Protein AF-A0A6I4YMY4-F1 (afdb_monomer)

InterPro domains:
  IPR004485 Cobalamin biosynthesis CobD/CbiB [MF_00024] (1-298)
  IPR004485 Cobalamin biosynthesis CobD/CbiB [PF03186] (9-270)
  IPR004485 Cobalamin biosynthesis CobD/CbiB [PTHR34308] (8-289)

Secondary structure (DSSP, 8-state):
-PPPPHHHHHHHHHHHTT-PPPGGG-HHHHHHHHHHHHHHT----SHHHHHHHHHHHHHHHHHHHHHHHHHHTTS-HHHHHHHHGGG--HHHHHHHHHHHHHHHHTT-HHHHHHHHHHHT-SS--TT--HHHHHHHHHHHHHHHHIIIIIHHHHHHHHH-HHHHHHHHHHHHHHHHH---STTTTTTTHHHHHHHHHHTHHHHHHHHHHHHHHTTTTTHHHHHHHTTSSSSTTTHHHHHHHHHHHTB-EEETTTEEESTTSBPP-HHHHHHHHHHHHHHHHHHHHHHHSPPPP----------------------------------------PPP------------PPPPPPP-S-SSSHHHHHHHHTTSTTS-TTTTSSGGG-----

Mean predicted aligned error: 12.94 Å

Foldseek 3Di:
DAFAALVLLVLLVVVLVVPADFLVPAVLNVLLVLLVVLLVPQDDPDLVSLQVSLLVSLVVSLVVQLVVQVVQQVDDNNSLSVLLNSLANLVLLLVLLVQLLVCQVVVNQVSSLVSCCLFFDVDRSRPADQLLSLLSSLLRLLLVLLQRFLLLLVLSLPPNRSRSRSLSSLVLLCLVQVDPDPSRVRSSVNSVVVNLVSSPVSLQLSLVLLCVLLVNFQVVQLVVFLPQAPRVRSSNRSSSLCRSLQAWRDDPPGGIGNVVGHRDHSVSSVVSSVSSSSSSVVSSVVSSDDDPPPCPPPPPPPPDDDDDDDDDDDDDDDDDDDDDDDDDDPPDPDDDDDDDDDDDDDDDDDDDDDDPDPPPPVVVVVVVVVPVVPDDSSSVPSCSSDDDDD

Sequence (390 aa):
MRGVPRRALLLALALDTLGEPPAPAHPVVWMGRFLRRARAAWRGQTPRAQLIEGGLGWAAGVTLSAALGAACGRLPWWVQGVALKPLLARMALLRAGTEVAAALEAGNLPEARRLLSWHLVSRGTADLTASEVAGAAIASLAENLSDSVVAPLLHARVGGLGWAAAYRFTNTADASWGYRTPALEWPGRVAARADDLLNLAPARLSAACLLLAAGGRGWRVWRADARRTPSPNGGHPMSAAAGALGVRLEKRGVYTLNAAGRDPDAGDLRAALTLVNRAALLAALVCLLPRPRRLTGARPARRADPGEPRGAAGGAGLPAAPAPAADGGAGVIRIPSVSLTDRNSTDLPTPRPEPASLLLASARVERFAKTVLTSTPELALLSIYQPESV

Structure (mmCIF, N/CA/C/O backbone):
data_AF-A0A6I4YMY4-F1
#
_entry.id   AF-A0A6I4YMY4-F1
#
loop_
_atom_site.group_PDB
_atom_site.id
_atom_site.type_symbol
_atom_site.label_atom_id
_atom_site.label_alt_id
_atom_site.label_comp_id
_atom_site.label_asym_id
_atom_site.label_entity_id
_atom_site.label_seq_id
_atom_site.pdbx_PDB_ins_code
_atom_site.Cartn_x
_atom_site.Cartn_y
_atom_site.Cartn_z
_atom_site.occupancy
_atom_site.B_iso_or_equiv
_atom_site.auth_seq_id
_atom_site.auth_comp_id
_atom_site.auth_asym_id
_atom_site.auth_atom_id
_atom_site.pdbx_PDB_model_num
ATOM 1 N N . MET A 1 1 ? 0.739 -0.273 -25.442 1.00 55.09 1 MET A N 1
ATOM 2 C CA . MET A 1 1 ? 1.100 -1.348 -24.486 1.00 55.09 1 MET A CA 1
ATOM 3 C C . MET A 1 1 ? -0.170 -2.088 -24.085 1.00 55.09 1 MET A C 1
ATOM 5 O O . MET A 1 1 ? -1.184 -1.435 -23.868 1.00 55.09 1 MET A O 1
ATOM 9 N N . ARG A 1 2 ? -0.177 -3.427 -24.079 1.00 80.94 2 ARG A N 1
ATOM 10 C CA . ARG A 1 2 ? -1.353 -4.210 -23.659 1.00 80.94 2 ARG A CA 1
ATOM 11 C C . ARG A 1 2 ? -1.233 -4.492 -22.159 1.00 80.94 2 ARG A C 1
ATOM 13 O O . ARG A 1 2 ? -0.238 -5.068 -21.743 1.00 80.94 2 ARG A O 1
ATOM 20 N N . GLY A 1 3 ? -2.224 -4.086 -21.363 1.00 86.88 3 GLY A N 1
ATOM 21 C CA . GLY A 1 3 ? -2.272 -4.482 -19.948 1.00 86.88 3 GLY A CA 1
ATOM 22 C C . GLY A 1 3 ? -2.408 -5.995 -19.748 1.00 86.88 3 GLY A C 1
ATOM 23 O O . GLY A 1 3 ? -2.783 -6.706 -20.684 1.00 86.88 3 GLY A O 1
ATOM 24 N N . VAL A 1 4 ? -2.136 -6.449 -18.525 1.00 91.06 4 VAL A N 1
ATOM 25 C CA . VAL A 1 4 ? -2.092 -7.868 -18.143 1.00 91.06 4 VAL A CA 1
ATOM 26 C C . VAL A 1 4 ? -3.434 -8.572 -18.452 1.00 91.06 4 VAL A C 1
ATOM 28 O O . VAL A 1 4 ? -4.501 -7.984 -18.226 1.00 91.06 4 VAL A O 1
ATOM 31 N N . PRO A 1 5 ? -3.432 -9.812 -18.993 1.00 93.88 5 PRO A N 1
ATOM 32 C CA . PRO A 1 5 ? -4.650 -10.592 -19.206 1.00 93.88 5 PRO A CA 1
ATOM 33 C C . PRO A 1 5 ? -5.424 -10.826 -17.904 1.00 93.88 5 PRO A C 1
ATOM 35 O O . PRO A 1 5 ? -4.832 -11.028 -16.848 1.00 93.88 5 PRO A O 1
ATOM 38 N N . ARG A 1 6 ? -6.759 -10.914 -17.974 1.00 95.12 6 ARG A N 1
ATOM 39 C CA . ARG A 1 6 ? -7.597 -11.152 -16.779 1.00 95.12 6 ARG A CA 1
ATOM 40 C C . ARG A 1 6 ? -7.211 -12.421 -16.015 1.00 95.12 6 ARG A C 1
ATOM 42 O O . ARG A 1 6 ? -7.203 -12.412 -14.794 1.00 95.12 6 ARG A O 1
ATOM 49 N N . ARG A 1 7 ? -6.846 -13.491 -16.732 1.00 96.00 7 ARG A N 1
ATOM 50 C CA . ARG A 1 7 ? -6.407 -14.764 -16.131 1.00 96.00 7 ARG A CA 1
ATOM 51 C C . ARG A 1 7 ? -5.144 -14.600 -15.281 1.00 96.00 7 ARG A C 1
ATOM 53 O O . ARG A 1 7 ? -5.041 -15.209 -14.229 1.00 96.00 7 ARG A O 1
ATOM 60 N N . ALA A 1 8 ? -4.222 -13.738 -15.707 1.00 96.69 8 ALA A N 1
ATOM 61 C CA . ALA A 1 8 ? -3.009 -13.433 -14.958 1.00 96.69 8 ALA A CA 1
ATOM 62 C C . ALA A 1 8 ? -3.305 -12.598 -13.698 1.00 96.69 8 ALA A C 1
ATOM 64 O O . ALA A 1 8 ? -2.738 -12.880 -12.650 1.00 96.69 8 ALA A O 1
ATOM 65 N N . LEU A 1 9 ? -4.242 -11.639 -13.766 1.00 95.75 9 LEU A N 1
ATOM 66 C CA . LEU A 1 9 ? -4.730 -10.915 -12.579 1.00 95.75 9 LEU A CA 1
ATOM 67 C C . LEU A 1 9 ? -5.372 -11.869 -11.560 1.00 95.75 9 LEU A C 1
ATOM 69 O O . LEU A 1 9 ? -5.045 -11.813 -10.381 1.00 95.75 9 LEU A O 1
ATOM 73 N N . LEU A 1 10 ? -6.250 -12.766 -12.023 1.00 96.38 10 LEU A N 1
ATOM 74 C CA . LEU A 1 10 ? -6.887 -13.775 -11.171 1.00 96.38 10 LEU A CA 1
ATOM 75 C C . LEU A 1 10 ? -5.859 -14.707 -10.526 1.00 96.38 10 LEU A C 1
ATOM 77 O O . LEU A 1 10 ? -5.953 -14.973 -9.334 1.00 96.38 10 LEU A O 1
ATOM 81 N N . LEU A 1 11 ? -4.859 -15.160 -11.288 1.00 97.38 11 LEU A N 1
ATOM 82 C CA . LEU A 1 11 ? -3.785 -15.990 -10.751 1.00 97.38 11 LEU A CA 1
ATOM 83 C C . LEU A 1 11 ? -2.966 -15.244 -9.694 1.00 97.38 11 LEU A C 1
ATOM 85 O O . LEU A 1 11 ? -2.691 -15.815 -8.649 1.00 97.38 11 LEU A O 1
ATOM 89 N N . ALA A 1 12 ? -2.612 -13.978 -9.925 1.00 96.81 12 ALA A N 1
ATOM 90 C CA . ALA A 1 12 ? -1.880 -13.181 -8.940 1.00 96.81 12 ALA A CA 1
ATOM 91 C C . ALA A 1 12 ? -2.663 -13.030 -7.624 1.00 96.81 12 ALA A C 1
ATOM 93 O O . ALA A 1 12 ? -2.092 -13.194 -6.551 1.00 96.81 12 ALA A O 1
ATOM 94 N N . LEU A 1 13 ? -3.975 -12.781 -7.711 1.00 94.69 13 LEU A N 1
ATOM 95 C CA . LEU A 1 13 ? -4.871 -12.684 -6.552 1.00 94.69 13 LEU A CA 1
ATOM 96 C C . LEU A 1 13 ? -5.059 -14.024 -5.828 1.00 94.69 13 LEU A C 1
ATOM 98 O O . LEU A 1 13 ? -5.195 -14.039 -4.609 1.00 94.69 13 LEU A O 1
ATOM 102 N N . ALA A 1 14 ? -5.074 -15.137 -6.565 1.00 95.94 14 ALA A N 1
ATOM 103 C CA . ALA A 1 14 ? -5.115 -16.472 -5.977 1.00 95.94 14 ALA A CA 1
ATOM 104 C C . ALA A 1 14 ? -3.793 -16.806 -5.272 1.00 95.94 14 ALA A C 1
ATOM 106 O O . ALA A 1 14 ? -3.798 -17.278 -4.147 1.00 95.94 14 ALA A O 1
ATOM 107 N N . LEU A 1 15 ? -2.650 -16.506 -5.891 1.00 95.94 15 LEU A N 1
ATOM 108 C CA . LEU A 1 15 ? -1.337 -16.732 -5.284 1.00 95.94 15 LEU A CA 1
ATOM 109 C C . LEU A 1 15 ? -1.080 -15.820 -4.073 1.00 95.94 15 LEU A C 1
ATOM 111 O O . LEU A 1 15 ? -0.340 -16.203 -3.175 1.00 95.94 15 LEU A O 1
ATOM 115 N N . ASP A 1 16 ? -1.702 -14.641 -4.011 1.00 93.62 16 ASP A N 1
ATOM 116 C CA . ASP A 1 16 ? -1.655 -13.756 -2.840 1.00 93.62 16 ASP A CA 1
ATOM 117 C C . ASP A 1 16 ? -2.216 -14.426 -1.572 1.00 93.62 16 ASP A C 1
ATOM 119 O O . ASP A 1 16 ? -1.749 -14.127 -0.477 1.00 93.62 16 ASP A O 1
ATOM 123 N N . THR A 1 17 ? -3.116 -15.416 -1.691 1.00 91.62 17 THR A N 1
ATOM 124 C CA . THR A 1 17 ? -3.596 -16.184 -0.525 1.00 91.62 17 THR A CA 1
ATOM 125 C C . THR A 1 17 ? -2.543 -17.109 0.082 1.00 91.62 17 THR A C 1
ATOM 127 O O . THR A 1 17 ? -2.728 -17.569 1.204 1.00 91.62 17 THR A O 1
ATOM 130 N N . LEU A 1 18 ? -1.454 -17.388 -0.640 1.00 91.94 18 LEU A N 1
ATOM 131 C CA . LEU A 1 18 ? -0.368 -18.264 -0.192 1.00 91.94 18 LEU A CA 1
ATOM 132 C C . LEU A 1 18 ? 0.727 -17.516 0.586 1.00 91.94 18 LEU A C 1
ATOM 134 O O . LEU A 1 18 ? 1.657 -18.151 1.071 1.00 91.94 18 LEU A O 1
ATOM 138 N N . GLY A 1 19 ? 0.627 -16.189 0.719 1.00 88.44 19 GLY A N 1
ATOM 139 C CA . GLY A 1 19 ? 1.625 -15.369 1.413 1.00 88.44 19 GLY A CA 1
ATOM 140 C C . GLY A 1 19 ? 2.759 -14.877 0.509 1.00 88.44 19 GLY A C 1
ATOM 141 O O . GLY A 1 19 ? 2.685 -14.965 -0.717 1.00 88.44 19 GLY A O 1
ATOM 142 N N . GLU A 1 20 ? 3.798 -14.287 1.106 1.00 88.62 20 GLU A N 1
ATOM 143 C CA . GLU A 1 20 ? 4.909 -13.652 0.384 1.00 88.62 20 GLU A CA 1
ATOM 144 C C . GLU A 1 20 ? 6.043 -14.623 0.019 1.00 88.62 20 GLU A C 1
ATOM 146 O O . GLU A 1 20 ? 6.377 -15.499 0.815 1.00 88.62 20 GLU A O 1
ATOM 151 N N . PRO A 1 21 ? 6.672 -14.489 -1.171 1.00 90.00 21 PRO A N 1
ATOM 152 C CA . PRO A 1 21 ? 7.860 -15.278 -1.481 1.00 90.00 21 PRO A CA 1
ATOM 153 C C . PRO A 1 21 ? 9.005 -14.900 -0.533 1.00 90.00 21 PRO A C 1
ATOM 155 O O . PRO A 1 21 ? 9.089 -13.743 -0.127 1.00 90.00 21 PRO A O 1
ATOM 158 N N . PRO A 1 22 ? 9.937 -15.819 -0.231 1.00 90.38 22 PRO A N 1
ATOM 159 C CA . PRO A 1 22 ? 11.009 -15.564 0.726 1.00 90.38 22 PRO A CA 1
ATOM 160 C C . PRO A 1 22 ? 11.896 -14.392 0.287 1.00 90.38 22 PRO A C 1
ATOM 162 O O . PRO A 1 22 ? 12.085 -14.142 -0.906 1.00 90.38 22 PRO A O 1
ATOM 165 N N . ALA A 1 23 ? 12.509 -13.703 1.254 1.00 87.94 23 ALA A N 1
ATOM 166 C CA . ALA A 1 23 ? 13.267 -12.472 1.009 1.00 87.94 23 ALA A CA 1
ATOM 167 C C . ALA A 1 23 ? 14.326 -12.540 -0.121 1.00 87.94 23 ALA A C 1
ATOM 169 O O . ALA A 1 23 ? 14.472 -11.570 -0.866 1.00 87.94 23 ALA A O 1
ATOM 170 N N . PRO A 1 24 ? 15.067 -13.644 -0.340 1.00 90.75 24 PRO A N 1
ATOM 171 C CA . PRO A 1 24 ? 15.991 -13.727 -1.470 1.00 90.75 24 PRO A CA 1
ATOM 172 C C . PRO A 1 24 ? 15.311 -13.676 -2.843 1.00 90.75 24 PRO A C 1
ATOM 174 O O . PRO A 1 24 ? 15.940 -13.209 -3.787 1.00 90.75 24 PRO A O 1
ATOM 177 N N . ALA A 1 25 ? 14.056 -14.120 -2.949 1.00 90.94 25 ALA A N 1
ATOM 178 C CA . ALA A 1 25 ? 13.290 -14.227 -4.191 1.00 90.94 25 ALA A CA 1
ATOM 179 C C . ALA A 1 25 ? 12.311 -13.059 -4.419 1.00 90.94 25 ALA A C 1
ATOM 181 O O . ALA A 1 25 ? 11.627 -13.019 -5.441 1.00 90.94 25 ALA A O 1
ATOM 182 N N . HIS A 1 26 ? 12.203 -12.120 -3.475 1.00 92.69 26 HIS A N 1
ATOM 183 C CA . HIS A 1 26 ? 11.158 -11.105 -3.518 1.00 92.69 26 HIS A CA 1
ATOM 184 C C . HIS A 1 26 ? 11.637 -9.810 -4.208 1.00 92.69 26 HIS A C 1
ATOM 186 O O . HIS A 1 26 ? 12.556 -9.149 -3.715 1.00 92.69 26 HIS A O 1
ATOM 192 N N . PRO A 1 27 ? 10.984 -9.359 -5.296 1.00 93.88 27 PRO A N 1
ATOM 193 C CA . PRO A 1 27 ? 11.427 -8.207 -6.081 1.00 93.88 27 PRO A CA 1
ATOM 194 C C . PRO A 1 27 ? 11.518 -6.912 -5.269 1.00 93.88 27 PRO A C 1
ATOM 196 O O . PRO A 1 27 ? 12.489 -6.180 -5.416 1.00 93.88 27 PRO A O 1
ATOM 199 N N . VAL A 1 28 ? 10.576 -6.650 -4.356 1.00 94.25 28 VAL A N 1
ATOM 200 C CA . VAL A 1 28 ? 10.634 -5.471 -3.463 1.00 94.25 28 VAL A CA 1
ATOM 201 C C . VAL A 1 28 ? 11.905 -5.451 -2.593 1.00 94.25 28 VAL A C 1
ATOM 203 O O . VAL A 1 28 ? 12.492 -4.387 -2.408 1.00 94.25 28 VAL A O 1
ATOM 206 N N . VAL A 1 29 ? 12.423 -6.609 -2.150 1.00 94.50 29 VAL A N 1
ATOM 207 C CA . VAL A 1 29 ? 13.721 -6.691 -1.442 1.00 94.50 29 VAL A CA 1
ATOM 208 C C . VAL A 1 29 ? 14.850 -6.220 -2.343 1.00 94.50 29 VAL A C 1
ATOM 210 O O . VAL A 1 29 ? 15.743 -5.490 -1.910 1.00 94.50 29 VAL A O 1
ATOM 213 N N . TRP A 1 30 ? 14.837 -6.635 -3.606 1.00 96.50 30 TRP A N 1
ATOM 214 C CA . TRP A 1 30 ? 15.853 -6.233 -4.571 1.00 96.50 30 TRP A CA 1
ATOM 215 C C . TRP A 1 30 ? 15.775 -4.736 -4.873 1.00 96.50 30 TRP A C 1
ATOM 217 O O . TRP A 1 30 ? 16.817 -4.083 -4.917 1.00 96.50 30 TRP A O 1
ATOM 227 N N . MET A 1 31 ? 14.562 -4.183 -4.987 1.00 97.38 31 MET A N 1
ATOM 228 C CA . MET A 1 31 ? 14.328 -2.743 -5.131 1.00 97.38 31 MET A CA 1
ATOM 229 C C . MET A 1 31 ? 14.889 -1.974 -3.925 1.00 97.38 31 MET A C 1
ATOM 231 O O . MET A 1 31 ? 15.679 -1.053 -4.110 1.00 97.38 31 MET A O 1
ATOM 235 N N . GLY A 1 32 ? 14.602 -2.406 -2.693 1.00 95.88 32 GLY A N 1
ATOM 236 C CA . GLY A 1 32 ? 15.164 -1.802 -1.477 1.00 95.88 32 GLY A CA 1
ATOM 237 C C . GLY A 1 32 ? 16.696 -1.880 -1.411 1.00 95.88 32 GLY A C 1
ATOM 238 O O . GLY A 1 32 ? 17.371 -0.908 -1.064 1.00 95.88 32 GLY A O 1
ATOM 239 N N . ARG A 1 33 ? 17.289 -3.013 -1.817 1.00 96.50 33 ARG A N 1
ATOM 240 C CA . ARG A 1 33 ? 18.755 -3.161 -1.928 1.00 96.50 33 ARG A CA 1
ATOM 241 C C . ARG A 1 33 ? 19.348 -2.204 -2.961 1.00 96.50 33 ARG A C 1
ATOM 243 O O . ARG A 1 33 ? 20.414 -1.644 -2.711 1.00 96.50 33 ARG A O 1
ATOM 250 N N . PHE A 1 34 ? 18.688 -2.025 -4.104 1.00 97.25 34 PHE A N 1
ATOM 251 C CA . PHE A 1 34 ? 19.086 -1.041 -5.110 1.00 97.25 34 PHE A CA 1
ATOM 252 C C . PHE A 1 34 ? 19.041 0.377 -4.529 1.00 97.25 34 PHE A C 1
ATOM 254 O O . PHE A 1 34 ? 20.046 1.080 -4.591 1.00 97.25 34 PHE A O 1
ATOM 261 N N . LEU A 1 35 ? 17.933 0.762 -3.890 1.00 96.44 35 LEU A N 1
ATOM 262 C CA . LEU A 1 35 ? 17.745 2.093 -3.306 1.00 96.44 35 LEU A CA 1
ATOM 263 C C . LEU A 1 35 ? 18.796 2.405 -2.233 1.00 96.44 35 LEU A C 1
ATOM 265 O O . LEU A 1 35 ? 19.354 3.501 -2.210 1.00 96.44 35 LEU A O 1
ATOM 269 N N . ARG A 1 36 ? 19.143 1.434 -1.381 1.00 96.12 36 ARG A N 1
ATOM 270 C CA . ARG A 1 36 ? 20.212 1.604 -0.386 1.00 96.12 36 ARG A CA 1
ATOM 271 C C . ARG A 1 36 ? 21.580 1.828 -1.035 1.00 96.12 36 ARG A C 1
ATOM 273 O O . ARG A 1 36 ? 22.320 2.704 -0.598 1.00 96.12 36 ARG A O 1
ATOM 280 N N . ARG A 1 37 ? 21.917 1.063 -2.079 1.00 96.00 37 ARG A N 1
ATOM 281 C CA . ARG A 1 37 ? 23.187 1.231 -2.811 1.00 96.00 37 ARG A CA 1
ATOM 282 C C . ARG A 1 37 ? 23.246 2.561 -3.554 1.00 96.00 37 ARG A C 1
ATOM 284 O O . ARG A 1 37 ? 24.266 3.234 -3.486 1.00 96.00 37 ARG A O 1
ATOM 291 N N . ALA A 1 38 ? 22.156 2.948 -4.212 1.00 94.50 38 ALA A N 1
ATOM 292 C CA . ALA A 1 38 ? 22.051 4.237 -4.884 1.00 94.50 38 ALA A CA 1
ATOM 293 C C . ALA A 1 38 ? 22.239 5.391 -3.886 1.00 94.50 38 ALA A C 1
ATOM 295 O O . ALA A 1 38 ? 23.057 6.272 -4.128 1.00 94.50 38 ALA A O 1
ATOM 296 N N . ARG A 1 39 ? 21.586 5.323 -2.716 1.00 93.62 39 ARG A N 1
ATOM 297 C CA . ARG A 1 39 ? 21.761 6.306 -1.637 1.00 93.62 39 ARG A CA 1
ATOM 298 C C . ARG A 1 39 ? 23.200 6.375 -1.122 1.00 93.62 39 ARG A C 1
ATOM 300 O O . ARG A 1 39 ? 23.707 7.465 -0.885 1.00 93.62 39 ARG A O 1
ATOM 307 N N . ALA A 1 40 ? 23.880 5.238 -0.976 1.00 93.69 40 ALA A N 1
ATOM 308 C CA . ALA A 1 40 ? 25.275 5.200 -0.529 1.00 93.69 40 ALA A CA 1
ATOM 309 C C . ALA A 1 40 ? 26.257 5.864 -1.517 1.00 93.69 40 ALA A C 1
ATOM 311 O O . ALA A 1 40 ? 27.373 6.216 -1.128 1.00 93.69 40 ALA A O 1
ATOM 312 N N . ALA A 1 41 ? 25.861 6.047 -2.780 1.00 92.00 41 ALA A N 1
ATOM 313 C CA . ALA A 1 41 ? 26.662 6.704 -3.809 1.00 92.00 41 ALA A CA 1
ATOM 314 C C . ALA A 1 41 ? 26.453 8.229 -3.883 1.00 92.00 41 ALA A C 1
ATOM 316 O O . ALA A 1 41 ? 27.222 8.896 -4.567 1.00 92.00 41 ALA A O 1
ATOM 317 N N . TRP A 1 42 ? 25.459 8.792 -3.187 1.00 93.00 42 TRP A N 1
ATOM 318 C CA . TRP A 1 42 ? 25.185 10.232 -3.211 1.00 93.00 42 TRP A CA 1
ATOM 319 C C . TRP A 1 42 ? 26.324 11.040 -2.583 1.00 93.00 42 TRP A C 1
ATOM 321 O O . TRP A 1 42 ? 26.839 10.687 -1.518 1.00 93.00 42 TRP A O 1
ATOM 331 N N . ARG A 1 43 ? 26.742 12.118 -3.248 1.00 93.44 43 ARG A N 1
ATOM 332 C CA . ARG A 1 43 ? 27.814 13.027 -2.803 1.00 93.44 43 ARG A CA 1
ATOM 333 C C . ARG A 1 43 ? 27.393 14.495 -2.886 1.00 93.44 43 ARG A C 1
ATOM 335 O O . ARG A 1 43 ? 28.161 15.370 -2.490 1.00 93.44 43 ARG A O 1
ATOM 342 N N . GLY A 1 44 ? 26.184 14.774 -3.373 1.00 89.75 44 GLY A N 1
ATOM 343 C CA . GLY A 1 44 ? 25.660 16.116 -3.549 1.00 89.75 44 GLY A CA 1
ATOM 344 C C . GLY A 1 44 ? 25.594 16.893 -2.235 1.00 89.75 44 GLY A C 1
ATOM 345 O O . GLY A 1 44 ? 24.901 16.509 -1.295 1.00 89.75 44 GLY A O 1
ATOM 346 N N . GLN A 1 45 ? 26.278 18.035 -2.196 1.00 92.12 45 GLN A N 1
ATOM 347 C CA . GLN A 1 45 ? 26.250 18.961 -1.055 1.00 92.12 45 GLN A CA 1
ATOM 348 C C . GLN A 1 45 ? 25.274 20.125 -1.265 1.00 92.12 45 GLN A C 1
ATOM 350 O O . GLN A 1 45 ? 24.887 20.793 -0.312 1.00 92.12 45 GLN A O 1
ATOM 355 N N . THR A 1 46 ? 24.851 20.367 -2.510 1.00 95.69 46 THR A N 1
ATOM 356 C CA . THR A 1 46 ? 23.862 21.400 -2.841 1.00 95.69 46 THR A CA 1
ATOM 357 C C . THR A 1 46 ? 22.485 20.777 -3.083 1.00 95.69 46 THR A C 1
ATOM 359 O O . THR A 1 46 ? 22.410 19.662 -3.612 1.00 95.69 46 THR A O 1
ATOM 362 N N . PRO A 1 47 ? 21.385 21.505 -2.807 1.00 95.50 47 PRO A N 1
ATOM 363 C CA . PRO A 1 47 ? 20.025 21.056 -3.117 1.00 95.50 47 PRO A CA 1
ATOM 364 C C . PRO A 1 47 ? 19.848 20.546 -4.550 1.00 95.50 47 PRO A C 1
ATOM 366 O O . PRO A 1 47 ? 19.213 19.521 -4.789 1.00 95.50 47 PRO A O 1
ATOM 369 N N . ARG A 1 48 ? 20.450 21.244 -5.523 1.00 96.69 48 ARG A N 1
ATOM 370 C CA . ARG A 1 48 ? 20.373 20.880 -6.941 1.00 96.69 48 ARG A CA 1
ATOM 371 C C . ARG A 1 48 ? 21.109 19.573 -7.236 1.00 96.69 48 ARG A C 1
ATOM 373 O O . ARG A 1 48 ? 20.561 18.738 -7.947 1.00 96.69 48 ARG A O 1
ATOM 380 N N . ALA A 1 49 ? 22.318 19.391 -6.701 1.00 96.12 49 ALA A N 1
ATOM 381 C CA . ALA A 1 49 ? 23.076 18.155 -6.886 1.00 96.12 49 ALA A CA 1
ATOM 382 C C . ALA A 1 49 ? 22.347 16.960 -6.257 1.00 96.12 49 ALA A C 1
ATOM 384 O O . ALA A 1 49 ? 22.168 15.944 -6.919 1.00 96.12 49 ALA A O 1
ATOM 385 N N . GLN A 1 50 ? 21.835 17.119 -5.034 1.00 95.94 50 GLN A N 1
ATOM 386 C CA . GLN A 1 50 ? 21.055 16.086 -4.349 1.00 95.94 50 GLN A CA 1
ATOM 387 C C . GLN A 1 50 ? 19.796 15.702 -5.135 1.00 95.94 50 GLN A C 1
ATOM 389 O O . GLN A 1 50 ? 19.521 14.519 -5.321 1.00 95.94 50 GLN A O 1
ATOM 394 N N . LEU A 1 51 ? 19.058 16.691 -5.652 1.00 96.69 51 LEU A N 1
ATOM 395 C CA . LEU A 1 51 ? 17.875 16.452 -6.479 1.00 96.69 51 LEU A CA 1
ATOM 396 C C . LEU A 1 51 ? 18.213 15.668 -7.757 1.00 96.69 51 LEU A C 1
ATOM 398 O O . LEU A 1 51 ? 17.464 14.771 -8.138 1.00 96.69 51 LEU A O 1
ATOM 402 N N . ILE A 1 52 ? 19.331 15.996 -8.413 1.00 97.19 52 ILE A N 1
ATOM 403 C CA . ILE A 1 52 ? 19.798 15.291 -9.614 1.00 97.19 52 ILE A CA 1
ATOM 404 C C . ILE A 1 52 ? 20.200 13.855 -9.267 1.00 97.19 52 ILE A C 1
ATOM 406 O O . ILE A 1 52 ? 19.738 12.933 -9.928 1.00 97.19 52 ILE A O 1
ATOM 410 N N . GLU A 1 53 ? 21.010 13.639 -8.229 1.00 96.00 53 GLU A N 1
ATOM 411 C CA . GLU A 1 53 ? 21.462 12.302 -7.819 1.00 96.00 53 GLU A CA 1
ATOM 412 C C . GLU A 1 53 ? 20.292 11.390 -7.427 1.00 96.00 53 GLU A C 1
ATOM 414 O O . GLU A 1 53 ? 20.204 10.244 -7.878 1.00 96.00 53 GLU A O 1
ATOM 419 N N . GLY A 1 54 ? 19.356 11.913 -6.633 1.00 96.19 54 GLY A N 1
ATOM 420 C CA . GLY A 1 54 ? 18.139 11.201 -6.260 1.00 96.19 54 GLY A CA 1
ATOM 421 C C . GLY A 1 54 ? 17.225 10.931 -7.457 1.00 96.19 54 GLY A C 1
ATOM 422 O O . GLY A 1 54 ? 16.737 9.812 -7.628 1.00 96.19 54 GLY A O 1
ATOM 423 N N . GLY A 1 55 ? 17.059 11.917 -8.343 1.00 97.50 55 GLY A N 1
ATOM 424 C CA . GLY A 1 55 ? 16.284 11.787 -9.576 1.00 97.50 55 GLY A CA 1
ATOM 425 C C . GLY A 1 55 ? 16.864 10.762 -10.552 1.00 97.50 55 GLY A C 1
ATOM 426 O O . GLY A 1 55 ? 16.116 9.947 -11.089 1.00 97.50 55 GLY A O 1
ATOM 427 N N . LEU A 1 56 ? 18.186 10.745 -10.743 1.00 97.75 56 LEU A N 1
ATOM 428 C CA . LEU A 1 56 ? 18.882 9.753 -11.567 1.00 97.75 56 LEU A CA 1
ATOM 429 C C . LEU A 1 56 ? 18.772 8.350 -10.964 1.00 97.75 56 LEU A C 1
ATOM 431 O O . LEU A 1 56 ? 18.475 7.399 -11.687 1.00 97.75 56 LEU A O 1
ATOM 435 N N . GLY A 1 57 ? 18.953 8.218 -9.645 1.00 97.25 57 GLY A N 1
ATOM 436 C CA . GLY A 1 57 ? 18.778 6.949 -8.938 1.00 97.25 57 GLY A CA 1
ATOM 437 C C . GLY A 1 57 ? 17.359 6.396 -9.085 1.00 97.25 57 GLY A C 1
ATOM 438 O O . GLY A 1 57 ? 17.180 5.224 -9.423 1.00 97.25 57 GLY A O 1
ATOM 439 N N . TRP A 1 58 ? 16.349 7.250 -8.904 1.00 98.12 58 TRP A N 1
ATOM 440 C CA . TRP A 1 58 ? 14.949 6.893 -9.126 1.00 98.12 58 TRP A CA 1
ATOM 441 C C . TRP A 1 58 ? 14.692 6.495 -10.587 1.00 98.12 58 TRP A C 1
ATOM 443 O O . TRP A 1 58 ? 14.153 5.417 -10.835 1.00 98.12 58 TRP A O 1
ATOM 453 N N . ALA A 1 59 ? 15.130 7.303 -11.556 1.00 98.38 59 ALA A N 1
ATOM 454 C CA . ALA A 1 59 ? 14.907 7.048 -12.979 1.00 98.38 59 ALA A CA 1
ATOM 455 C C . ALA A 1 59 ? 15.554 5.733 -13.439 1.00 98.38 59 ALA A C 1
ATOM 457 O O . ALA A 1 59 ? 14.925 4.954 -14.161 1.00 98.38 59 ALA A O 1
ATOM 458 N N . ALA A 1 60 ? 16.778 5.444 -12.987 1.00 98.19 60 ALA A N 1
ATOM 459 C CA . ALA A 1 60 ? 17.468 4.193 -13.282 1.00 98.19 60 ALA A CA 1
ATOM 460 C C . ALA A 1 60 ? 16.707 2.980 -12.726 1.00 98.19 60 ALA A C 1
ATOM 462 O O . ALA A 1 60 ? 16.477 2.004 -13.444 1.00 98.19 60 ALA A O 1
ATOM 463 N N . GLY A 1 61 ? 16.263 3.051 -11.470 1.00 98.12 61 GLY A N 1
ATOM 464 C CA . GLY A 1 61 ? 15.545 1.952 -10.831 1.00 98.12 61 GLY A CA 1
ATOM 465 C C . GLY A 1 61 ? 14.133 1.728 -11.383 1.00 98.12 61 GLY A C 1
ATOM 466 O O . GLY A 1 61 ? 13.738 0.576 -11.596 1.00 98.12 61 GLY A O 1
ATOM 467 N N . VAL A 1 62 ? 13.401 2.801 -11.713 1.00 98.38 62 VAL A N 1
ATOM 468 C CA . VAL A 1 62 ? 12.119 2.720 -12.434 1.00 98.38 62 VAL A CA 1
ATOM 469 C C . VAL A 1 62 ? 12.324 2.086 -13.802 1.00 98.38 62 VAL A C 1
ATOM 471 O O . VAL A 1 62 ? 11.588 1.167 -14.153 1.00 98.38 62 VAL A O 1
ATOM 474 N N . THR A 1 63 ? 13.333 2.528 -14.558 1.00 98.50 63 THR A N 1
ATOM 475 C CA . THR A 1 63 ? 13.619 2.001 -15.901 1.00 98.50 63 THR A CA 1
ATOM 476 C C . THR A 1 63 ? 13.943 0.513 -15.848 1.00 98.50 63 THR A C 1
ATOM 478 O O . THR A 1 63 ? 13.357 -0.266 -16.600 1.00 98.50 63 THR A O 1
ATOM 481 N N . LEU A 1 64 ? 14.810 0.095 -14.921 1.00 98.25 64 LEU A N 1
ATOM 482 C CA . LEU A 1 64 ? 15.156 -1.311 -14.722 1.00 98.25 64 LEU A CA 1
ATOM 483 C C . LEU A 1 64 ? 13.925 -2.147 -14.344 1.00 98.25 64 LEU A C 1
ATOM 485 O O . LEU A 1 64 ? 13.656 -3.174 -14.968 1.00 98.25 64 LEU A O 1
ATOM 489 N N . SER A 1 65 ? 13.144 -1.689 -13.364 1.00 98.06 65 SER A N 1
ATOM 490 C CA . SER A 1 65 ? 11.946 -2.399 -12.897 1.00 98.06 65 SER A CA 1
ATOM 491 C C . SER A 1 65 ? 10.889 -2.504 -13.998 1.00 98.06 65 SER A C 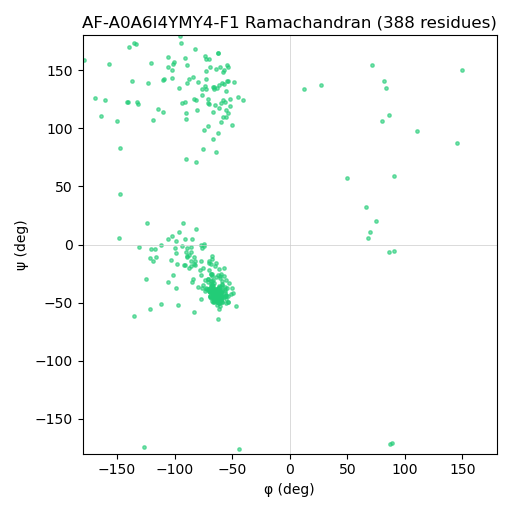1
ATOM 493 O O . SER A 1 65 ? 10.316 -3.573 -14.216 1.00 98.06 65 SER A O 1
ATOM 495 N N . ALA A 1 66 ? 10.673 -1.422 -14.748 1.00 98.12 66 ALA A N 1
ATOM 496 C CA . ALA A 1 66 ? 9.754 -1.386 -15.877 1.00 98.12 66 ALA A CA 1
ATOM 497 C C . ALA A 1 66 ? 10.200 -2.316 -17.011 1.00 98.12 66 ALA A C 1
ATOM 499 O O . ALA A 1 66 ? 9.365 -3.018 -17.581 1.00 98.12 66 ALA A O 1
ATOM 500 N N . ALA A 1 67 ? 11.499 -2.348 -17.325 1.00 97.94 67 ALA A N 1
ATOM 501 C CA . ALA A 1 67 ? 12.063 -3.212 -18.357 1.00 97.94 67 ALA A CA 1
ATOM 502 C C . ALA A 1 67 ? 11.914 -4.696 -17.994 1.00 97.94 67 ALA A C 1
ATOM 504 O O . ALA A 1 67 ? 11.419 -5.473 -18.813 1.00 97.94 67 ALA A O 1
ATOM 505 N N . LEU A 1 68 ? 12.249 -5.079 -16.756 1.00 97.00 68 LEU A N 1
ATOM 506 C CA . LEU A 1 68 ? 12.066 -6.446 -16.256 1.00 97.00 68 LEU A CA 1
ATOM 507 C C . LEU A 1 68 ? 10.586 -6.847 -16.251 1.00 97.00 68 LEU A C 1
ATOM 509 O O . LEU A 1 68 ? 10.222 -7.902 -16.772 1.00 97.00 68 LEU A O 1
ATOM 513 N N . GLY A 1 69 ? 9.706 -5.974 -15.753 1.00 97.19 69 GLY A N 1
ATOM 514 C CA . GLY A 1 69 ? 8.263 -6.197 -15.801 1.00 97.19 69 GLY A CA 1
ATOM 515 C C . GLY A 1 69 ? 7.744 -6.344 -17.235 1.00 97.19 69 GLY A C 1
ATOM 516 O O . GLY A 1 69 ? 6.952 -7.238 -17.525 1.00 97.19 69 GLY A O 1
ATOM 517 N N . ALA A 1 70 ? 8.209 -5.514 -18.171 1.00 96.88 70 ALA A N 1
ATOM 518 C CA . ALA A 1 70 ? 7.829 -5.597 -19.579 1.00 96.88 70 ALA A CA 1
ATOM 519 C C . ALA A 1 70 ? 8.350 -6.872 -20.261 1.00 96.88 70 ALA A C 1
ATOM 521 O O . ALA A 1 70 ? 7.650 -7.425 -21.111 1.00 96.88 70 ALA A O 1
ATOM 522 N N . ALA A 1 71 ? 9.536 -7.359 -19.885 1.00 96.75 71 ALA A N 1
ATOM 523 C CA . ALA A 1 71 ? 10.063 -8.643 -20.337 1.00 96.75 71 ALA A CA 1
ATOM 524 C C . ALA A 1 71 ? 9.175 -9.799 -19.850 1.00 96.75 71 ALA A C 1
ATOM 526 O O . ALA A 1 71 ? 8.693 -10.578 -20.672 1.00 96.75 71 ALA A O 1
ATOM 527 N N . CYS A 1 72 ? 8.831 -9.839 -18.557 1.00 95.81 72 CYS A N 1
ATOM 528 C CA . CYS A 1 72 ? 7.869 -10.807 -18.015 1.00 95.81 72 CYS A CA 1
ATOM 529 C C . CYS A 1 72 ? 6.489 -10.693 -18.684 1.00 95.81 72 CYS A C 1
ATOM 531 O O . CYS A 1 72 ? 5.815 -11.693 -18.913 1.00 95.81 72 CYS A O 1
ATOM 533 N N . GLY A 1 73 ? 6.079 -9.481 -19.064 1.00 95.56 73 GLY A N 1
ATOM 534 C CA . GLY A 1 73 ? 4.832 -9.217 -19.785 1.00 95.56 73 GLY A CA 1
ATOM 535 C C . GLY A 1 73 ? 4.752 -9.832 -21.189 1.00 95.56 73 GLY A C 1
ATOM 536 O O . GLY A 1 73 ? 3.654 -9.927 -21.737 1.00 95.56 73 GLY A O 1
ATOM 537 N N . ARG A 1 74 ? 5.882 -10.257 -21.774 1.00 95.44 74 ARG A N 1
ATOM 538 C CA . ARG A 1 74 ? 5.936 -10.981 -23.059 1.00 95.44 74 ARG A CA 1
ATOM 539 C C . ARG A 1 74 ? 5.752 -12.493 -22.908 1.00 95.44 74 ARG A C 1
ATOM 541 O O . ARG A 1 74 ? 5.519 -13.170 -23.904 1.00 95.44 74 ARG A O 1
ATOM 548 N N . LEU A 1 75 ? 5.853 -13.011 -21.687 1.00 96.56 75 LEU A N 1
ATOM 549 C CA . LEU A 1 75 ? 5.735 -14.434 -21.382 1.00 96.56 75 LEU A CA 1
ATOM 550 C C . LEU A 1 75 ? 4.259 -14.861 -21.269 1.00 96.56 75 LEU A C 1
ATOM 552 O O . LEU A 1 75 ? 3.370 -14.002 -21.215 1.00 96.56 75 LEU A O 1
ATOM 556 N N . PRO A 1 76 ? 3.958 -16.174 -21.235 1.00 97.19 76 PRO A N 1
ATOM 557 C CA . PRO A 1 76 ? 2.595 -16.666 -21.067 1.00 97.19 76 PRO A CA 1
ATOM 558 C C . PRO A 1 76 ? 1.895 -16.083 -19.833 1.00 97.19 76 PRO A C 1
ATOM 560 O O . PRO A 1 76 ? 2.525 -15.735 -18.835 1.00 97.19 76 PRO A O 1
ATOM 563 N N . TRP A 1 77 ? 0.563 -16.007 -19.882 1.00 96.69 77 TRP A N 1
ATOM 564 C CA . TRP A 1 77 ? -0.242 -15.337 -18.852 1.00 96.69 77 TRP A CA 1
ATOM 565 C C . TRP A 1 77 ? 0.002 -15.872 -17.428 1.00 96.69 77 TRP A C 1
ATOM 567 O O . TRP A 1 77 ? -0.108 -15.112 -16.471 1.00 96.69 77 TRP A O 1
ATOM 577 N N . TRP A 1 78 ? 0.346 -17.151 -17.266 1.00 97.19 78 TRP A N 1
ATOM 578 C CA . TRP A 1 78 ? 0.614 -17.729 -15.949 1.00 97.19 78 TRP A CA 1
ATOM 579 C C . TRP A 1 78 ? 1.919 -17.188 -15.345 1.00 97.19 78 TRP A C 1
ATOM 581 O O . TRP A 1 78 ? 1.924 -16.808 -14.177 1.00 97.19 78 TRP A O 1
ATOM 591 N N . VAL A 1 79 ? 2.978 -17.011 -16.151 1.00 96.75 79 VAL A N 1
ATOM 592 C CA . VAL A 1 79 ? 4.209 -16.326 -15.713 1.00 96.75 79 VAL A CA 1
ATOM 593 C C . VAL A 1 79 ? 3.893 -14.894 -15.309 1.00 96.75 79 VAL A C 1
ATOM 595 O O . VAL A 1 79 ? 4.390 -14.405 -14.298 1.00 96.75 79 VAL A O 1
ATOM 598 N N . GLN A 1 80 ? 3.025 -14.223 -16.072 1.00 97.31 80 GLN A N 1
ATOM 599 C CA . GLN A 1 80 ? 2.642 -12.854 -15.748 1.00 97.31 80 GLN A CA 1
ATOM 600 C C . GLN A 1 80 ? 1.923 -12.756 -14.398 1.00 97.31 80 GLN A C 1
ATOM 602 O O . GLN A 1 80 ? 2.167 -11.815 -13.649 1.00 97.31 80 GLN A O 1
ATOM 607 N N . GLY A 1 81 ? 1.049 -13.718 -14.082 1.00 96.75 81 GLY A N 1
ATOM 608 C CA . GLY A 1 81 ? 0.364 -13.779 -12.790 1.00 96.75 81 GLY A CA 1
ATOM 609 C C . GLY A 1 81 ? 1.328 -14.025 -11.630 1.00 96.75 81 GLY A C 1
ATOM 610 O O . GLY A 1 81 ? 1.271 -13.309 -10.633 1.00 96.75 81 GLY A O 1
ATOM 611 N N . VAL A 1 82 ? 2.271 -14.959 -11.796 1.00 96.81 82 VAL A N 1
ATOM 612 C CA . VAL A 1 82 ? 3.335 -15.223 -10.809 1.00 96.81 82 VAL A CA 1
ATOM 613 C C . VAL A 1 82 ? 4.204 -13.981 -10.585 1.00 96.81 82 VAL A C 1
ATOM 615 O O . VAL A 1 82 ? 4.477 -13.623 -9.445 1.00 96.81 82 VAL A O 1
ATOM 618 N N . ALA A 1 83 ? 4.593 -13.282 -11.654 1.00 96.81 83 ALA A N 1
ATOM 619 C CA . ALA A 1 83 ? 5.413 -12.074 -11.568 1.00 96.81 83 ALA A CA 1
ATOM 620 C C . ALA A 1 83 ? 4.660 -10.861 -10.993 1.00 96.81 83 ALA A C 1
ATOM 622 O O . ALA A 1 83 ? 5.279 -9.999 -10.372 1.00 96.81 83 ALA A O 1
ATOM 623 N N . LEU A 1 84 ? 3.338 -10.776 -11.191 1.00 97.31 84 LEU A N 1
ATOM 624 C CA . LEU A 1 84 ? 2.515 -9.711 -10.614 1.00 97.31 84 LEU A CA 1
ATOM 625 C C . LEU A 1 84 ? 2.323 -9.891 -9.108 1.00 97.31 84 LEU A C 1
ATOM 627 O O . LEU A 1 84 ? 2.303 -8.899 -8.386 1.00 97.31 84 LEU A O 1
ATOM 631 N N . LYS A 1 85 ? 2.170 -11.137 -8.643 1.00 95.75 85 LYS A N 1
ATOM 632 C CA . LYS A 1 85 ? 1.851 -11.452 -7.248 1.00 95.75 85 LYS A CA 1
ATOM 633 C C . LYS A 1 85 ? 2.709 -10.692 -6.226 1.00 95.75 85 LYS A C 1
ATOM 635 O O . LYS A 1 85 ? 2.116 -10.036 -5.383 1.00 95.75 85 LYS A O 1
ATOM 640 N N . PRO A 1 86 ? 4.056 -10.706 -6.274 1.00 95.12 86 PRO A N 1
ATOM 641 C CA . PRO A 1 86 ? 4.878 -10.040 -5.253 1.00 95.12 86 PRO A CA 1
ATOM 642 C C . PRO A 1 86 ? 4.905 -8.506 -5.365 1.00 95.12 86 PRO A C 1
ATOM 644 O O . PRO A 1 86 ? 5.613 -7.832 -4.616 1.00 95.12 86 PRO A O 1
ATOM 647 N N . LEU A 1 87 ? 4.195 -7.936 -6.344 1.00 96.31 87 LEU A N 1
ATOM 648 C CA . LEU A 1 87 ? 3.933 -6.499 -6.418 1.00 96.31 87 LEU A CA 1
ATOM 649 C C . LEU A 1 87 ? 2.641 -6.120 -5.675 1.00 96.31 87 LEU A C 1
ATOM 651 O O . LEU A 1 87 ? 2.392 -4.931 -5.489 1.00 96.31 87 LEU A O 1
ATOM 655 N N . LEU A 1 88 ? 1.839 -7.112 -5.275 1.00 95.25 88 LEU A N 1
ATOM 656 C CA . LEU A 1 88 ? 0.676 -6.993 -4.398 1.00 95.25 88 LEU A CA 1
ATOM 657 C C . LEU A 1 88 ? 1.061 -7.427 -2.979 1.00 95.25 88 LEU A C 1
ATOM 659 O O . LEU A 1 88 ? 2.010 -8.186 -2.806 1.00 95.25 88 LEU A O 1
ATOM 663 N N . ALA A 1 89 ? 0.315 -6.961 -1.976 1.00 94.44 89 ALA A N 1
ATOM 664 C CA . ALA A 1 89 ? 0.501 -7.395 -0.589 1.00 94.44 89 ALA A CA 1
ATOM 665 C C . ALA A 1 89 ? -0.822 -7.414 0.204 1.00 94.44 89 ALA A C 1
ATOM 667 O O . ALA A 1 89 ? -0.882 -6.944 1.341 1.00 94.44 89 ALA A O 1
ATOM 668 N N . ARG A 1 90 ? -1.922 -7.914 -0.386 1.00 95.31 90 ARG A N 1
ATOM 669 C CA . ARG A 1 90 ? -3.251 -7.846 0.25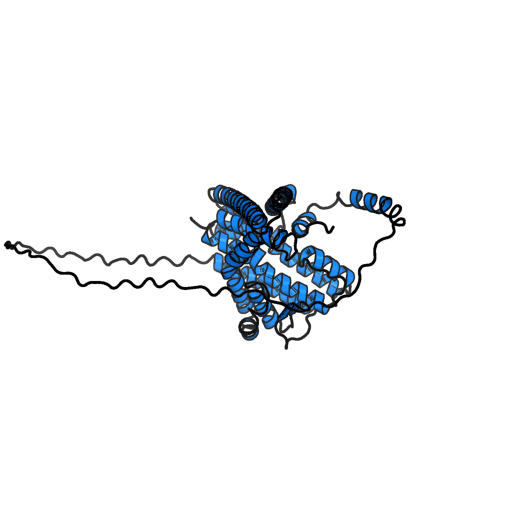8 1.00 95.31 90 ARG A CA 1
ATOM 670 C C . ARG A 1 90 ? -3.301 -8.737 1.500 1.00 95.31 90 ARG A C 1
ATOM 672 O O . ARG A 1 90 ? -3.736 -8.267 2.549 1.00 95.31 90 ARG A O 1
ATOM 679 N N . MET A 1 91 ? -2.865 -9.997 1.417 1.00 94.50 91 MET A N 1
ATOM 680 C CA . MET A 1 91 ? -2.848 -10.875 2.600 1.00 94.50 91 MET A CA 1
ATOM 681 C C . MET A 1 91 ? -1.841 -10.450 3.656 1.00 94.50 91 MET A C 1
ATOM 683 O O . MET A 1 91 ? -2.170 -10.511 4.839 1.00 94.50 91 MET A O 1
ATOM 687 N N . ALA A 1 92 ? -0.663 -9.969 3.255 1.00 94.19 92 ALA A N 1
ATOM 688 C CA . ALA A 1 92 ? 0.309 -9.427 4.200 1.00 94.19 92 ALA A CA 1
ATOM 689 C C . ALA A 1 92 ? -0.279 -8.238 4.984 1.00 94.19 92 ALA A C 1
ATOM 691 O O . ALA A 1 92 ? -0.171 -8.198 6.208 1.00 94.19 92 ALA A O 1
ATOM 692 N N . LEU A 1 93 ? -0.987 -7.328 4.300 1.00 95.62 93 LEU A N 1
ATOM 693 C CA . LEU A 1 93 ? -1.658 -6.187 4.926 1.00 95.62 93 LEU A CA 1
ATOM 694 C C . LEU A 1 93 ? -2.751 -6.618 5.918 1.00 95.62 93 LEU A C 1
ATOM 696 O O . LEU A 1 93 ? -2.807 -6.112 7.038 1.00 95.62 93 LEU A O 1
ATOM 700 N N . LEU A 1 94 ? -3.611 -7.571 5.536 1.00 96.88 94 LEU A N 1
ATOM 701 C CA . LEU A 1 94 ? -4.663 -8.063 6.432 1.00 96.88 94 LEU A CA 1
ATOM 702 C C . LEU A 1 94 ? -4.095 -8.825 7.633 1.00 96.88 94 LEU A C 1
ATOM 704 O O . LEU A 1 94 ? -4.619 -8.683 8.739 1.00 96.88 94 LEU A O 1
ATOM 708 N N . ARG A 1 95 ? -3.033 -9.615 7.439 1.00 97.00 95 ARG A N 1
ATOM 709 C CA . ARG A 1 95 ? -2.361 -10.328 8.530 1.00 97.00 95 ARG A CA 1
ATOM 710 C C . ARG A 1 95 ? -1.775 -9.341 9.538 1.00 97.00 95 ARG A C 1
ATOM 712 O O . ARG A 1 95 ? -2.092 -9.452 10.716 1.00 97.00 95 ARG A O 1
ATOM 719 N N . ALA A 1 96 ? -1.039 -8.332 9.072 1.00 96.06 96 ALA A N 1
ATOM 720 C CA . ALA A 1 96 ? -0.473 -7.289 9.925 1.00 96.06 96 ALA A CA 1
ATOM 721 C C . ALA A 1 96 ? -1.532 -6.605 10.807 1.00 96.06 96 ALA A C 1
ATOM 723 O O . ALA A 1 96 ? -1.369 -6.499 12.020 1.00 96.06 96 ALA A O 1
ATOM 724 N N . GLY A 1 97 ? -2.655 -6.177 10.219 1.00 97.69 97 GLY A N 1
ATOM 725 C CA . GLY A 1 97 ? -3.737 -5.577 11.005 1.00 97.69 97 GLY A CA 1
ATOM 726 C C . GLY A 1 97 ? -4.428 -6.574 11.943 1.00 97.69 97 GLY A C 1
ATOM 727 O O . GLY A 1 97 ? -4.860 -6.188 13.026 1.00 97.69 97 GLY A O 1
ATOM 728 N N . THR A 1 98 ? -4.508 -7.854 11.562 1.00 98.38 98 THR A N 1
ATOM 729 C CA . THR A 1 98 ? -5.077 -8.920 12.405 1.00 98.38 98 THR A CA 1
ATOM 730 C C . THR A 1 98 ? -4.227 -9.172 13.646 1.00 98.38 98 THR A C 1
ATOM 732 O O . THR A 1 98 ? -4.780 -9.328 14.731 1.00 98.38 98 THR A O 1
ATOM 735 N N . GLU A 1 99 ? -2.902 -9.182 13.507 1.00 98.25 99 GLU A N 1
ATOM 736 C CA . GLU A 1 99 ? -1.969 -9.361 14.624 1.00 98.25 99 GLU A CA 1
ATOM 737 C C . GLU A 1 99 ? -2.060 -8.190 15.616 1.00 98.25 99 GLU A C 1
ATOM 739 O O . GLU A 1 99 ? -2.173 -8.412 16.822 1.00 98.25 99 GLU A O 1
ATOM 744 N N . VAL A 1 100 ? -2.128 -6.945 15.122 1.00 98.44 100 VAL A N 1
ATOM 745 C CA . VAL A 1 100 ? -2.350 -5.763 15.978 1.00 98.44 100 VAL A CA 1
ATOM 746 C C . VAL A 1 100 ? -3.709 -5.831 16.684 1.00 98.44 100 VAL A C 1
ATOM 748 O O . VAL A 1 100 ? -3.786 -5.563 17.882 1.00 98.44 100 VAL A O 1
ATOM 751 N N . ALA A 1 1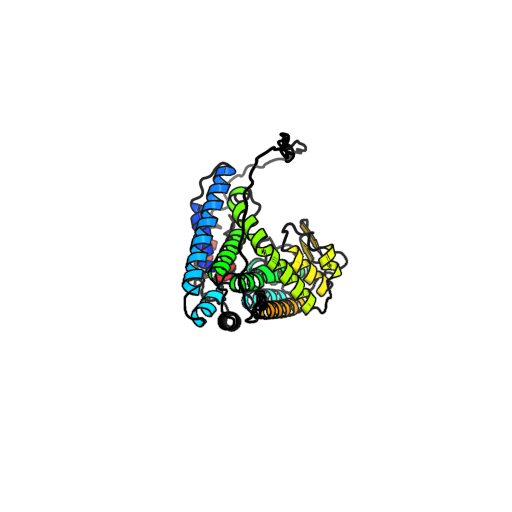01 ? -4.776 -6.216 15.974 1.00 98.50 101 ALA A N 1
ATOM 752 C CA . ALA A 1 101 ? -6.108 -6.364 16.562 1.00 98.50 101 ALA A CA 1
ATOM 753 C C . ALA A 1 101 ? -6.126 -7.415 17.676 1.00 98.50 101 ALA A C 1
ATOM 755 O O . ALA A 1 101 ? -6.636 -7.140 18.756 1.00 98.50 101 ALA A O 1
ATOM 756 N N . ALA A 1 102 ? -5.513 -8.578 17.441 1.00 98.50 102 ALA A N 1
ATOM 757 C CA . ALA A 1 102 ? -5.429 -9.648 18.429 1.00 98.50 102 ALA A CA 1
ATOM 758 C C . ALA A 1 102 ? -4.662 -9.212 19.689 1.00 98.50 102 ALA A C 1
ATOM 760 O O . ALA A 1 102 ? -5.092 -9.505 20.804 1.00 98.50 102 ALA A O 1
ATOM 761 N N . ALA A 1 103 ? -3.562 -8.468 19.533 1.00 98.44 103 ALA A N 1
ATOM 762 C CA . ALA A 1 103 ? -2.818 -7.932 20.671 1.00 98.44 103 ALA A CA 1
ATOM 763 C C . ALA A 1 103 ? -3.640 -6.911 21.482 1.00 98.44 103 ALA A C 1
ATOM 765 O O . ALA A 1 103 ? -3.599 -6.938 22.713 1.00 98.44 103 ALA A O 1
ATOM 766 N N . LEU A 1 104 ? -4.419 -6.047 20.817 1.00 98.44 104 LEU A N 1
ATOM 767 C CA . LEU A 1 104 ? -5.327 -5.108 21.488 1.00 98.44 104 LEU A CA 1
ATOM 768 C C . LEU A 1 104 ? -6.481 -5.822 22.206 1.00 98.44 104 LEU A C 1
ATOM 770 O O . LEU A 1 104 ? -6.782 -5.480 23.346 1.00 98.44 104 LEU A O 1
ATOM 774 N N . GLU A 1 105 ? -7.100 -6.821 21.573 1.00 98.31 105 GLU A N 1
ATOM 775 C CA . GLU A 1 105 ? -8.175 -7.638 22.162 1.00 98.31 105 GLU A CA 1
ATOM 776 C C . GLU A 1 105 ? -7.700 -8.393 23.408 1.00 98.31 105 GLU A C 1
ATOM 778 O O . GLU A 1 105 ? -8.441 -8.514 24.380 1.00 98.31 105 GLU A O 1
ATOM 783 N N . ALA A 1 106 ? -6.445 -8.848 23.410 1.00 98.06 106 ALA A N 1
ATOM 784 C CA . ALA A 1 106 ? -5.812 -9.489 24.558 1.00 98.06 106 ALA A CA 1
ATOM 785 C C . ALA A 1 106 ? -5.372 -8.501 25.660 1.00 98.06 106 ALA A C 1
ATOM 787 O O . ALA A 1 106 ? -4.780 -8.918 26.653 1.00 98.06 106 ALA A O 1
ATOM 788 N N . GLY A 1 107 ? -5.591 -7.191 25.486 1.00 97.75 107 GLY A N 1
ATOM 789 C CA . GLY A 1 107 ? -5.130 -6.159 26.419 1.00 97.75 107 GLY A CA 1
ATOM 790 C C . GLY A 1 107 ? -3.608 -5.955 26.437 1.00 97.75 107 GLY A C 1
ATOM 791 O O . GLY A 1 107 ? -3.091 -5.242 27.298 1.00 97.75 107 GLY A O 1
ATOM 792 N N . ASN A 1 108 ? -2.866 -6.540 25.491 1.00 98.12 108 ASN A N 1
ATOM 793 C CA . ASN A 1 108 ? -1.409 -6.451 25.417 1.00 98.12 108 ASN A CA 1
ATOM 794 C C . ASN A 1 108 ? -0.971 -5.240 24.577 1.00 98.12 108 ASN A C 1
ATOM 796 O O . ASN A 1 108 ? -0.504 -5.358 23.441 1.00 98.12 108 ASN A O 1
ATOM 800 N N . LEU A 1 109 ? -1.125 -4.044 25.151 1.00 98.19 109 LEU A N 1
ATOM 801 C CA . LEU A 1 109 ? -0.764 -2.787 24.491 1.00 98.19 109 LEU A CA 1
ATOM 802 C C . LEU A 1 109 ? 0.725 -2.690 24.089 1.00 98.19 109 LEU A C 1
ATOM 804 O O . LEU A 1 109 ? 0.987 -2.208 22.984 1.00 98.19 109 LEU A O 1
ATOM 808 N N . PRO A 1 110 ? 1.709 -3.130 24.906 1.00 98.31 110 PRO A N 1
ATOM 809 C CA . PRO A 1 110 ? 3.111 -3.141 24.487 1.00 98.31 110 PRO A CA 1
ATOM 810 C C . PRO A 1 110 ? 3.335 -3.927 23.191 1.00 98.31 110 PRO A C 1
ATOM 812 O O . PRO A 1 110 ? 3.998 -3.432 22.278 1.00 98.31 110 PRO A O 1
ATOM 815 N N . GLU A 1 111 ? 2.723 -5.106 23.075 1.00 97.94 111 GLU A N 1
ATOM 816 C CA . GLU A 1 111 ? 2.825 -5.920 21.866 1.00 97.94 111 GLU A CA 1
ATOM 817 C C . GLU A 1 111 ? 2.093 -5.281 20.682 1.00 97.94 111 GLU A C 1
ATOM 819 O O . GLU A 1 111 ? 2.640 -5.213 19.582 1.00 97.94 111 GLU A O 1
ATOM 824 N N . ALA A 1 112 ? 0.905 -4.711 20.901 1.00 98.12 112 ALA A N 1
ATOM 825 C CA . ALA A 1 112 ? 0.171 -4.007 19.852 1.00 98.12 112 ALA A CA 1
ATOM 826 C C . ALA A 1 112 ? 0.967 -2.817 19.280 1.00 98.12 112 ALA A C 1
ATOM 828 O O . ALA A 1 112 ? 0.996 -2.615 18.066 1.00 98.12 112 ALA A O 1
ATOM 829 N N . ARG A 1 113 ? 1.669 -2.054 20.133 1.00 98.00 113 ARG A N 1
ATOM 830 C CA . ARG A 1 113 ? 2.562 -0.956 19.714 1.00 98.00 113 ARG A CA 1
ATOM 831 C C . ARG A 1 113 ? 3.755 -1.459 18.906 1.00 98.00 113 ARG A C 1
ATOM 833 O O . ARG A 1 113 ? 4.121 -0.807 17.925 1.00 98.00 113 ARG A O 1
ATOM 840 N N . ARG A 1 114 ? 4.348 -2.588 19.315 1.00 97.25 114 ARG A N 1
ATOM 841 C CA . ARG A 1 114 ? 5.475 -3.233 18.624 1.00 97.25 114 ARG A CA 1
ATOM 842 C C . ARG A 1 114 ? 5.063 -3.736 17.241 1.00 97.25 114 ARG A C 1
ATOM 844 O O . ARG A 1 114 ? 5.754 -3.468 16.265 1.00 97.25 114 ARG A O 1
ATOM 851 N N . LEU A 1 115 ? 3.931 -4.430 17.144 1.00 97.00 115 LEU A N 1
ATOM 852 C CA . LEU A 1 115 ? 3.392 -4.922 15.875 1.00 97.00 115 LEU A CA 1
ATOM 853 C C . LEU A 1 115 ? 2.999 -3.760 14.952 1.00 97.00 115 LEU A C 1
ATOM 855 O O . LEU A 1 115 ? 3.313 -3.778 13.762 1.00 97.00 115 LEU A O 1
ATOM 859 N N . LEU A 1 116 ? 2.377 -2.710 15.497 1.00 96.50 116 LEU A N 1
ATOM 860 C CA . LEU A 1 116 ? 2.012 -1.517 14.735 1.00 96.50 116 LEU A CA 1
ATOM 861 C C . LEU A 1 116 ? 3.242 -0.851 14.092 1.00 96.50 116 LEU A C 1
ATOM 863 O O . LEU A 1 116 ? 3.208 -0.566 12.893 1.00 96.50 116 LEU A O 1
ATOM 867 N N . SER A 1 117 ? 4.313 -0.605 14.859 1.00 94.31 117 SER A N 1
ATOM 868 C CA . SER A 1 117 ? 5.542 0.013 14.330 1.00 94.31 117 SER A CA 1
ATOM 869 C C . SER A 1 117 ? 6.298 -0.898 13.370 1.00 94.31 117 SER A C 1
ATOM 871 O O . SER A 1 117 ? 6.933 -0.421 12.434 1.00 94.31 117 SER A O 1
ATOM 873 N N . TRP A 1 118 ? 6.229 -2.210 13.582 1.00 89.19 118 TRP A N 1
ATOM 874 C CA . TRP A 1 118 ? 6.921 -3.170 12.735 1.00 89.19 118 TRP A CA 1
ATOM 875 C C . TRP A 1 118 ? 6.253 -3.339 11.365 1.00 89.19 118 TRP A C 1
ATOM 877 O O . TRP A 1 118 ? 6.943 -3.446 10.353 1.00 89.19 118 TRP A O 1
ATOM 887 N N . HIS A 1 119 ? 4.918 -3.364 11.318 1.00 83.88 119 HIS A N 1
ATOM 888 C CA . HIS A 1 119 ? 4.191 -3.742 10.106 1.00 83.88 119 HIS A CA 1
ATOM 889 C C . HIS A 1 119 ? 3.538 -2.585 9.346 1.00 83.88 119 HIS A C 1
ATOM 891 O O . HIS A 1 119 ? 3.377 -2.688 8.131 1.00 83.88 119 HIS A O 1
ATOM 897 N N . LEU A 1 120 ? 3.080 -1.538 10.039 1.00 89.06 120 LEU A N 1
ATOM 898 C CA . LEU A 1 120 ? 2.075 -0.622 9.484 1.00 89.06 120 LEU A CA 1
ATOM 899 C C . LEU A 1 120 ? 2.495 0.846 9.479 1.00 89.06 120 LEU A C 1
ATOM 901 O O . LEU A 1 120 ? 2.009 1.598 8.633 1.00 89.06 120 LEU A O 1
ATOM 905 N N . VAL A 1 121 ? 3.328 1.290 10.423 1.00 90.31 121 VAL A N 1
ATOM 906 C CA . VAL A 1 121 ? 3.690 2.710 10.540 1.00 90.31 121 VAL A CA 1
ATOM 907 C C . VAL A 1 121 ? 5.176 2.909 10.796 1.00 90.31 121 VAL A C 1
ATOM 909 O O . VAL A 1 121 ? 5.766 2.241 11.632 1.00 90.31 121 VAL A O 1
ATOM 912 N N . SER A 1 122 ? 5.757 3.927 10.163 1.00 82.50 122 SER A N 1
ATOM 913 C CA . SER A 1 122 ? 7.171 4.289 10.344 1.00 82.50 122 SER A CA 1
ATOM 914 C C . SER A 1 122 ? 7.419 5.348 11.427 1.00 82.50 122 SER A C 1
ATOM 916 O O . SER A 1 122 ? 8.445 6.021 11.412 1.00 82.50 122 SER A O 1
ATOM 918 N N . ARG A 1 123 ? 6.465 5.560 12.346 1.00 80.88 123 ARG A N 1
ATOM 919 C CA . ARG A 1 123 ? 6.576 6.538 13.446 1.00 80.88 123 ARG A CA 1
ATOM 920 C C . ARG A 1 123 ? 6.816 5.846 14.783 1.00 80.88 123 ARG A C 1
ATOM 922 O O . ARG A 1 123 ? 6.471 4.680 14.939 1.00 80.88 123 ARG A O 1
ATOM 929 N N . GLY A 1 124 ? 7.309 6.600 15.765 1.00 86.56 124 GLY A N 1
ATOM 930 C CA . GLY A 1 124 ? 7.314 6.147 17.155 1.00 86.56 124 GLY A CA 1
ATOM 931 C C . GLY A 1 124 ? 5.902 5.767 17.618 1.00 86.56 124 GLY A C 1
ATOM 932 O O . GLY A 1 124 ? 4.945 6.503 17.370 1.00 86.56 124 GLY A O 1
ATOM 933 N N . THR A 1 125 ? 5.779 4.594 18.243 1.00 93.19 125 THR A N 1
ATOM 934 C CA . THR A 1 125 ? 4.510 4.054 18.765 1.00 93.19 125 THR A CA 1
ATOM 935 C C . THR A 1 125 ? 4.507 3.878 20.283 1.00 93.19 125 THR A C 1
ATOM 937 O O . THR A 1 125 ? 3.483 3.502 20.851 1.00 93.19 125 THR A O 1
ATOM 940 N N . ALA A 1 126 ? 5.637 4.135 20.948 1.00 92.19 126 ALA A N 1
ATOM 941 C CA . ALA A 1 126 ? 5.862 3.798 22.352 1.00 92.19 126 ALA A CA 1
ATOM 942 C C . ALA A 1 126 ? 4.882 4.482 23.321 1.00 92.19 126 ALA A C 1
ATOM 944 O O . ALA A 1 126 ? 4.559 3.913 24.361 1.00 92.19 126 ALA A O 1
ATOM 945 N N . ASP A 1 127 ? 4.380 5.664 22.968 1.00 94.56 127 ASP A N 1
ATOM 946 C CA . ASP A 1 127 ? 3.502 6.512 23.777 1.00 94.56 127 ASP A CA 1
ATOM 947 C C . ASP A 1 127 ? 2.032 6.508 23.309 1.00 94.56 127 ASP A C 1
ATOM 949 O O . ASP A 1 127 ? 1.204 7.239 23.856 1.00 94.56 127 ASP A O 1
ATOM 953 N N . LEU A 1 128 ? 1.678 5.688 22.312 1.00 96.81 128 LEU A N 1
ATOM 954 C CA . LEU A 1 128 ? 0.317 5.647 21.767 1.00 96.81 128 LEU A CA 1
ATOM 955 C C . LEU A 1 128 ? -0.640 4.907 22.699 1.00 96.81 128 LEU A C 1
ATOM 957 O O . LEU A 1 128 ? -0.390 3.766 23.081 1.00 96.81 128 LEU A O 1
ATOM 961 N N . THR A 1 129 ? -1.769 5.508 23.041 1.00 98.00 129 THR A N 1
ATOM 962 C CA . THR A 1 129 ? -2.865 4.821 23.741 1.00 98.00 129 THR A CA 1
ATOM 963 C C . THR A 1 129 ? -3.446 3.678 22.895 1.00 98.00 129 THR A C 1
ATOM 965 O O . THR A 1 129 ? -3.215 3.607 21.689 1.00 98.00 129 THR A O 1
ATOM 968 N N . ALA A 1 130 ? -4.229 2.776 23.501 1.00 98.06 130 ALA A N 1
ATOM 969 C CA . ALA A 1 130 ? -4.876 1.680 22.767 1.00 98.06 130 ALA A CA 1
ATOM 970 C C . ALA A 1 130 ? -5.757 2.185 21.606 1.00 98.06 130 ALA A C 1
ATOM 972 O O . ALA A 1 130 ? -5.699 1.634 20.507 1.00 98.06 130 ALA A O 1
ATOM 973 N N . SER A 1 131 ? -6.491 3.280 21.828 1.00 98.19 131 SER A N 1
ATOM 974 C CA . SER A 1 131 ? -7.276 3.952 20.787 1.00 98.19 131 SER A CA 1
ATOM 975 C C . SER A 1 131 ? -6.388 4.498 19.670 1.00 98.19 131 SER A C 1
ATOM 977 O O . SER A 1 131 ? -6.628 4.247 18.493 1.00 98.19 131 SER A O 1
ATOM 979 N N . GLU A 1 132 ? -5.282 5.165 19.999 1.00 98.12 132 GLU A N 1
ATOM 980 C CA . GLU A 1 132 ? -4.374 5.682 18.972 1.00 98.12 132 GLU A CA 1
ATOM 981 C C . GLU A 1 132 ? -3.673 4.574 18.184 1.00 98.12 132 GLU A C 1
ATOM 983 O O . GLU A 1 132 ? -3.394 4.762 16.999 1.00 98.12 132 GLU A O 1
ATOM 988 N N . VAL A 1 133 ? -3.413 3.419 18.804 1.00 98.50 133 VAL A N 1
ATOM 989 C CA . VAL A 1 133 ? -2.912 2.231 18.104 1.00 98.50 133 VAL A CA 1
ATOM 990 C C . VAL A 1 133 ? -3.963 1.709 17.123 1.00 98.50 133 VAL A C 1
ATOM 992 O O . VAL A 1 133 ? -3.641 1.513 15.950 1.00 98.50 133 VAL A O 1
ATOM 995 N N . ALA A 1 134 ? -5.217 1.553 17.560 1.00 98.62 134 ALA A N 1
ATOM 996 C CA . ALA A 1 134 ? -6.320 1.143 16.692 1.00 98.62 134 ALA A CA 1
ATOM 997 C C . ALA A 1 134 ? -6.523 2.132 15.533 1.00 98.62 134 ALA A C 1
ATOM 999 O O . ALA A 1 134 ? -6.530 1.737 14.368 1.00 98.62 134 ALA A O 1
ATOM 1000 N N . GLY A 1 135 ? -6.594 3.433 15.822 1.00 98.56 135 GLY A N 1
ATOM 1001 C CA . GLY A 1 135 ? -6.755 4.485 14.820 1.00 98.56 135 GLY A CA 1
ATOM 1002 C C . GLY A 1 135 ? -5.598 4.546 13.822 1.00 98.56 135 GLY A C 1
ATOM 1003 O O . GLY A 1 135 ? -5.825 4.672 12.618 1.00 98.56 135 GLY A O 1
ATOM 1004 N N . ALA A 1 136 ? -4.357 4.392 14.289 1.00 98.31 136 ALA A N 1
ATOM 1005 C CA . ALA A 1 136 ? -3.186 4.332 13.418 1.00 98.31 136 ALA A CA 1
ATOM 1006 C C . ALA A 1 136 ? -3.212 3.108 12.496 1.00 98.31 136 ALA A C 1
ATOM 1008 O O . ALA A 1 136 ? -2.901 3.231 11.311 1.00 98.31 136 ALA A O 1
ATOM 1009 N N . ALA A 1 137 ? -3.604 1.947 13.025 1.00 98.56 137 ALA A N 1
ATOM 1010 C CA . ALA A 1 137 ? -3.740 0.726 12.245 1.00 98.56 137 ALA A CA 1
ATOM 1011 C C . ALA A 1 137 ? -4.849 0.861 11.192 1.00 98.56 137 ALA A C 1
ATOM 1013 O O . ALA A 1 137 ? -4.613 0.553 10.029 1.00 98.56 137 ALA A O 1
ATOM 1014 N N . ILE A 1 138 ? -6.024 1.391 11.553 1.00 98.81 138 ILE A N 1
ATOM 1015 C CA . ILE A 1 138 ? -7.136 1.627 10.615 1.00 98.81 138 ILE A CA 1
ATOM 1016 C C . ILE A 1 138 ? -6.716 2.595 9.503 1.00 98.81 138 ILE A C 1
ATOM 1018 O O . ILE A 1 138 ? -6.956 2.318 8.326 1.00 98.81 138 ILE A O 1
ATOM 1022 N N . ALA A 1 139 ? -6.073 3.712 9.860 1.00 98.31 139 ALA A N 1
ATOM 1023 C CA . ALA A 1 139 ? -5.579 4.681 8.886 1.00 98.31 139 ALA A CA 1
ATOM 1024 C C . ALA A 1 139 ? -4.569 4.038 7.923 1.00 98.31 139 ALA A C 1
ATOM 1026 O O . ALA A 1 139 ? -4.729 4.156 6.710 1.00 98.31 139 ALA A O 1
ATOM 1027 N N . SER A 1 140 ? -3.597 3.290 8.457 1.00 97.62 140 SER A N 1
ATOM 1028 C CA . SER A 1 140 ? -2.580 2.603 7.656 1.00 97.62 140 SER A CA 1
ATOM 1029 C C . SER A 1 140 ? -3.171 1.507 6.764 1.00 97.62 140 SER A C 1
ATOM 1031 O O . SER A 1 140 ? -2.802 1.411 5.598 1.00 97.62 140 SER A O 1
ATOM 1033 N N . LEU A 1 141 ? -4.134 0.714 7.248 1.00 98.50 141 LEU A N 1
ATOM 1034 C CA . LEU A 1 141 ? -4.835 -0.287 6.434 1.00 98.50 141 LEU A CA 1
ATOM 1035 C C . LEU A 1 141 ? -5.574 0.357 5.252 1.00 98.50 141 LEU A C 1
ATOM 1037 O O . LEU A 1 141 ? -5.546 -0.172 4.140 1.00 98.50 141 LEU A O 1
ATOM 1041 N N . ALA A 1 142 ? -6.239 1.491 5.484 1.00 98.38 142 ALA A N 1
ATOM 1042 C CA . ALA A 1 142 ? -6.962 2.212 4.443 1.00 98.38 142 ALA A CA 1
ATOM 1043 C C . ALA A 1 142 ? -6.010 2.847 3.417 1.00 98.38 142 ALA A C 1
ATOM 1045 O O . ALA A 1 142 ? -6.248 2.738 2.217 1.00 98.38 142 ALA A O 1
ATOM 1046 N N . GLU A 1 143 ? -4.931 3.485 3.866 1.00 96.69 143 GLU A N 1
ATOM 1047 C CA . GLU A 1 143 ? -3.910 4.070 2.991 1.00 96.69 143 GLU A CA 1
ATOM 1048 C C . GLU A 1 143 ? -3.213 2.988 2.149 1.00 96.69 143 GLU A C 1
ATOM 1050 O O . GLU A 1 143 ? -3.255 3.034 0.918 1.00 96.69 143 GLU A O 1
ATOM 1055 N N . ASN A 1 144 ? -2.706 1.931 2.793 1.00 97.12 144 ASN A N 1
ATOM 1056 C CA . ASN A 1 144 ? -1.998 0.840 2.121 1.00 97.12 144 ASN A CA 1
ATOM 1057 C C . ASN A 1 144 ? -2.889 -0.031 1.227 1.00 97.12 144 ASN A C 1
ATOM 1059 O O . ASN A 1 144 ? -2.368 -0.726 0.354 1.00 97.12 144 ASN A O 1
ATOM 1063 N N . LEU A 1 145 ? -4.218 0.010 1.375 1.00 98.19 145 LEU A N 1
ATOM 1064 C CA . LEU A 1 145 ? -5.120 -0.568 0.376 1.00 98.19 145 LEU A CA 1
ATOM 1065 C C . LEU A 1 145 ? -4.861 0.049 -1.007 1.00 98.19 145 LEU A C 1
ATOM 1067 O O . LEU A 1 145 ? -4.824 -0.679 -2.004 1.00 98.19 145 LEU A O 1
ATOM 1071 N N . SER A 1 146 ? -4.655 1.370 -1.062 1.00 97.38 146 SER A N 1
ATOM 1072 C CA . SER A 1 146 ? -4.293 2.061 -2.299 1.00 97.38 146 SER A CA 1
ATOM 1073 C C . SER A 1 146 ? -2.964 1.544 -2.822 1.00 97.38 146 SER A C 1
ATOM 1075 O O . SER A 1 146 ? -2.908 1.026 -3.939 1.00 97.38 146 SER A O 1
ATOM 1077 N N . ASP A 1 147 ? -1.929 1.604 -1.990 1.00 95.19 147 ASP A N 1
ATOM 1078 C CA . ASP A 1 147 ? -0.558 1.422 -2.456 1.00 95.19 147 ASP A CA 1
ATOM 1079 C C . ASP A 1 147 ? -0.193 -0.030 -2.751 1.00 95.19 147 ASP A C 1
ATOM 1081 O O . ASP A 1 147 ? 0.509 -0.347 -3.712 1.00 95.19 147 ASP A O 1
ATOM 1085 N N . SER A 1 148 ? -0.694 -0.948 -1.931 1.00 94.19 148 SER A N 1
ATOM 1086 C CA . SER A 1 148 ? -0.286 -2.351 -1.967 1.00 94.19 148 SER A CA 1
ATOM 1087 C C . SER A 1 148 ? -1.255 -3.252 -2.729 1.00 94.19 148 SER A C 1
ATOM 1089 O O . SER A 1 148 ? -0.951 -4.425 -2.952 1.00 94.19 148 SER A O 1
ATOM 1091 N N . VAL A 1 149 ? -2.421 -2.739 -3.142 1.00 97.12 149 VAL A N 1
ATOM 1092 C CA . VAL A 1 149 ? -3.438 -3.541 -3.842 1.00 97.12 149 VAL A CA 1
ATOM 1093 C C . VAL A 1 149 ? -4.010 -2.808 -5.047 1.00 97.12 149 VAL A C 1
ATOM 1095 O O . VAL A 1 149 ? -3.878 -3.283 -6.176 1.00 97.12 149 VAL A O 1
ATOM 1098 N N . VAL A 1 150 ? -4.644 -1.653 -4.842 1.00 98.50 150 VAL A N 1
ATOM 1099 C CA . VAL A 1 150 ? -5.394 -0.983 -5.912 1.00 98.50 150 VAL A CA 1
ATOM 1100 C C . VAL A 1 150 ? -4.462 -0.437 -6.989 1.00 98.50 150 VAL A C 1
ATOM 1102 O O . VAL A 1 150 ? -4.713 -0.650 -8.178 1.00 98.50 150 VAL A O 1
ATOM 1105 N N . ALA A 1 151 ? -3.371 0.221 -6.604 1.00 98.12 151 ALA A N 1
ATOM 1106 C CA . ALA A 1 151 ? -2.436 0.814 -7.545 1.00 98.12 151 ALA A CA 1
ATOM 1107 C C . ALA A 1 151 ? -1.700 -0.232 -8.402 1.00 98.12 151 ALA A C 1
ATOM 1109 O O . ALA A 1 151 ? -1.756 -0.101 -9.631 1.00 98.12 151 ALA A O 1
ATOM 1110 N N . PRO A 1 152 ? -1.100 -1.314 -7.855 1.00 97.31 152 PRO A N 1
ATOM 1111 C CA . PRO A 1 152 ? -0.459 -2.326 -8.690 1.00 97.31 152 PRO A CA 1
ATOM 1112 C C . PRO A 1 152 ? -1.450 -3.021 -9.634 1.00 97.31 152 PRO A C 1
ATOM 1114 O O . PRO A 1 152 ? -1.116 -3.242 -10.801 1.00 97.31 152 PRO A O 1
ATOM 1117 N N . LEU A 1 153 ? -2.686 -3.305 -9.189 1.00 97.50 153 LEU A N 1
ATOM 1118 C CA . LEU A 1 153 ? -3.735 -3.865 -10.053 1.00 97.50 153 LEU A CA 1
ATOM 1119 C C . LEU A 1 153 ? -4.101 -2.909 -11.193 1.00 97.50 153 LEU A C 1
ATOM 1121 O O . LEU A 1 153 ? -4.181 -3.333 -12.351 1.00 97.50 153 LEU A O 1
ATOM 1125 N N . LEU A 1 154 ? -4.290 -1.623 -10.892 1.00 97.25 154 LEU A N 1
ATOM 1126 C CA . LEU A 1 154 ? -4.657 -0.613 -11.881 1.00 97.25 154 LEU A CA 1
ATOM 1127 C C . LEU A 1 154 ? -3.538 -0.403 -12.908 1.00 97.25 154 LEU A C 1
ATOM 1129 O O . LEU A 1 154 ? -3.790 -0.431 -14.115 1.00 97.25 154 LEU A O 1
ATOM 1133 N N . HIS A 1 155 ? -2.292 -0.265 -12.455 1.00 97.75 155 HIS A N 1
ATOM 1134 C CA . HIS A 1 155 ? -1.130 -0.095 -13.331 1.00 97.75 155 HIS A CA 1
ATOM 1135 C C . HIS A 1 155 ? -0.871 -1.346 -14.182 1.00 97.75 155 HIS A C 1
ATOM 1137 O O . HIS A 1 155 ? -0.669 -1.227 -15.396 1.00 97.75 155 HIS A O 1
ATOM 1143 N N . ALA A 1 156 ? -1.004 -2.552 -13.612 1.00 97.38 156 ALA A N 1
ATOM 1144 C CA . ALA A 1 156 ? -0.964 -3.809 -14.366 1.00 97.38 156 ALA A CA 1
ATOM 1145 C C . ALA A 1 156 ? -2.064 -3.863 -15.434 1.00 97.38 156 ALA A C 1
ATOM 1147 O O . ALA A 1 156 ? -1.840 -4.279 -16.579 1.00 97.38 156 ALA A O 1
ATOM 1148 N N . ARG A 1 157 ? -3.269 -3.407 -15.083 1.00 95.12 157 ARG A N 1
ATOM 1149 C CA . ARG A 1 157 ? -4.423 -3.388 -15.976 1.00 95.12 157 ARG A CA 1
ATOM 1150 C C . ARG A 1 157 ? -4.271 -2.383 -17.111 1.00 95.12 157 ARG A C 1
ATOM 1152 O O . ARG A 1 157 ? -4.722 -2.678 -18.221 1.00 95.12 157 ARG A O 1
ATOM 1159 N N . VAL A 1 158 ? -3.673 -1.221 -16.875 1.00 94.06 158 VAL A N 1
ATOM 1160 C CA . VAL A 1 158 ? -3.509 -0.161 -17.881 1.00 94.06 158 VAL A CA 1
ATOM 1161 C C . VAL A 1 158 ? -2.287 -0.425 -18.759 1.00 94.06 158 VAL A C 1
ATOM 1163 O O . VAL A 1 158 ? -2.435 -0.576 -19.974 1.00 94.06 158 VAL A O 1
ATOM 1166 N N . GLY A 1 159 ? -1.105 -0.544 -18.154 1.00 94.19 159 GLY A N 1
ATOM 1167 C CA . GLY A 1 159 ? 0.178 -0.573 -18.860 1.00 94.19 159 GLY A CA 1
ATOM 1168 C C . GLY A 1 159 ? 0.919 -1.910 -18.827 1.00 94.19 159 GLY A C 1
ATOM 1169 O O . GLY A 1 159 ? 1.971 -2.039 -19.453 1.00 94.19 159 GLY A O 1
ATOM 1170 N N . GLY A 1 160 ? 0.364 -2.924 -18.163 1.00 96.88 160 GLY A N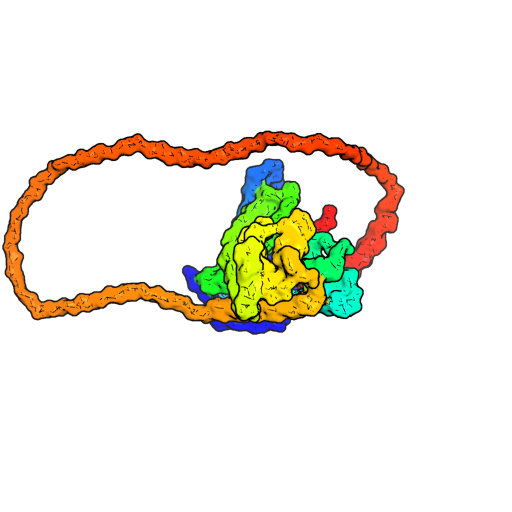 1
ATOM 1171 C CA . GLY A 1 160 ? 0.976 -4.248 -18.067 1.00 96.88 160 GLY A CA 1
ATOM 1172 C C . GLY A 1 160 ? 1.947 -4.351 -16.893 1.00 96.88 160 GLY A C 1
ATOM 1173 O O . GLY A 1 160 ? 2.060 -3.439 -16.075 1.00 96.88 160 GLY A O 1
ATOM 1174 N N . LEU A 1 161 ? 2.684 -5.460 -16.829 1.00 97.38 161 LEU A N 1
ATOM 1175 C CA . LEU A 1 161 ? 3.654 -5.703 -15.758 1.00 97.38 161 LEU A CA 1
ATOM 1176 C C . LEU A 1 161 ? 4.754 -4.640 -15.662 1.00 97.38 161 LEU A C 1
ATOM 1178 O O . LEU A 1 161 ? 5.207 -4.349 -14.563 1.00 97.38 161 LEU A O 1
ATOM 1182 N N . GLY A 1 162 ? 5.154 -4.027 -16.780 1.00 97.81 162 GLY A N 1
ATOM 1183 C CA . GLY A 1 162 ? 6.139 -2.943 -16.758 1.00 97.81 162 GLY A CA 1
ATOM 1184 C C . GLY A 1 162 ? 5.665 -1.736 -15.942 1.00 97.81 162 GLY A C 1
ATOM 1185 O O . GLY A 1 162 ? 6.419 -1.213 -15.132 1.00 97.81 162 GLY A O 1
ATOM 1186 N N . TRP A 1 163 ? 4.397 -1.337 -16.085 1.00 97.81 163 TRP A N 1
ATOM 1187 C CA . TRP A 1 163 ? 3.832 -0.226 -15.311 1.00 97.81 163 TRP A CA 1
ATOM 1188 C C . TRP A 1 163 ? 3.595 -0.605 -13.850 1.00 97.81 163 TRP A C 1
ATOM 1190 O O . TRP A 1 163 ? 3.869 0.199 -12.968 1.00 97.81 163 TRP A O 1
ATOM 1200 N N . ALA A 1 164 ? 3.143 -1.834 -13.582 1.00 98.12 164 ALA A N 1
ATOM 1201 C CA . ALA A 1 164 ? 3.001 -2.326 -12.212 1.00 98.12 164 ALA A CA 1
ATOM 1202 C C . ALA A 1 164 ? 4.347 -2.341 -11.468 1.00 98.12 164 ALA A C 1
ATOM 1204 O O . ALA A 1 164 ? 4.426 -1.899 -10.325 1.00 98.12 164 ALA A O 1
ATOM 1205 N N . ALA A 1 165 ? 5.417 -2.794 -12.128 1.00 98.31 165 ALA A N 1
ATOM 1206 C CA . ALA A 1 165 ? 6.761 -2.817 -11.560 1.00 98.31 165 ALA A CA 1
ATOM 1207 C C . ALA A 1 165 ? 7.356 -1.406 -11.407 1.00 98.31 165 ALA A C 1
ATOM 1209 O O . ALA A 1 165 ? 7.969 -1.119 -10.382 1.00 98.31 165 ALA A O 1
ATOM 1210 N N . ALA A 1 166 ? 7.142 -0.514 -12.383 1.00 98.44 166 ALA A N 1
ATOM 1211 C CA . ALA A 1 166 ? 7.536 0.896 -12.301 1.00 98.44 166 ALA A CA 1
ATOM 1212 C C . ALA A 1 166 ? 6.872 1.611 -11.117 1.00 98.44 166 ALA A C 1
ATOM 1214 O O . ALA A 1 166 ? 7.534 2.315 -10.352 1.00 98.44 166 ALA A O 1
ATOM 1215 N N . TYR A 1 167 ? 5.565 1.394 -10.955 1.00 98.44 167 TYR A N 1
ATOM 1216 C CA . TYR A 1 167 ? 4.808 1.893 -9.819 1.00 98.44 167 TYR A CA 1
ATOM 1217 C C . TYR A 1 167 ? 5.357 1.329 -8.507 1.00 98.44 167 TYR A C 1
ATOM 1219 O O . TYR A 1 167 ? 5.719 2.101 -7.626 1.00 98.44 167 TYR A O 1
ATOM 1227 N N . ARG A 1 168 ? 5.499 0.000 -8.392 1.00 98.31 168 ARG A N 1
ATOM 1228 C CA . ARG A 1 168 ? 5.954 -0.623 -7.142 1.00 98.31 168 ARG A CA 1
ATOM 1229 C C . ARG A 1 168 ? 7.353 -0.161 -6.747 1.00 98.31 168 ARG A C 1
ATOM 1231 O O . ARG A 1 168 ? 7.599 0.068 -5.566 1.00 98.31 168 ARG A O 1
ATOM 1238 N N . PHE A 1 169 ? 8.245 0.029 -7.719 1.00 98.50 169 PHE A N 1
ATOM 1239 C CA . PHE A 1 169 ? 9.547 0.637 -7.467 1.00 98.50 169 PHE A CA 1
ATOM 1240 C C . PHE A 1 169 ? 9.407 2.069 -6.946 1.00 98.50 169 PHE A C 1
ATOM 1242 O O . PHE A 1 169 ? 10.051 2.411 -5.962 1.00 98.50 169 PHE A O 1
ATOM 1249 N N . THR A 1 170 ? 8.563 2.893 -7.573 1.00 98.50 170 THR A N 1
ATOM 1250 C CA . THR A 1 170 ? 8.356 4.293 -7.167 1.00 98.50 170 THR A CA 1
ATOM 1251 C C . THR A 1 170 ? 7.788 4.388 -5.751 1.00 98.50 170 THR A C 1
ATOM 1253 O O . THR A 1 170 ? 8.330 5.133 -4.944 1.00 98.50 170 THR A O 1
ATOM 1256 N N . ASN A 1 171 ? 6.806 3.551 -5.416 1.00 97.06 171 ASN A N 1
ATOM 1257 C CA . ASN A 1 171 ? 6.245 3.439 -4.069 1.00 97.06 171 ASN A CA 1
ATOM 1258 C C . ASN A 1 171 ? 7.278 2.960 -3.036 1.00 97.06 171 ASN A C 1
ATOM 1260 O O . ASN A 1 171 ? 7.378 3.506 -1.942 1.00 97.06 171 ASN A O 1
ATOM 1264 N N . THR A 1 172 ? 8.124 1.992 -3.401 1.00 96.31 172 THR A N 1
ATOM 1265 C CA . THR A 1 172 ? 9.231 1.546 -2.533 1.00 96.31 172 THR A CA 1
ATOM 1266 C C . THR A 1 172 ? 10.282 2.652 -2.355 1.00 96.31 172 THR A C 1
ATOM 1268 O O . THR A 1 172 ? 10.858 2.800 -1.276 1.00 96.31 172 THR A O 1
ATOM 1271 N N . ALA A 1 173 ? 10.539 3.438 -3.406 1.00 96.94 173 ALA A N 1
ATOM 1272 C CA . ALA A 1 173 ? 11.455 4.571 -3.373 1.00 96.94 173 ALA A CA 1
ATOM 1273 C C . ALA A 1 173 ? 10.926 5.693 -2.477 1.00 96.94 173 ALA A C 1
ATOM 1275 O O . ALA A 1 173 ? 11.700 6.216 -1.683 1.00 96.94 173 ALA A O 1
ATOM 1276 N N . ASP A 1 174 ? 9.633 6.017 -2.536 1.00 95.38 174 ASP A N 1
ATOM 1277 C CA . ASP A 1 174 ? 9.012 6.974 -1.616 1.00 95.38 174 ASP A CA 1
ATOM 1278 C C . ASP A 1 174 ? 9.064 6.477 -0.163 1.00 95.38 174 ASP A C 1
ATOM 1280 O O . ASP A 1 174 ? 9.573 7.173 0.710 1.00 95.38 174 ASP A O 1
ATOM 1284 N N . ALA A 1 175 ? 8.721 5.213 0.092 1.00 91.75 175 ALA A N 1
ATOM 1285 C CA . ALA A 1 175 ? 8.836 4.630 1.430 1.00 91.75 175 ALA A CA 1
ATOM 1286 C C . ALA A 1 175 ? 10.279 4.603 1.988 1.00 91.75 175 ALA A C 1
ATOM 1288 O O . ALA A 1 175 ? 10.476 4.504 3.199 1.00 91.75 175 ALA A O 1
ATOM 1289 N N . SER A 1 176 ? 11.297 4.687 1.122 1.00 93.31 176 SER A N 1
ATOM 1290 C CA . SER A 1 176 ? 12.717 4.676 1.508 1.00 93.31 176 SER A CA 1
ATOM 1291 C C . SER A 1 176 ? 13.344 6.072 1.580 1.00 93.31 176 SER A C 1
ATOM 1293 O O . SER A 1 176 ? 14.222 6.320 2.409 1.00 93.31 176 SER A O 1
ATOM 1295 N N . TRP A 1 177 ? 12.964 6.966 0.667 1.00 93.56 177 TRP A N 1
ATOM 1296 C CA . TRP A 1 177 ? 13.599 8.267 0.446 1.00 93.56 177 TRP A CA 1
ATOM 1297 C C . TRP A 1 177 ? 12.656 9.450 0.687 1.00 93.56 177 TRP A C 1
ATOM 1299 O O . TRP A 1 177 ? 13.136 10.566 0.810 1.00 93.56 177 TRP A O 1
ATOM 1309 N N . GLY A 1 178 ? 11.344 9.242 0.774 1.00 88.12 178 GLY A N 1
ATOM 1310 C CA . GLY A 1 178 ? 10.322 10.291 0.877 1.00 88.12 178 GLY A CA 1
ATOM 1311 C C . GLY A 1 178 ? 10.200 10.954 2.251 1.00 88.12 178 GLY A C 1
ATOM 1312 O O . GLY A 1 178 ? 9.429 11.903 2.418 1.00 88.12 178 GLY A O 1
ATOM 1313 N N . TYR A 1 179 ? 10.964 10.498 3.248 1.00 85.75 179 TYR A N 1
ATOM 1314 C CA . TYR A 1 179 ? 10.959 11.101 4.579 1.00 85.75 179 TYR A CA 1
ATOM 1315 C C . TYR A 1 179 ? 11.413 12.564 4.543 1.00 85.75 179 TYR A C 1
ATOM 1317 O O . TYR A 1 179 ? 12.417 12.925 3.930 1.00 85.75 179 TYR A O 1
ATOM 1325 N N . ARG A 1 180 ? 10.701 13.408 5.292 1.00 85.12 180 ARG A N 1
ATOM 1326 C CA . ARG A 1 180 ? 11.008 14.833 5.459 1.00 85.12 180 ARG A CA 1
ATOM 1327 C C . ARG A 1 180 ? 12.102 15.036 6.504 1.00 85.12 180 ARG A C 1
ATOM 1329 O O . ARG A 1 180 ? 11.838 15.489 7.613 1.00 85.12 180 ARG A O 1
ATOM 1336 N N . THR A 1 181 ? 13.327 14.657 6.154 1.00 88.38 181 THR A N 1
ATOM 1337 C CA . THR A 1 181 ? 14.528 14.893 6.967 1.00 88.38 181 THR A CA 1
ATOM 1338 C C . THR A 1 181 ? 15.539 15.727 6.184 1.00 88.38 181 THR A C 1
ATOM 1340 O O . THR A 1 181 ? 15.534 15.676 4.952 1.00 88.38 181 THR A O 1
ATOM 1343 N N . PRO A 1 182 ? 16.459 16.453 6.849 1.00 87.75 182 PRO A N 1
ATOM 1344 C CA . PRO A 1 182 ? 17.489 17.228 6.152 1.00 87.75 182 PRO A CA 1
ATOM 1345 C C . PRO A 1 182 ? 18.294 16.407 5.132 1.00 87.75 182 PRO A C 1
ATOM 1347 O O . PRO A 1 182 ? 18.661 16.916 4.078 1.00 87.75 182 PRO A O 1
ATOM 1350 N N . ALA A 1 183 ? 18.512 15.117 5.413 1.00 88.06 183 ALA A N 1
ATOM 1351 C CA . ALA A 1 183 ? 19.246 14.206 4.538 1.00 88.06 183 ALA A CA 1
ATOM 1352 C C . ALA A 1 183 ? 18.458 13.743 3.296 1.00 88.06 183 ALA A C 1
ATOM 1354 O O . ALA A 1 183 ? 19.066 13.262 2.340 1.00 88.06 183 ALA A O 1
ATOM 1355 N N . LEU A 1 184 ? 17.123 13.831 3.308 1.00 91.44 184 LEU A N 1
ATOM 1356 C CA . LEU A 1 184 ? 16.247 13.265 2.274 1.00 91.44 184 LEU A CA 1
ATOM 1357 C C . LEU A 1 184 ? 15.345 14.296 1.576 1.00 91.44 184 LEU A C 1
ATOM 1359 O O . LEU A 1 184 ? 14.820 14.012 0.501 1.00 91.44 184 LEU A O 1
ATOM 1363 N N . GLU A 1 185 ? 15.248 15.518 2.106 1.00 91.75 185 GLU A N 1
ATOM 1364 C CA . GLU A 1 185 ? 14.361 16.583 1.613 1.00 91.75 185 GLU A CA 1
ATOM 1365 C C . GLU A 1 185 ? 14.544 16.915 0.120 1.00 91.75 185 GLU A C 1
ATOM 1367 O O . GLU A 1 185 ? 13.570 17.196 -0.589 1.00 91.75 185 GLU A O 1
ATOM 1372 N N . TRP A 1 186 ? 15.786 16.880 -0.370 1.00 94.31 186 TRP A N 1
ATOM 1373 C CA . TRP A 1 186 ? 16.118 17.125 -1.776 1.00 94.31 186 TRP A CA 1
ATOM 1374 C C . TRP A 1 186 ? 16.273 15.853 -2.610 1.00 94.31 186 TRP A C 1
ATOM 1376 O O . TRP A 1 186 ? 15.610 15.773 -3.648 1.00 94.31 186 TRP A O 1
ATOM 1386 N N . PRO A 1 187 ? 17.079 14.848 -2.211 1.00 92.00 187 PRO A N 1
ATOM 1387 C CA . PRO A 1 187 ? 17.284 13.681 -3.064 1.00 92.00 187 PRO A CA 1
ATOM 1388 C C . PRO A 1 187 ? 16.040 12.780 -3.140 1.00 92.00 187 PRO A C 1
ATOM 1390 O O . PRO A 1 187 ? 15.768 12.188 -4.181 1.00 92.00 187 PRO A O 1
ATOM 1393 N N . GLY A 1 188 ? 15.212 12.728 -2.095 1.00 93.12 188 GLY A N 1
ATOM 1394 C CA . GLY A 1 188 ? 13.961 11.965 -2.099 1.00 93.12 188 GLY A CA 1
ATOM 1395 C C . GLY A 1 188 ? 12.809 12.623 -2.857 1.00 93.12 188 GLY A C 1
ATOM 1396 O O . GLY A 1 188 ? 11.819 11.969 -3.185 1.00 93.12 188 GLY A O 1
ATOM 1397 N N . ARG A 1 189 ? 12.929 13.915 -3.184 1.00 95.31 189 ARG A N 1
ATOM 1398 C CA . ARG A 1 189 ? 11.813 14.730 -3.679 1.00 95.31 189 ARG A CA 1
ATOM 1399 C C . ARG A 1 189 ? 11.224 14.229 -4.995 1.00 95.31 189 ARG A C 1
ATOM 1401 O O . ARG A 1 189 ? 10.012 14.309 -5.175 1.00 95.31 189 ARG A O 1
ATOM 1408 N N . VAL A 1 190 ? 12.054 13.733 -5.915 1.00 96.69 190 VAL A N 1
ATOM 1409 C CA . VAL A 1 190 ? 11.574 13.197 -7.202 1.00 96.69 190 VAL A CA 1
ATOM 1410 C C . VAL A 1 190 ? 10.721 11.950 -6.980 1.00 96.69 190 VAL A C 1
ATOM 1412 O O . VAL A 1 190 ? 9.624 11.875 -7.527 1.00 96.69 190 VAL A O 1
ATOM 1415 N N . ALA A 1 191 ? 11.188 11.015 -6.146 1.00 96.06 191 ALA A N 1
ATOM 1416 C CA . ALA A 1 191 ? 10.457 9.790 -5.835 1.00 96.06 191 ALA A CA 1
ATOM 1417 C C . ALA A 1 191 ? 9.108 10.098 -5.168 1.00 96.06 191 ALA A C 1
ATOM 1419 O O . ALA A 1 191 ? 8.085 9.614 -5.644 1.00 96.06 191 ALA A O 1
ATOM 1420 N N . ALA A 1 192 ? 9.093 10.988 -4.170 1.00 94.94 192 ALA A N 1
ATOM 1421 C CA . ALA A 1 192 ? 7.868 11.377 -3.469 1.00 94.94 192 ALA A CA 1
ATOM 1422 C C . ALA A 1 192 ? 6.828 12.029 -4.390 1.00 94.94 192 ALA A C 1
ATOM 1424 O O . ALA A 1 192 ? 5.650 11.682 -4.379 1.00 94.94 192 ALA A O 1
ATOM 1425 N N . ARG A 1 193 ? 7.257 12.952 -5.263 1.00 96.12 193 ARG A N 1
ATOM 1426 C CA . ARG A 1 193 ? 6.346 13.604 -6.220 1.00 96.12 193 ARG A CA 1
ATOM 1427 C C . ARG A 1 193 ? 5.843 12.645 -7.294 1.00 96.12 193 ARG A C 1
ATOM 1429 O O . ARG A 1 193 ? 4.707 12.785 -7.747 1.00 96.12 193 ARG A O 1
ATOM 1436 N N . ALA A 1 194 ? 6.683 11.708 -7.728 1.00 97.38 194 ALA A N 1
ATOM 1437 C CA . ALA A 1 194 ? 6.287 10.687 -8.684 1.00 97.38 194 ALA A CA 1
ATOM 1438 C C . ALA A 1 194 ? 5.273 9.710 -8.072 1.00 97.38 194 ALA A C 1
ATOM 1440 O O . ALA A 1 194 ? 4.295 9.383 -8.744 1.00 97.38 194 ALA A O 1
ATOM 1441 N N . ASP A 1 195 ? 5.460 9.293 -6.816 1.00 97.00 195 ASP A N 1
ATOM 1442 C CA . ASP A 1 195 ? 4.483 8.460 -6.109 1.00 97.00 195 ASP A CA 1
ATOM 1443 C C . ASP A 1 195 ? 3.142 9.187 -5.967 1.00 97.00 195 ASP A C 1
ATOM 1445 O O . ASP A 1 195 ? 2.122 8.679 -6.440 1.00 97.00 195 ASP A O 1
ATOM 1449 N N . ASP A 1 196 ? 3.163 10.435 -5.478 1.00 95.94 196 ASP A N 1
ATOM 1450 C CA . ASP A 1 196 ? 1.970 11.279 -5.365 1.00 95.94 196 ASP A CA 1
ATOM 1451 C C . ASP A 1 196 ? 1.189 11.352 -6.690 1.00 95.94 196 ASP A C 1
ATOM 1453 O O . ASP A 1 196 ? -0.041 11.252 -6.714 1.00 95.94 196 ASP A O 1
ATOM 1457 N N . LEU A 1 197 ? 1.883 11.500 -7.821 1.00 97.69 197 LEU A N 1
ATOM 1458 C CA . LEU A 1 197 ? 1.247 11.543 -9.137 1.00 97.69 197 LEU A CA 1
ATOM 1459 C C . LEU A 1 197 ? 0.647 10.185 -9.535 1.00 97.69 197 LEU A C 1
ATOM 1461 O O . LEU A 1 197 ? -0.489 10.121 -10.017 1.00 97.69 197 LEU A O 1
ATOM 1465 N N . LEU A 1 198 ? 1.398 9.098 -9.348 1.00 97.69 198 LEU A N 1
ATOM 1466 C CA . LEU A 1 198 ? 0.980 7.749 -9.734 1.00 97.69 198 LEU A CA 1
ATOM 1467 C C . LEU A 1 198 ? -0.161 7.206 -8.863 1.00 97.69 198 LEU A C 1
ATOM 1469 O O . LEU A 1 198 ? -0.898 6.328 -9.324 1.00 97.69 198 LEU A O 1
ATOM 1473 N N . ASN A 1 199 ? -0.332 7.749 -7.655 1.00 98.00 199 ASN A N 1
ATOM 1474 C CA . ASN A 1 199 ? -1.378 7.383 -6.704 1.00 98.00 199 ASN A CA 1
ATOM 1475 C C . ASN A 1 199 ? -2.652 8.251 -6.774 1.00 98.00 199 ASN A C 1
ATOM 1477 O O . ASN A 1 199 ? -3.645 7.921 -6.122 1.00 98.00 199 ASN A O 1
ATOM 1481 N N . LEU A 1 200 ? -2.714 9.271 -7.646 1.00 97.69 200 LEU A N 1
ATOM 1482 C CA . LEU A 1 200 ? -3.912 10.116 -7.800 1.00 97.69 200 LEU A CA 1
ATOM 1483 C C . LEU A 1 200 ? -5.188 9.314 -8.105 1.00 97.69 200 LEU A C 1
ATOM 1485 O O . LEU A 1 200 ? -6.228 9.519 -7.469 1.00 97.69 200 LEU A O 1
ATOM 1489 N N . ALA A 1 201 ? -5.134 8.425 -9.099 1.00 98.06 201 ALA A N 1
ATOM 1490 C CA . ALA A 1 201 ? -6.273 7.589 -9.474 1.00 98.06 201 ALA A CA 1
ATOM 1491 C C . ALA A 1 201 ? -6.485 6.405 -8.506 1.00 98.06 201 ALA A C 1
ATOM 1493 O O . ALA A 1 201 ? -7.626 6.223 -8.068 1.00 98.06 201 ALA A O 1
ATOM 1494 N N . PRO A 1 202 ? -5.444 5.637 -8.115 1.00 98.38 202 PRO A N 1
ATOM 1495 C CA . PRO A 1 202 ? -5.588 4.556 -7.141 1.00 98.38 202 PRO A CA 1
ATOM 1496 C C . PRO A 1 202 ? -6.204 4.970 -5.804 1.00 98.38 202 PRO A C 1
ATOM 1498 O O . PRO A 1 202 ? -7.120 4.295 -5.335 1.00 98.38 202 PRO A O 1
ATOM 1501 N N . ALA A 1 203 ? -5.798 6.102 -5.223 1.00 98.38 203 ALA A N 1
ATOM 1502 C CA . ALA A 1 203 ? -6.310 6.534 -3.923 1.00 98.38 203 ALA A CA 1
ATOM 1503 C C . ALA A 1 203 ? -7.809 6.868 -3.970 1.00 98.38 203 ALA A C 1
ATOM 1505 O O . ALA A 1 203 ? -8.581 6.501 -3.081 1.00 98.38 203 ALA A O 1
ATOM 1506 N N . ARG A 1 204 ? -8.259 7.506 -5.059 1.00 98.44 204 ARG A N 1
ATOM 1507 C CA . ARG A 1 204 ? -9.680 7.815 -5.291 1.00 98.44 204 ARG A CA 1
ATOM 1508 C C . ARG A 1 204 ? -10.498 6.559 -5.560 1.00 98.44 204 ARG A C 1
ATOM 1510 O O . ARG A 1 204 ? -11.603 6.436 -5.036 1.00 98.44 204 ARG A O 1
ATOM 1517 N N . LEU A 1 205 ? -9.956 5.622 -6.338 1.00 98.56 205 LEU A N 1
ATOM 1518 C CA . LEU A 1 205 ? -10.596 4.329 -6.574 1.00 98.56 205 LEU A CA 1
ATOM 1519 C C . LEU A 1 205 ? -10.711 3.522 -5.272 1.00 98.56 205 LEU A C 1
ATOM 1521 O O . LEU A 1 205 ? -11.755 2.925 -5.023 1.00 98.56 205 LEU A O 1
ATOM 1525 N N . SER A 1 206 ? -9.685 3.556 -4.421 1.00 98.69 206 SER A N 1
ATOM 1526 C CA . SER A 1 206 ? -9.686 2.906 -3.105 1.00 98.69 206 SER A CA 1
ATOM 1527 C C . SER A 1 206 ? -10.775 3.478 -2.206 1.00 98.69 206 SER A C 1
ATOM 1529 O O . SER A 1 206 ? -11.579 2.724 -1.663 1.00 98.69 206 SER A O 1
ATOM 1531 N N . ALA A 1 207 ? -10.875 4.809 -2.122 1.00 98.75 207 ALA A N 1
ATOM 1532 C CA . ALA A 1 207 ? -11.946 5.475 -1.387 1.00 98.75 207 ALA A CA 1
ATOM 1533 C C . ALA A 1 207 ? -13.337 5.110 -1.928 1.00 98.75 207 ALA A C 1
ATOM 1535 O O . ALA A 1 207 ? -14.223 4.764 -1.152 1.00 98.75 207 ALA A O 1
ATOM 1536 N N . ALA A 1 208 ? -13.525 5.109 -3.252 1.00 98.69 208 ALA A N 1
ATOM 1537 C CA . ALA A 1 208 ? -14.786 4.695 -3.863 1.00 98.69 208 ALA A CA 1
ATOM 1538 C C . ALA A 1 208 ? -15.142 3.237 -3.520 1.00 98.69 208 ALA A C 1
ATOM 1540 O O . ALA A 1 208 ? -16.284 2.954 -3.166 1.00 98.69 208 ALA A O 1
ATOM 1541 N N . CYS A 1 209 ? -14.173 2.317 -3.558 1.00 98.75 209 CYS A N 1
ATOM 1542 C CA . CYS A 1 209 ? -14.393 0.917 -3.194 1.00 98.75 209 CYS A CA 1
ATOM 1543 C C . CYS A 1 209 ? -14.710 0.744 -1.701 1.00 98.75 209 CYS A C 1
ATOM 1545 O O . CYS A 1 209 ? -15.585 -0.052 -1.367 1.00 98.75 209 CYS A O 1
ATOM 1547 N N . LEU A 1 210 ? -14.061 1.503 -0.810 1.00 98.88 210 LEU A N 1
ATOM 1548 C CA . LEU A 1 210 ? -14.381 1.528 0.624 1.00 98.88 210 LEU A CA 1
ATOM 1549 C C . LEU A 1 210 ? -15.816 2.009 0.863 1.00 98.88 210 LEU A C 1
ATOM 1551 O O . LEU A 1 210 ? -16.574 1.360 1.580 1.00 98.88 210 LEU A O 1
ATOM 1555 N N . LEU A 1 211 ? -16.219 3.100 0.211 1.00 98.75 211 LEU A N 1
ATOM 1556 C CA . LEU A 1 211 ? -17.575 3.638 0.317 1.00 98.75 211 LEU A CA 1
ATOM 1557 C C . LEU A 1 211 ? -18.616 2.648 -0.210 1.00 98.75 211 LEU A C 1
ATOM 1559 O O . LEU A 1 211 ? -19.624 2.420 0.450 1.00 98.75 211 LEU A O 1
ATOM 1563 N N . LEU A 1 212 ? -18.366 2.015 -1.359 1.00 98.56 212 LEU A N 1
ATOM 1564 C CA . LEU A 1 212 ? -19.251 0.983 -1.905 1.00 98.56 212 LEU A CA 1
ATOM 1565 C C . LEU A 1 212 ? -19.359 -0.227 -0.966 1.00 98.56 212 LEU A C 1
ATOM 1567 O O . LEU A 1 212 ? -20.467 -0.675 -0.679 1.00 98.56 212 LEU A O 1
ATOM 1571 N N . ALA A 1 213 ? -18.238 -0.712 -0.424 1.00 98.38 213 ALA A N 1
ATOM 1572 C CA . ALA A 1 213 ? -18.221 -1.810 0.545 1.00 98.38 213 ALA A CA 1
ATOM 1573 C C . ALA A 1 213 ? -18.962 -1.473 1.854 1.00 98.38 213 ALA A C 1
ATOM 1575 O O . ALA A 1 213 ? -19.473 -2.372 2.524 1.00 98.38 213 ALA A O 1
ATOM 1576 N N . ALA A 1 214 ? -19.038 -0.188 2.206 1.00 98.19 214 ALA A N 1
ATOM 1577 C CA . ALA A 1 214 ? -19.772 0.323 3.358 1.00 98.19 214 ALA A CA 1
ATOM 1578 C C . ALA A 1 214 ? -21.230 0.720 3.045 1.00 98.19 214 ALA A C 1
ATOM 1580 O O . ALA A 1 214 ? -21.909 1.259 3.920 1.00 98.19 214 ALA A O 1
ATOM 1581 N N . GLY A 1 215 ? -21.725 0.494 1.821 1.00 97.69 215 GLY A N 1
ATOM 1582 C CA . GLY A 1 215 ? -23.075 0.901 1.413 1.00 97.69 215 GLY A CA 1
ATOM 1583 C C . GLY A 1 215 ? -23.271 2.422 1.363 1.00 97.69 215 GLY A C 1
ATOM 1584 O O . GLY A 1 215 ? -24.343 2.922 1.681 1.00 97.69 215 GLY A O 1
ATOM 1585 N N . GLY A 1 216 ? -22.221 3.177 1.034 1.00 96.44 216 GLY A N 1
ATOM 1586 C CA . GLY A 1 216 ? -22.220 4.641 0.944 1.00 96.44 216 GLY A CA 1
ATOM 1587 C C . GLY A 1 216 ? -21.955 5.369 2.267 1.00 96.44 216 GLY A C 1
ATOM 1588 O O . GLY A 1 216 ? -21.769 6.592 2.263 1.00 96.44 216 GLY A O 1
ATOM 1589 N N . ARG A 1 217 ? -21.885 4.650 3.398 1.00 96.50 217 ARG A N 1
ATOM 1590 C CA . ARG A 1 217 ? -21.476 5.242 4.682 1.00 96.50 217 ARG A CA 1
ATOM 1591 C C . ARG A 1 217 ? -20.075 5.840 4.561 1.00 96.50 217 ARG A C 1
ATOM 1593 O O . ARG A 1 217 ? -19.203 5.267 3.919 1.00 96.50 217 ARG A O 1
ATOM 1600 N N . GLY A 1 218 ? -19.877 7.008 5.166 1.00 97.19 218 GLY A N 1
ATOM 1601 C CA . GLY A 1 218 ? -18.614 7.748 5.110 1.00 97.19 218 GLY A CA 1
ATOM 1602 C C . GLY A 1 218 ? -18.479 8.749 3.963 1.00 97.19 218 GLY A C 1
ATOM 1603 O O . GLY A 1 218 ? -17.534 9.531 3.971 1.00 97.19 218 GLY A O 1
ATOM 1604 N N . TRP A 1 219 ? -19.440 8.827 3.031 1.00 98.12 219 TRP A N 1
ATOM 1605 C CA . TRP A 1 219 ? -19.403 9.791 1.917 1.00 98.12 219 TRP A CA 1
ATOM 1606 C C . TRP A 1 219 ? -19.216 11.246 2.374 1.00 98.12 219 TRP A C 1
ATOM 1608 O O . TRP A 1 219 ? -18.416 11.988 1.803 1.00 98.12 219 TRP A O 1
ATOM 1618 N N . ARG A 1 220 ? -19.944 11.661 3.421 1.00 98.31 220 ARG A N 1
ATOM 1619 C CA . ARG A 1 220 ? -19.866 13.029 3.963 1.00 98.31 220 ARG A CA 1
ATOM 1620 C C . ARG A 1 220 ? -18.474 13.338 4.516 1.00 98.31 220 ARG A C 1
ATOM 1622 O O . ARG A 1 220 ? -17.937 14.399 4.217 1.00 98.31 220 ARG A O 1
ATOM 1629 N N . VAL A 1 221 ? -17.888 12.392 5.249 1.00 98.56 221 VAL A N 1
ATOM 1630 C CA . VAL A 1 221 ? -16.533 12.511 5.807 1.00 98.56 221 VAL A CA 1
ATOM 1631 C C . VAL A 1 221 ? -15.501 12.540 4.687 1.00 98.56 221 VAL A C 1
ATOM 1633 O O . VAL A 1 221 ? -14.664 13.431 4.668 1.00 98.56 221 VAL A O 1
ATOM 1636 N N . TRP A 1 222 ? -15.602 11.644 3.700 1.00 98.44 222 TRP A N 1
ATOM 1637 C CA . TRP A 1 222 ? -14.696 11.644 2.551 1.00 98.44 222 TRP A CA 1
ATOM 1638 C C . TRP A 1 222 ? -14.686 12.994 1.828 1.00 98.44 222 TRP A C 1
ATOM 1640 O O . TRP A 1 222 ? -13.627 13.556 1.559 1.00 98.44 222 TRP A O 1
ATOM 1650 N N . ARG A 1 223 ? -15.867 13.564 1.562 1.00 98.19 223 ARG A N 1
ATOM 1651 C CA . ARG A 1 223 ? -15.974 14.879 0.917 1.00 98.19 223 ARG A CA 1
ATOM 1652 C C . ARG A 1 223 ? -15.374 16.015 1.744 1.00 98.19 223 ARG A C 1
ATOM 1654 O O . ARG A 1 223 ? -14.805 16.927 1.151 1.00 98.19 223 ARG A O 1
ATOM 1661 N N . ALA A 1 224 ? -15.541 15.984 3.064 1.00 97.94 224 ALA A N 1
ATOM 1662 C CA . ALA A 1 224 ? -15.083 17.049 3.954 1.00 97.94 224 ALA A CA 1
ATOM 1663 C C . ALA A 1 224 ? -13.579 16.962 4.266 1.00 97.94 224 ALA A C 1
ATOM 1665 O O . ALA A 1 224 ? -12.903 17.989 4.357 1.00 97.94 224 ALA A O 1
ATOM 1666 N N . ASP A 1 225 ? -13.049 15.743 4.396 1.00 98.38 225 ASP A N 1
ATOM 1667 C CA . ASP A 1 225 ? -11.774 15.514 5.075 1.00 98.38 225 ASP A CA 1
ATOM 1668 C C . ASP A 1 225 ? -10.675 14.948 4.166 1.00 98.38 225 ASP A C 1
ATOM 1670 O O . ASP A 1 225 ? -9.509 14.966 4.553 1.00 98.38 225 ASP A O 1
ATOM 1674 N N . ALA A 1 226 ? -10.983 14.508 2.937 1.00 97.31 226 ALA A N 1
ATOM 1675 C CA . ALA A 1 226 ? -10.001 13.860 2.056 1.00 97.31 226 ALA A CA 1
ATOM 1676 C C . ALA A 1 226 ? -8.742 14.689 1.747 1.00 97.31 226 ALA A C 1
ATOM 1678 O O . ALA A 1 226 ? -7.733 14.127 1.334 1.00 97.31 226 ALA A O 1
ATOM 1679 N N . ARG A 1 227 ? -8.796 16.013 1.929 1.00 96.81 227 ARG A N 1
ATOM 1680 C CA . ARG A 1 227 ? -7.681 16.945 1.685 1.00 96.81 227 ARG A CA 1
ATOM 1681 C C . ARG A 1 227 ? -6.968 17.404 2.963 1.00 96.81 227 ARG A C 1
ATOM 1683 O O . ARG A 1 227 ? -6.149 18.310 2.892 1.00 96.81 227 ARG A O 1
ATOM 1690 N N . ARG A 1 228 ? -7.300 16.834 4.127 1.00 95.56 228 ARG A N 1
ATOM 1691 C CA . ARG A 1 228 ? -6.742 17.243 5.431 1.00 95.56 228 ARG A CA 1
ATOM 1692 C C . ARG A 1 228 ? -5.414 16.569 5.777 1.00 95.56 228 ARG A C 1
ATOM 1694 O O . ARG A 1 228 ? -4.815 16.902 6.791 1.00 95.56 228 ARG A O 1
ATOM 1701 N N . THR A 1 229 ? -4.959 15.614 4.971 1.00 93.75 229 THR A N 1
ATOM 1702 C CA . THR A 1 229 ? -3.653 14.966 5.138 1.00 93.75 229 THR A CA 1
ATOM 1703 C C . THR A 1 229 ? -2.554 15.715 4.384 1.00 93.75 229 THR A C 1
ATOM 1705 O O . THR A 1 229 ? -2.846 16.317 3.352 1.00 93.75 229 THR A O 1
ATOM 1708 N N . PRO A 1 230 ? -1.278 15.617 4.811 1.00 90.19 230 PRO A N 1
ATOM 1709 C CA . PRO A 1 230 ? -0.156 16.176 4.050 1.00 90.19 230 PRO A CA 1
ATOM 1710 C C . PRO A 1 230 ? -0.021 15.582 2.642 1.00 90.19 230 PRO A C 1
ATOM 1712 O O . PRO A 1 230 ? 0.323 16.294 1.702 1.00 90.19 230 PRO A O 1
ATOM 1715 N N . SER A 1 231 ? -0.300 14.280 2.496 1.00 88.62 231 SER A N 1
ATOM 1716 C CA . SER A 1 231 ? -0.364 13.629 1.187 1.00 88.62 231 SER A CA 1
ATOM 1717 C C . SER A 1 231 ? -1.645 14.052 0.452 1.00 88.62 231 SER A C 1
ATOM 1719 O O . SER A 1 231 ? -2.723 14.017 1.056 1.00 88.62 231 SER A O 1
ATOM 1721 N N . PRO A 1 232 ? -1.576 14.371 -0.855 1.00 92.06 232 PRO A N 1
ATOM 1722 C CA . PRO A 1 232 ? -2.754 14.611 -1.690 1.00 92.06 232 PRO A CA 1
ATOM 1723 C C . PRO A 1 232 ? -3.602 13.349 -1.927 1.00 92.06 232 PRO A C 1
ATOM 1725 O O . PRO A 1 232 ? -4.703 13.449 -2.478 1.00 92.06 232 PRO A O 1
ATOM 1728 N N . ASN A 1 233 ? -3.090 12.172 -1.550 1.00 97.19 233 ASN A N 1
ATOM 1729 C CA . ASN A 1 233 ? -3.696 10.874 -1.821 1.00 97.19 233 ASN A CA 1
ATOM 1730 C C . ASN A 1 233 ? -4.201 10.185 -0.557 1.00 97.19 233 ASN A C 1
ATOM 1732 O O . ASN A 1 233 ? -5.369 9.798 -0.535 1.00 97.19 233 ASN A O 1
ATOM 1736 N N . GLY A 1 234 ? -3.366 10.065 0.483 1.00 93.94 234 GLY A N 1
ATOM 1737 C CA . GLY A 1 234 ? -3.657 9.239 1.667 1.00 93.94 234 GLY A CA 1
ATOM 1738 C C . GLY A 1 234 ? -4.976 9.592 2.366 1.00 93.94 234 GLY A C 1
ATOM 1739 O O . GLY A 1 234 ? -5.745 8.713 2.762 1.00 93.94 234 GLY A O 1
ATOM 1740 N N . GLY A 1 235 ? -5.330 10.879 2.404 1.00 97.38 235 GLY A N 1
ATOM 1741 C CA . GLY A 1 235 ? -6.579 11.353 2.997 1.00 97.38 235 GLY A CA 1
ATOM 1742 C C . GLY A 1 235 ? -7.837 10.797 2.335 1.00 97.38 235 GLY A C 1
ATOM 1743 O O . GLY A 1 235 ? -8.850 10.645 3.018 1.00 97.38 235 GLY A O 1
ATOM 1744 N N . HIS A 1 236 ? -7.803 10.430 1.049 1.00 98.69 236 HIS A N 1
ATOM 1745 C CA . HIS A 1 236 ? -8.968 9.879 0.356 1.00 98.69 236 HIS A CA 1
ATOM 1746 C C . HIS A 1 236 ? -9.442 8.545 0.964 1.00 98.69 236 HIS A C 1
ATOM 1748 O O . HIS A 1 236 ? -10.568 8.510 1.465 1.00 98.69 236 HIS A O 1
ATOM 1754 N N . PRO A 1 237 ? -8.661 7.448 0.944 1.00 98.62 237 PRO A N 1
ATOM 1755 C CA . PRO A 1 237 ? -9.110 6.194 1.538 1.00 98.62 237 PRO A CA 1
ATOM 1756 C C . PRO A 1 237 ? -9.249 6.280 3.065 1.00 98.62 237 PRO A C 1
ATOM 1758 O O . PRO A 1 237 ? -10.195 5.716 3.612 1.00 98.62 237 PRO A O 1
ATOM 1761 N N . MET A 1 238 ? -8.387 7.034 3.756 1.00 98.62 238 MET A N 1
ATOM 1762 C CA . MET A 1 238 ? -8.452 7.174 5.215 1.00 98.62 238 MET A CA 1
ATOM 1763 C C . MET A 1 238 ? -9.749 7.840 5.695 1.00 98.62 238 MET A C 1
ATOM 1765 O O . MET A 1 238 ? -10.396 7.334 6.607 1.00 98.62 238 MET A O 1
ATOM 1769 N N . SER A 1 239 ? -10.173 8.946 5.074 1.00 98.56 239 SER A N 1
ATOM 1770 C CA . SER A 1 239 ? -11.420 9.632 5.459 1.00 98.56 239 SER A CA 1
ATOM 1771 C C . SER A 1 239 ? -12.669 8.833 5.072 1.00 98.56 239 SER A C 1
ATOM 1773 O O . SER A 1 239 ? -13.657 8.843 5.809 1.00 98.56 239 SER A O 1
ATOM 1775 N N . ALA A 1 240 ? -12.618 8.079 3.967 1.00 98.75 240 ALA A N 1
ATOM 1776 C CA . ALA A 1 240 ? -13.667 7.126 3.616 1.00 98.75 240 ALA A CA 1
ATOM 1777 C C . ALA A 1 240 ? -13.810 6.028 4.684 1.00 98.75 240 ALA A C 1
ATOM 1779 O O . ALA A 1 240 ? -14.925 5.765 5.132 1.00 98.75 240 ALA A O 1
ATOM 1780 N N . ALA A 1 241 ? -12.700 5.437 5.141 1.00 98.81 241 ALA A N 1
ATOM 1781 C CA . ALA A 1 241 ? -12.702 4.433 6.206 1.00 98.81 241 ALA A CA 1
ATOM 1782 C C . ALA A 1 241 ? -13.175 5.009 7.553 1.00 98.81 241 ALA A C 1
ATOM 1784 O O . ALA A 1 241 ? -14.064 4.431 8.177 1.00 98.81 241 ALA A O 1
ATOM 1785 N N . ALA A 1 242 ? -12.657 6.177 7.956 1.00 98.75 242 ALA A N 1
ATOM 1786 C CA . ALA A 1 242 ? -13.060 6.873 9.182 1.00 98.75 242 ALA A CA 1
ATOM 1787 C C . ALA A 1 242 ? -14.581 7.082 9.236 1.00 98.75 242 ALA A C 1
ATOM 1789 O O . ALA A 1 242 ? -15.242 6.718 10.208 1.00 98.75 242 ALA A O 1
ATOM 1790 N N . GLY A 1 243 ? -15.160 7.601 8.150 1.00 98.62 243 GLY A N 1
ATOM 1791 C CA . GLY A 1 243 ? -16.598 7.831 8.068 1.00 98.62 243 GLY A CA 1
ATOM 1792 C C . GLY A 1 243 ? -17.437 6.561 7.909 1.00 98.62 243 GLY A C 1
ATOM 1793 O O . GLY A 1 243 ? -18.579 6.535 8.360 1.00 98.62 243 GLY A O 1
ATOM 1794 N N . ALA A 1 244 ? -16.909 5.514 7.270 1.00 98.62 244 ALA A N 1
ATOM 1795 C CA . ALA A 1 244 ? -17.600 4.231 7.129 1.00 98.62 244 ALA A CA 1
ATOM 1796 C C . ALA A 1 244 ? -17.741 3.489 8.468 1.00 98.62 244 ALA A C 1
ATOM 1798 O O . ALA A 1 244 ? -18.748 2.807 8.681 1.00 98.62 244 ALA A O 1
ATOM 1799 N N . LEU A 1 245 ? -16.739 3.636 9.339 1.00 98.62 245 LEU A N 1
ATOM 1800 C CA . LEU A 1 245 ? -16.668 3.037 10.675 1.00 98.62 245 LEU A CA 1
ATOM 1801 C C . LEU A 1 245 ? -17.237 3.955 11.773 1.00 98.62 245 LEU A C 1
ATOM 1803 O O . LEU A 1 245 ? -17.563 3.490 12.861 1.00 98.62 245 LEU A O 1
ATOM 1807 N N . GLY A 1 246 ? -17.384 5.254 11.491 1.00 98.50 246 GLY A N 1
ATOM 1808 C CA . GLY A 1 246 ? -17.863 6.243 12.460 1.00 98.50 246 GLY A CA 1
ATOM 1809 C C . GLY A 1 246 ? -16.821 6.632 13.513 1.00 98.50 246 GLY A C 1
ATOM 1810 O O . GLY A 1 246 ? -17.189 7.155 14.563 1.00 98.50 246 GLY A O 1
ATOM 1811 N N . VAL A 1 247 ? -15.536 6.399 13.237 1.00 98.75 247 VAL A N 1
ATOM 1812 C CA . VAL A 1 247 ? -14.426 6.648 14.170 1.00 98.75 247 VAL A CA 1
ATOM 1813 C C . VAL A 1 247 ? -13.623 7.880 13.775 1.00 98.75 247 VAL A C 1
ATOM 1815 O O . VAL A 1 247 ? -13.556 8.225 12.592 1.00 98.75 247 VAL A O 1
ATOM 1818 N N . ARG A 1 248 ? -13.002 8.529 14.757 1.00 98.56 248 ARG A N 1
ATOM 1819 C CA . ARG A 1 248 ? -12.026 9.603 14.574 1.00 98.56 248 ARG A CA 1
ATOM 1820 C C . ARG A 1 248 ? -10.649 8.999 14.308 1.00 98.56 248 ARG A C 1
ATOM 1822 O O . ARG A 1 248 ? -10.155 8.207 15.103 1.00 98.56 248 ARG A O 1
ATOM 1829 N N . LEU A 1 249 ? -10.012 9.385 13.203 1.00 98.38 249 LEU A N 1
ATOM 1830 C CA . LEU A 1 249 ? -8.635 8.983 12.897 1.00 98.38 249 LEU A CA 1
ATOM 1831 C C . LEU A 1 249 ? -7.715 10.190 13.026 1.00 98.38 249 LEU A C 1
ATOM 1833 O O . LEU A 1 249 ? -7.799 11.133 12.237 1.00 98.38 249 LEU A O 1
ATOM 1837 N N . GLU A 1 250 ? -6.819 10.145 14.005 1.00 96.19 250 GLU A N 1
ATOM 1838 C CA . GLU A 1 250 ? -5.927 11.252 14.329 1.00 96.19 250 GLU A CA 1
ATOM 1839 C C . GLU A 1 250 ? -4.453 10.846 14.266 1.00 96.19 250 GLU A C 1
ATOM 1841 O O . GLU A 1 250 ? -4.032 9.785 14.734 1.00 96.19 250 GLU A O 1
ATOM 1846 N N . LYS A 1 251 ? -3.646 11.748 13.709 1.00 95.00 251 LYS A N 1
ATOM 1847 C CA . LYS A 1 251 ? -2.198 11.767 13.876 1.00 95.00 251 LYS A CA 1
ATOM 1848 C C . LYS A 1 251 ? -1.840 13.085 14.553 1.00 95.00 251 LYS A C 1
ATOM 1850 O O . LYS A 1 251 ? -1.908 14.129 13.902 1.00 95.00 251 LYS A O 1
ATOM 1855 N N . ARG A 1 252 ? -1.464 13.010 15.840 1.00 93.12 252 ARG A N 1
ATOM 1856 C CA . ARG A 1 252 ? -1.119 14.158 16.700 1.00 93.12 252 ARG A CA 1
ATOM 1857 C C . ARG A 1 252 ? -0.296 15.201 15.940 1.00 93.12 252 ARG A C 1
ATOM 1859 O O . ARG A 1 252 ? 0.739 14.863 15.366 1.00 93.12 252 ARG A O 1
ATOM 1866 N N . GLY A 1 253 ? -0.774 16.445 15.921 1.00 91.00 253 GLY A N 1
ATOM 1867 C CA . GLY A 1 253 ? -0.093 17.579 15.285 1.00 91.00 253 GLY A CA 1
ATOM 1868 C C . GLY A 1 253 ? -0.006 17.539 13.753 1.00 91.00 253 GLY A C 1
ATOM 1869 O O . GLY A 1 253 ? 0.657 18.393 13.174 1.00 91.00 253 GLY A O 1
ATOM 1870 N N . VAL A 1 254 ? -0.643 16.569 13.083 1.00 93.75 254 VAL A N 1
ATOM 1871 C CA . VAL A 1 254 ? -0.581 16.419 11.618 1.00 93.75 254 VAL A CA 1
ATOM 1872 C C . VAL A 1 254 ? -1.962 16.480 10.976 1.00 93.75 254 VAL A C 1
ATOM 1874 O O . VAL A 1 254 ? -2.165 17.272 10.062 1.00 93.75 254 VAL A O 1
ATOM 1877 N N . TYR A 1 255 ? -2.902 15.635 11.403 1.00 95.81 255 TYR A N 1
ATOM 1878 C CA . TYR A 1 255 ? -4.263 15.627 10.862 1.00 95.81 255 TYR A CA 1
ATOM 1879 C C . TYR A 1 255 ? -5.260 15.021 11.851 1.00 95.81 255 TYR A C 1
ATOM 1881 O O . TYR A 1 255 ? -4.913 14.128 12.625 1.00 95.81 255 TYR A O 1
ATOM 1889 N N . THR A 1 256 ? -6.526 15.412 11.705 1.00 97.88 256 THR A N 1
ATOM 1890 C CA . THR A 1 256 ? -7.681 14.744 12.318 1.00 97.88 256 THR A CA 1
ATOM 1891 C C . THR A 1 256 ? -8.767 14.560 11.258 1.00 97.88 256 THR A C 1
ATOM 1893 O O . THR A 1 256 ? -9.217 15.528 10.636 1.00 97.88 256 THR A O 1
ATOM 1896 N N . LEU A 1 257 ? -9.181 13.311 11.040 1.00 98.25 257 LEU A N 1
ATOM 1897 C CA . LEU A 1 257 ? -10.262 12.924 10.131 1.00 98.25 257 LEU A CA 1
ATOM 1898 C C . LEU A 1 257 ? -11.464 12.436 10.936 1.00 98.25 257 LEU A C 1
ATOM 1900 O O . LEU A 1 257 ? -11.297 11.732 11.931 1.00 98.25 257 LEU A O 1
ATOM 1904 N N . ASN A 1 258 ? -12.665 12.780 10.475 1.00 98.25 258 ASN A N 1
ATOM 1905 C CA . ASN A 1 258 ? -13.928 12.541 11.158 1.00 98.25 258 ASN A CA 1
ATOM 1906 C C . ASN A 1 258 ? -13.876 13.019 12.617 1.00 98.25 258 ASN A C 1
ATOM 1908 O O . ASN A 1 258 ? -14.064 12.238 13.542 1.00 98.25 258 ASN A O 1
ATOM 1912 N N . ALA A 1 259 ? -13.575 14.304 12.830 1.00 97.56 259 ALA A N 1
ATOM 1913 C CA . ALA A 1 259 ? -13.323 14.856 14.167 1.00 97.56 259 ALA A CA 1
ATOM 1914 C C . ALA A 1 259 ? -14.480 14.653 15.168 1.00 97.56 259 ALA A C 1
ATOM 1916 O O . ALA A 1 259 ? -14.234 14.577 16.367 1.00 97.56 259 ALA A O 1
ATOM 1917 N N . ALA A 1 260 ? -15.719 14.544 14.675 1.00 96.38 260 ALA A N 1
ATOM 1918 C CA . ALA A 1 260 ? -16.914 14.256 15.474 1.00 96.38 260 ALA A CA 1
ATOM 1919 C C . ALA A 1 260 ? -17.162 12.749 15.708 1.00 96.38 260 ALA A C 1
ATOM 1921 O O . ALA A 1 260 ? -18.147 12.378 16.342 1.00 96.38 260 ALA A O 1
ATOM 1922 N N . GLY A 1 261 ? -16.319 11.877 15.150 1.00 97.31 261 GLY A N 1
ATOM 1923 C CA . GLY A 1 261 ? -16.367 10.437 15.365 1.00 97.31 261 GLY A CA 1
ATOM 1924 C C . GLY A 1 261 ? -15.892 10.052 16.763 1.00 97.31 261 GLY A C 1
ATOM 1925 O O . GLY A 1 261 ? -15.170 10.799 17.424 1.00 97.31 261 GLY A O 1
ATOM 1926 N N . ARG A 1 262 ? -16.28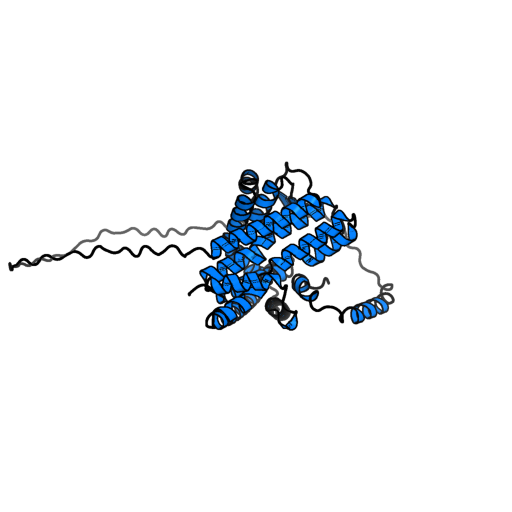5 8.855 17.199 1.00 97.81 262 ARG A N 1
ATOM 1927 C CA . ARG A 1 262 ? -15.811 8.277 18.463 1.00 97.81 262 ARG A CA 1
ATOM 1928 C C . ARG A 1 262 ? -14.367 7.799 18.350 1.00 97.81 262 ARG A C 1
ATOM 1930 O O . ARG A 1 262 ? -13.867 7.576 17.246 1.00 97.81 262 ARG A O 1
ATOM 1937 N N . ASP A 1 263 ? -13.723 7.600 19.488 1.00 98.25 263 ASP A N 1
ATOM 1938 C CA . ASP A 1 263 ? -12.401 6.988 19.518 1.00 98.25 263 ASP A CA 1
ATOM 1939 C C . ASP A 1 263 ? -12.457 5.524 19.046 1.00 98.25 263 ASP A C 1
ATOM 1941 O O . ASP A 1 263 ? -13.387 4.802 19.421 1.00 98.25 263 ASP A O 1
ATOM 1945 N N . PRO A 1 264 ? -11.517 5.100 18.182 1.00 98.44 264 PRO A N 1
ATOM 1946 C CA . PRO A 1 264 ? -11.482 3.741 17.662 1.00 98.44 264 PRO A CA 1
ATOM 1947 C C . PRO A 1 264 ? -11.023 2.737 18.721 1.00 98.44 264 PRO A C 1
ATOM 1949 O O . PRO A 1 264 ? -10.185 3.039 19.569 1.00 98.44 264 PRO A O 1
ATOM 1952 N N . ASP A 1 265 ? -11.516 1.509 18.613 1.00 98.19 265 ASP A N 1
ATOM 1953 C CA . ASP A 1 265 ? -11.101 0.381 19.445 1.00 98.19 265 ASP A CA 1
ATOM 1954 C C . ASP A 1 265 ? -10.665 -0.840 18.607 1.00 98.19 265 ASP A C 1
ATOM 1956 O O . ASP A 1 265 ? -10.530 -0.789 17.380 1.00 98.19 265 ASP A O 1
ATOM 1960 N N . ALA A 1 266 ? -10.390 -1.963 19.275 1.00 97.75 266 ALA A N 1
ATOM 1961 C CA . ALA A 1 266 ? -9.983 -3.194 18.603 1.00 97.75 266 ALA A CA 1
ATOM 1962 C C . ALA A 1 266 ? -11.094 -3.790 17.711 1.00 97.75 266 ALA A C 1
ATOM 1964 O O . ALA A 1 266 ? -10.806 -4.337 16.643 1.00 97.75 266 ALA A O 1
ATOM 1965 N N . GLY A 1 267 ? -12.363 -3.636 18.105 1.00 98.31 267 GLY A N 1
ATOM 1966 C CA . GLY A 1 267 ? -13.518 -4.058 17.314 1.00 98.31 267 GLY A CA 1
ATOM 1967 C C . GLY A 1 267 ? -13.634 -3.266 16.012 1.00 98.31 267 GLY A C 1
ATOM 1968 O O . GLY A 1 267 ? -13.896 -3.842 14.952 1.00 98.31 267 GLY A O 1
ATOM 1969 N N . ASP A 1 268 ? -13.329 -1.970 16.047 1.00 98.62 268 ASP A N 1
ATOM 1970 C CA . ASP A 1 268 ? -13.234 -1.147 14.838 1.00 98.62 268 ASP A CA 1
ATOM 1971 C C . ASP A 1 268 ? -12.114 -1.579 13.916 1.00 98.62 268 ASP A C 1
ATOM 1973 O O . ASP A 1 268 ? -12.289 -1.579 12.697 1.00 98.62 268 ASP A O 1
ATOM 1977 N N . LEU A 1 269 ? -10.971 -1.980 14.471 1.00 98.62 269 LEU A N 1
ATOM 1978 C CA . LEU A 1 269 ? -9.872 -2.503 13.675 1.00 98.62 269 LEU A CA 1
ATOM 1979 C C . LEU A 1 269 ? -10.273 -3.814 12.969 1.00 98.62 269 LEU A C 1
ATOM 1981 O O . LEU A 1 269 ? -9.985 -3.987 11.781 1.00 98.62 269 LEU A O 1
ATOM 1985 N N . ARG A 1 270 ? -11.031 -4.701 13.629 1.00 98.50 270 ARG A N 1
ATOM 1986 C CA . ARG A 1 270 ? -11.628 -5.896 12.991 1.00 98.50 270 ARG A CA 1
ATOM 1987 C C . ARG A 1 270 ? -12.629 -5.537 11.893 1.00 98.50 270 ARG A C 1
ATOM 1989 O O . ARG A 1 270 ? -12.616 -6.134 10.807 1.00 98.50 270 ARG A O 1
ATOM 1996 N N . ALA A 1 271 ? -13.478 -4.544 12.140 1.00 98.69 271 ALA A N 1
ATOM 1997 C CA . ALA A 1 271 ? -14.413 -4.042 11.141 1.00 98.69 271 ALA A CA 1
ATOM 1998 C C . ALA A 1 271 ? -13.674 -3.417 9.941 1.00 98.69 271 ALA A C 1
ATOM 2000 O O . ALA A 1 271 ? -14.046 -3.666 8.791 1.00 98.69 271 ALA A O 1
ATOM 2001 N N . ALA A 1 272 ? -12.583 -2.688 10.188 1.00 98.75 272 ALA A N 1
ATOM 2002 C CA . ALA A 1 272 ? -11.724 -2.101 9.167 1.00 98.75 272 ALA A CA 1
ATOM 2003 C C . ALA A 1 272 ? -11.056 -3.170 8.297 1.00 98.75 272 ALA A C 1
ATOM 2005 O O . ALA A 1 272 ? -11.077 -3.043 7.077 1.00 98.75 272 ALA A O 1
ATOM 2006 N N . LEU A 1 273 ? -10.541 -4.258 8.882 1.00 98.75 273 LEU A N 1
ATOM 2007 C CA . LEU A 1 273 ? -9.989 -5.395 8.132 1.00 98.75 273 LEU A CA 1
ATOM 2008 C C . LEU A 1 273 ? -11.018 -5.996 7.167 1.00 98.75 273 LEU A C 1
ATOM 2010 O O . LEU A 1 273 ? -10.724 -6.233 5.993 1.00 98.75 273 LEU A O 1
ATOM 2014 N N . THR A 1 274 ? -12.252 -6.190 7.639 1.00 98.62 274 THR A N 1
ATOM 2015 C CA . THR A 1 274 ? -13.355 -6.690 6.805 1.00 98.62 274 THR A CA 1
ATOM 2016 C C . THR A 1 274 ? -13.689 -5.708 5.682 1.00 98.62 274 THR A C 1
ATOM 2018 O O . THR A 1 274 ? -13.856 -6.110 4.527 1.00 98.62 274 THR A O 1
ATOM 2021 N N . LEU A 1 275 ? -13.767 -4.416 6.005 1.00 98.75 275 LEU A N 1
ATOM 2022 C CA . LEU A 1 275 ? -14.064 -3.348 5.056 1.00 98.75 275 LEU A CA 1
ATOM 2023 C C . LEU A 1 275 ? -12.983 -3.235 3.970 1.00 98.75 275 LEU A C 1
ATOM 2025 O O . LEU A 1 275 ? -13.305 -3.230 2.783 1.00 98.75 275 LEU A O 1
ATOM 2029 N N . VAL A 1 276 ? -11.711 -3.205 4.369 1.00 98.56 276 VAL A N 1
ATOM 2030 C CA . VAL A 1 276 ? -10.544 -3.134 3.481 1.00 98.56 276 VAL A CA 1
ATOM 2031 C C . VAL A 1 276 ? -10.474 -4.361 2.582 1.00 98.56 276 VAL A C 1
ATOM 2033 O O . VAL A 1 276 ? -10.268 -4.218 1.379 1.00 98.56 276 VAL A O 1
ATOM 2036 N N . ASN A 1 277 ? -10.731 -5.560 3.111 1.00 98.31 277 ASN A N 1
ATOM 2037 C CA . ASN A 1 277 ? -10.763 -6.768 2.293 1.00 98.31 277 ASN A CA 1
ATOM 2038 C C . ASN A 1 277 ? -11.883 -6.722 1.238 1.00 98.31 277 ASN A C 1
ATOM 2040 O O . ASN A 1 277 ? -11.645 -7.009 0.066 1.00 98.31 277 ASN A O 1
ATOM 2044 N N . ARG A 1 278 ? -13.100 -6.308 1.617 1.00 98.56 278 ARG A N 1
ATOM 2045 C CA . ARG A 1 278 ? -14.212 -6.131 0.665 1.00 98.56 278 ARG A CA 1
ATOM 2046 C C . ARG A 1 278 ? -13.873 -5.091 -0.402 1.00 98.56 278 ARG A C 1
ATOM 2048 O O . ARG A 1 278 ? -14.096 -5.339 -1.584 1.00 98.56 278 ARG A O 1
ATOM 2055 N N . ALA A 1 279 ? -13.290 -3.962 -0.007 1.00 98.62 279 ALA A N 1
ATOM 2056 C CA . ALA A 1 279 ? -12.868 -2.916 -0.930 1.00 98.62 279 ALA A CA 1
ATOM 2057 C C . ALA A 1 279 ? -11.760 -3.390 -1.888 1.00 98.62 279 ALA A C 1
ATOM 2059 O O . ALA A 1 279 ? -11.826 -3.096 -3.080 1.00 98.62 279 ALA A O 1
ATOM 2060 N N . ALA A 1 280 ? -10.797 -4.185 -1.411 1.00 98.12 280 ALA A N 1
ATOM 2061 C CA . ALA A 1 280 ? -9.780 -4.822 -2.247 1.00 98.12 280 ALA A CA 1
ATOM 2062 C C . ALA A 1 280 ? -10.403 -5.745 -3.307 1.00 98.12 280 ALA A C 1
ATOM 2064 O O . ALA A 1 280 ? -10.026 -5.689 -4.478 1.00 98.12 280 ALA A O 1
ATOM 2065 N N . LEU A 1 281 ? -11.390 -6.562 -2.920 1.00 97.62 281 LEU A N 1
ATOM 2066 C CA . LEU A 1 281 ? -12.115 -7.433 -3.849 1.00 97.62 281 LEU A CA 1
ATOM 2067 C C . LEU A 1 281 ? -12.922 -6.626 -4.877 1.00 97.62 281 LEU A C 1
ATOM 2069 O O . LEU A 1 281 ? -12.893 -6.952 -6.062 1.00 97.62 281 LEU A O 1
ATOM 2073 N N . LEU A 1 282 ? -13.587 -5.541 -4.467 1.00 98.25 282 LEU A N 1
ATOM 2074 C CA . LEU A 1 282 ? -14.276 -4.634 -5.392 1.00 98.25 282 LEU A CA 1
ATOM 2075 C C . LEU A 1 282 ? -13.301 -3.992 -6.389 1.00 98.25 282 LEU A C 1
ATOM 2077 O O . LEU A 1 282 ? -13.571 -3.984 -7.590 1.00 98.25 282 LEU A O 1
ATOM 2081 N N . ALA A 1 283 ? -12.143 -3.517 -5.928 1.00 97.44 283 ALA A N 1
ATOM 2082 C CA . ALA A 1 283 ? -11.119 -2.952 -6.802 1.00 97.44 283 ALA A CA 1
ATOM 2083 C C . ALA A 1 283 ? -10.573 -3.989 -7.801 1.00 97.44 283 ALA A C 1
ATOM 2085 O O . ALA A 1 283 ? -10.377 -3.680 -8.981 1.00 97.44 283 ALA A O 1
ATOM 2086 N N . ALA A 1 284 ? -10.390 -5.238 -7.360 1.00 96.19 284 ALA A N 1
ATOM 2087 C CA . ALA A 1 284 ? -10.037 -6.348 -8.237 1.00 96.19 284 ALA A CA 1
ATOM 2088 C C . ALA A 1 284 ? -11.118 -6.600 -9.299 1.00 96.19 284 ALA A C 1
ATOM 2090 O O . ALA A 1 284 ? -10.791 -6.695 -10.483 1.00 96.19 284 ALA A O 1
ATOM 2091 N N . LEU A 1 285 ? -12.400 -6.631 -8.917 1.00 96.69 285 LEU A N 1
ATOM 2092 C CA . LEU A 1 285 ? -13.516 -6.773 -9.857 1.00 96.69 285 LEU A CA 1
ATOM 2093 C C . LEU A 1 285 ? -13.529 -5.648 -10.896 1.00 96.69 285 LEU A C 1
ATOM 2095 O O . LEU A 1 285 ? -13.615 -5.934 -12.090 1.00 96.69 285 LEU A O 1
ATOM 2099 N N . VAL A 1 286 ? -13.347 -4.392 -10.475 1.00 95.31 286 VAL A N 1
ATOM 2100 C CA . VAL A 1 286 ? -13.225 -3.238 -11.383 1.00 95.31 286 VAL A CA 1
ATOM 2101 C C . VAL A 1 286 ? -12.087 -3.449 -12.385 1.00 95.31 286 VAL A C 1
ATOM 2103 O O . VAL A 1 286 ? -12.269 -3.244 -13.587 1.00 95.31 286 VAL A O 1
ATOM 2106 N N . CYS A 1 287 ? -10.928 -3.933 -11.931 1.00 93.69 287 CYS A N 1
ATOM 2107 C CA . CYS A 1 287 ? -9.796 -4.222 -12.813 1.00 93.69 287 CYS A CA 1
ATOM 2108 C C . CYS A 1 287 ? -10.067 -5.395 -13.774 1.00 93.69 287 CYS A C 1
ATOM 2110 O O . CYS A 1 287 ? -9.493 -5.442 -14.866 1.00 93.69 287 CYS A O 1
ATOM 2112 N N . LEU A 1 288 ? -10.964 -6.318 -13.429 1.00 93.50 288 LEU A N 1
ATOM 2113 C CA . LEU A 1 288 ? -11.355 -7.445 -14.278 1.00 93.50 288 LEU A CA 1
ATOM 2114 C C . LEU A 1 288 ? -12.411 -7.079 -15.332 1.00 93.50 288 LEU A C 1
ATOM 2116 O O . LEU A 1 288 ? -12.528 -7.797 -16.332 1.00 93.50 288 LEU A O 1
ATOM 2120 N N . LEU A 1 289 ? -13.128 -5.960 -15.177 1.00 91.56 289 LEU A N 1
ATOM 2121 C CA . LEU A 1 289 ? -14.151 -5.530 -16.132 1.00 91.56 289 LEU A CA 1
ATOM 2122 C C . LEU A 1 289 ? -13.593 -5.374 -17.563 1.00 91.56 289 LEU A C 1
ATOM 2124 O O . LEU A 1 289 ? -12.404 -5.073 -17.767 1.00 91.56 289 LEU A O 1
ATOM 2128 N N . PRO A 1 290 ? -14.419 -5.590 -18.606 1.00 84.00 290 PRO A N 1
ATOM 2129 C CA . PRO A 1 290 ? -14.045 -5.284 -19.982 1.00 84.00 290 PRO A CA 1
ATOM 2130 C C . PRO A 1 290 ? -13.570 -3.847 -20.140 1.00 84.00 290 PRO A C 1
ATOM 2132 O O . PRO A 1 290 ? -14.132 -2.933 -19.550 1.00 84.00 290 PRO A O 1
ATOM 2135 N N . ARG A 1 291 ? -12.530 -3.642 -20.966 1.00 78.75 291 ARG A N 1
ATOM 2136 C CA . ARG A 1 291 ? -12.233 -2.272 -21.400 1.00 78.75 291 ARG A CA 1
ATOM 2137 C C . ARG A 1 291 ? -13.454 -1.813 -22.199 1.00 78.75 291 ARG A C 1
ATOM 2139 O O . ARG A 1 291 ? -13.903 -2.613 -23.030 1.00 78.75 291 ARG A O 1
ATOM 2146 N N . PRO A 1 292 ? -13.973 -0.593 -21.981 1.00 72.62 292 PRO A N 1
ATOM 2147 C CA . PRO A 1 292 ? -15.009 -0.058 -22.848 1.00 72.62 292 PRO A CA 1
ATOM 2148 C C . PRO A 1 292 ? -14.504 -0.195 -24.283 1.00 72.62 292 PRO A C 1
ATOM 2150 O O . PRO A 1 292 ? -13.367 0.189 -24.589 1.00 72.62 292 PRO A O 1
ATOM 2153 N N . ARG A 1 293 ? -15.292 -0.858 -25.139 1.00 73.94 293 ARG A N 1
ATOM 2154 C CA . ARG A 1 293 ? -14.967 -0.938 -26.563 1.00 73.94 293 ARG A CA 1
ATOM 2155 C C . ARG A 1 293 ? -14.841 0.510 -27.017 1.00 73.94 293 ARG A C 1
ATOM 2157 O O . ARG A 1 293 ? -15.772 1.284 -26.809 1.00 73.94 293 ARG A O 1
ATOM 2164 N N . ARG A 1 294 ? -13.689 0.896 -27.579 1.00 64.06 294 ARG A N 1
ATOM 2165 C CA . ARG A 1 294 ? -13.634 2.160 -28.315 1.00 64.06 294 ARG A CA 1
ATOM 2166 C C . ARG A 1 294 ? -14.734 2.023 -29.356 1.00 64.06 294 ARG A C 1
ATOM 2168 O O . ARG A 1 294 ? -14.667 1.100 -30.164 1.00 64.06 294 ARG A O 1
ATOM 2175 N N . LEU A 1 295 ? -15.759 2.865 -29.270 1.00 53.16 295 LEU A N 1
ATOM 2176 C CA . LEU A 1 295 ? -16.700 3.066 -30.358 1.00 53.16 295 LEU A CA 1
ATOM 2177 C C . LEU A 1 295 ? -15.859 3.677 -31.480 1.00 53.16 295 LEU A C 1
ATOM 2179 O O . LEU A 1 295 ? -15.770 4.890 -31.624 1.00 53.16 295 LEU A O 1
ATOM 2183 N N . THR A 1 296 ? -15.108 2.843 -32.197 1.00 53.53 296 THR A N 1
ATOM 2184 C CA . THR A 1 296 ? -14.577 3.208 -33.498 1.00 53.53 296 THR A CA 1
ATOM 2185 C C . THR A 1 296 ? -15.815 3.503 -34.308 1.00 53.53 296 THR A C 1
ATOM 2187 O O . THR A 1 296 ? -16.578 2.580 -34.591 1.00 53.53 296 THR A O 1
ATOM 2190 N N . GLY A 1 297 ? -16.064 4.792 -34.546 1.00 48.91 297 GLY A N 1
ATOM 2191 C CA . GLY A 1 297 ? -17.174 5.256 -35.351 1.00 48.91 297 GLY A CA 1
ATOM 2192 C C . GLY A 1 297 ? -17.149 4.485 -36.656 1.00 48.91 297 GLY A C 1
ATOM 2193 O O . GLY A 1 297 ? -16.315 4.742 -37.522 1.00 48.91 297 GLY A O 1
ATOM 2194 N N . ALA A 1 298 ? -18.036 3.501 -36.765 1.00 45.78 298 ALA A N 1
ATOM 2195 C CA . ALA A 1 298 ? -18.421 2.968 -38.044 1.00 45.78 298 ALA A CA 1
ATOM 2196 C C . ALA A 1 298 ? -19.064 4.157 -38.754 1.00 45.78 298 ALA A C 1
ATOM 2198 O O . ALA A 1 298 ? -20.221 4.488 -38.504 1.00 45.78 298 ALA A O 1
ATOM 2199 N N . ARG A 1 299 ? -18.281 4.865 -39.576 1.00 50.47 299 ARG A N 1
ATOM 2200 C CA . ARG A 1 299 ? -18.867 5.656 -40.652 1.00 50.47 299 ARG A CA 1
ATOM 2201 C C . ARG A 1 299 ? -19.780 4.677 -41.388 1.00 50.47 299 ARG A C 1
ATOM 2203 O O . ARG A 1 299 ? -19.263 3.654 -41.844 1.00 50.47 299 ARG A O 1
ATOM 2210 N N . PRO A 1 300 ? -21.099 4.912 -41.457 1.00 47.09 300 PRO A N 1
ATOM 2211 C CA . PRO A 1 300 ? -21.939 4.066 -42.278 1.00 47.09 300 PRO A CA 1
ATOM 2212 C C . PRO A 1 300 ? -21.371 4.153 -43.692 1.00 47.09 300 PRO A C 1
ATOM 2214 O O . PRO A 1 300 ? -21.140 5.251 -44.208 1.00 47.09 300 PRO A O 1
ATOM 2217 N N . ALA A 1 301 ? -21.047 3.000 -44.274 1.00 49.62 301 ALA A N 1
ATOM 2218 C CA . ALA A 1 301 ? -20.655 2.926 -45.667 1.00 49.62 301 ALA A CA 1
ATOM 2219 C C . ALA A 1 301 ? -21.768 3.600 -46.477 1.00 49.62 301 ALA A C 1
ATOM 2221 O O . ALA A 1 301 ? -22.904 3.122 -46.481 1.00 49.62 301 ALA A O 1
ATOM 2222 N N . ARG A 1 302 ? -21.466 4.742 -47.109 1.00 46.38 302 ARG A N 1
ATOM 2223 C CA . ARG A 1 302 ? -22.331 5.295 -48.152 1.00 46.38 302 ARG A CA 1
ATOM 2224 C C . ARG A 1 302 ? -22.492 4.183 -49.184 1.00 46.38 302 ARG A C 1
ATOM 2226 O O . ARG A 1 302 ? -21.526 3.842 -49.862 1.00 46.38 302 ARG A O 1
ATOM 2233 N N . ARG A 1 303 ? -23.690 3.602 -49.269 1.00 47.97 303 ARG A N 1
ATOM 2234 C CA . ARG A 1 303 ? -24.121 2.876 -50.462 1.00 47.97 303 ARG A CA 1
ATOM 2235 C C . ARG A 1 303 ? -24.041 3.879 -51.610 1.00 47.97 303 ARG A C 1
ATOM 2237 O O . ARG A 1 303 ? -24.779 4.859 -51.605 1.00 47.97 303 ARG A O 1
ATOM 2244 N N . ALA A 1 304 ? -23.085 3.686 -52.509 1.00 43.50 304 ALA A N 1
ATOM 2245 C CA . ALA A 1 304 ? -23.107 4.337 -53.805 1.00 43.50 304 ALA A CA 1
ATOM 2246 C C . ALA A 1 304 ? -24.069 3.531 -54.684 1.00 43.50 304 ALA A C 1
ATOM 2248 O O . ALA A 1 304 ? -23.852 2.341 -54.909 1.00 43.50 304 ALA A O 1
ATOM 2249 N N . ASP A 1 305 ? -25.156 4.180 -55.076 1.00 43.25 305 ASP A N 1
ATOM 2250 C CA . ASP A 1 305 ? -26.101 3.731 -56.094 1.00 43.25 305 ASP A CA 1
ATOM 2251 C C . ASP A 1 305 ? -25.439 3.870 -57.484 1.00 43.25 305 ASP A C 1
ATOM 2253 O O . ASP A 1 305 ? -24.678 4.828 -57.676 1.00 43.25 305 ASP A O 1
ATOM 2257 N N . PRO A 1 306 ? -25.652 2.956 -58.449 1.00 52.03 306 PRO A N 1
ATOM 2258 C CA . PRO A 1 306 ? -25.091 3.076 -59.787 1.00 52.03 306 PRO A CA 1
ATOM 2259 C C . PRO A 1 306 ? -26.064 3.834 -60.703 1.00 52.03 306 PRO A C 1
ATOM 2261 O O . PRO A 1 306 ? -27.131 3.330 -61.041 1.00 52.03 306 PRO A O 1
ATOM 2264 N N . GLY A 1 307 ? -25.680 5.038 -61.133 1.00 36.03 307 GLY A N 1
ATOM 2265 C CA . GLY A 1 307 ? -26.432 5.840 -62.101 1.00 36.03 307 GLY A CA 1
ATOM 2266 C C . GLY A 1 307 ? -25.583 6.971 -62.693 1.00 36.03 307 GLY A C 1
ATOM 2267 O O . GLY A 1 307 ? -25.193 7.890 -61.984 1.00 36.03 307 GLY A O 1
ATOM 2268 N N . GLU A 1 308 ? -25.267 6.828 -63.978 1.00 34.31 308 GLU A N 1
ATOM 2269 C CA . GLU A 1 308 ? -24.610 7.714 -64.968 1.00 34.31 308 GLU A CA 1
ATOM 2270 C C . GLU A 1 308 ? -25.043 9.214 -65.016 1.00 34.31 308 GLU A C 1
ATOM 2272 O O . GLU A 1 308 ? -25.992 9.585 -64.331 1.00 34.31 308 GLU A O 1
ATOM 2277 N N . PRO A 1 309 ? -24.545 10.072 -65.954 1.00 50.03 309 PRO A N 1
ATOM 2278 C CA . PRO A 1 309 ? -23.189 10.269 -66.503 1.00 50.03 309 PRO A CA 1
ATOM 2279 C C . PRO A 1 309 ? -22.765 11.772 -66.625 1.00 50.03 309 PRO A C 1
ATOM 2281 O O . PRO A 1 309 ? -23.540 12.697 -66.425 1.00 50.03 309 PRO A O 1
ATOM 2284 N N . ARG A 1 310 ? -21.486 11.970 -66.997 1.00 43.19 310 ARG A N 1
ATOM 2285 C CA . ARG A 1 310 ? -20.781 13.113 -67.649 1.00 43.19 310 ARG A CA 1
ATOM 2286 C C . ARG A 1 310 ? -21.444 14.507 -67.783 1.00 43.19 310 ARG A C 1
ATOM 2288 O O . ARG A 1 310 ? -22.470 14.665 -68.429 1.00 43.19 310 ARG A O 1
ATOM 2295 N N . GLY A 1 311 ? -20.657 15.541 -67.451 1.00 33.53 311 GLY A N 1
ATOM 2296 C CA . GLY A 1 311 ? -20.771 16.905 -67.992 1.00 33.53 311 GLY A CA 1
ATOM 2297 C C . GLY A 1 311 ? -19.475 17.703 -67.786 1.00 33.53 311 GLY A C 1
ATOM 2298 O O . GLY A 1 311 ? -18.969 17.769 -66.671 1.00 33.53 311 GLY A O 1
ATOM 2299 N N . ALA A 1 312 ? -18.906 18.230 -68.871 1.00 38.75 312 ALA A N 1
ATOM 2300 C CA . ALA A 1 312 ? -17.628 18.943 -68.939 1.00 38.75 312 ALA A CA 1
ATOM 2301 C C . ALA A 1 312 ? -17.790 20.479 -68.858 1.00 38.75 312 ALA A C 1
ATOM 2303 O O . ALA A 1 312 ? -18.911 20.979 -68.876 1.00 38.75 312 ALA A O 1
ATOM 2304 N N . ALA A 1 313 ? -16.642 21.178 -68.906 1.00 35.72 313 ALA A N 1
ATOM 2305 C CA . ALA A 1 313 ? -16.404 22.635 -68.921 1.00 35.72 313 ALA A CA 1
ATOM 2306 C C . ALA A 1 313 ? -16.393 23.291 -67.526 1.00 35.72 313 ALA A C 1
ATOM 2308 O O . ALA A 1 313 ? -17.234 23.002 -66.692 1.00 35.72 313 ALA A O 1
ATOM 2309 N N . GLY A 1 314 ? -15.466 24.172 -67.156 1.00 31.27 314 GLY A N 1
ATOM 2310 C CA . GLY A 1 314 ? -14.438 24.922 -67.876 1.00 31.27 314 GLY A CA 1
ATOM 2311 C C . GLY A 1 314 ? -14.239 26.252 -67.126 1.00 31.27 314 GLY A C 1
ATOM 2312 O O . GLY A 1 314 ? -15.190 26.751 -66.536 1.00 31.27 314 GLY A O 1
ATOM 2313 N N . GLY A 1 315 ? -13.035 26.833 -67.155 1.00 30.69 315 GLY A N 1
ATOM 2314 C CA . GLY A 1 315 ? -12.856 28.271 -66.889 1.00 30.69 315 GLY A CA 1
ATOM 2315 C C . GLY A 1 315 ? -12.154 28.671 -65.585 1.00 30.69 315 GLY A C 1
ATOM 2316 O O . GLY A 1 315 ? -12.767 28.752 -64.531 1.00 30.69 315 GLY A O 1
ATOM 2317 N N . ALA A 1 316 ? -10.853 28.938 -65.729 1.00 33.72 316 ALA A N 1
ATOM 2318 C CA . ALA A 1 316 ? -10.094 30.118 -65.290 1.00 33.72 316 ALA A CA 1
ATOM 2319 C C . ALA A 1 316 ? -10.537 30.964 -64.071 1.00 33.72 316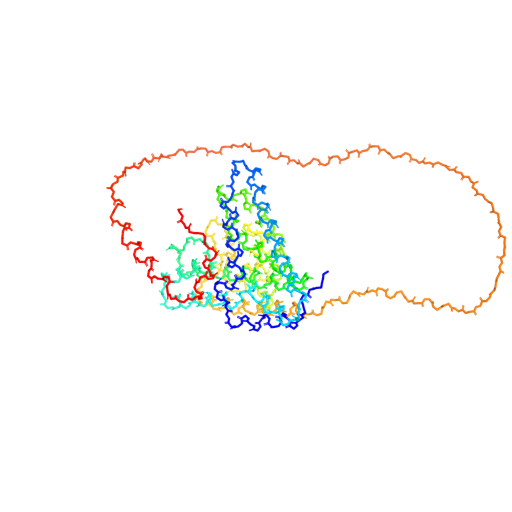 ALA A C 1
ATOM 2321 O O . ALA A 1 316 ? -11.666 31.434 -63.995 1.00 33.72 316 ALA A O 1
ATOM 2322 N N . GLY A 1 317 ? -9.546 31.349 -63.249 1.00 31.06 317 GLY A N 1
ATOM 2323 C CA . GLY A 1 317 ? -9.577 32.621 -62.511 1.00 31.06 317 GLY A CA 1
ATOM 2324 C C . GLY A 1 317 ? -8.944 32.605 -61.118 1.00 31.06 317 GLY A C 1
ATOM 2325 O O . GLY A 1 317 ? -9.643 32.438 -60.127 1.00 31.06 317 GLY A O 1
ATOM 2326 N N . LEU A 1 318 ? -7.634 32.852 -61.036 1.00 37.84 318 LEU A N 1
ATOM 2327 C CA . LEU A 1 318 ? -7.011 33.515 -59.878 1.00 37.84 318 LEU A CA 1
ATOM 2328 C C . LEU A 1 318 ? -7.150 35.033 -60.084 1.00 37.84 318 LEU A C 1
ATOM 2330 O O . LEU A 1 318 ? -7.034 35.495 -61.222 1.00 37.84 318 LEU A O 1
ATOM 2334 N N . PRO A 1 319 ? -7.355 35.812 -59.011 1.00 42.97 319 PRO A N 1
ATOM 2335 C CA . PRO A 1 319 ? -6.217 36.571 -58.496 1.00 42.97 319 PRO A CA 1
ATOM 2336 C C . PRO A 1 319 ? -6.129 36.608 -56.961 1.00 42.97 319 PRO A C 1
ATOM 2338 O O . PRO A 1 319 ? -7.004 36.151 -56.231 1.00 42.97 319 PRO A O 1
ATOM 2341 N N . ALA A 1 320 ? -4.989 37.118 -56.504 1.00 32.34 320 ALA A N 1
ATOM 2342 C CA . ALA A 1 320 ? -4.488 37.100 -55.139 1.00 32.34 320 ALA A CA 1
ATOM 2343 C C . ALA A 1 320 ? -4.882 38.323 -54.281 1.00 32.34 320 ALA A C 1
ATOM 2345 O O . ALA A 1 320 ? -5.078 39.411 -54.814 1.00 32.34 320 ALA A O 1
ATOM 2346 N N . ALA A 1 321 ? -4.779 38.104 -52.955 1.00 35.03 321 ALA A N 1
ATOM 2347 C CA . ALA A 1 321 ? -4.474 39.043 -51.852 1.00 35.03 321 ALA A CA 1
ATOM 2348 C C . ALA A 1 321 ? -5.562 40.080 -51.447 1.00 35.03 321 ALA A C 1
ATOM 2350 O O . ALA A 1 321 ? -6.381 40.433 -52.288 1.00 35.03 321 ALA A O 1
ATOM 2351 N N . PRO A 1 322 ? -5.589 40.601 -50.188 1.00 39.75 322 PRO A N 1
ATOM 2352 C CA . PRO A 1 322 ? -4.501 40.639 -49.199 1.00 39.75 322 PRO A CA 1
ATOM 2353 C C . PRO A 1 322 ? -4.849 40.210 -47.752 1.00 39.75 322 PRO A C 1
ATOM 2355 O O . PRO A 1 322 ? -5.992 39.966 -47.378 1.00 39.75 322 PRO A O 1
ATOM 2358 N N . ALA A 1 323 ? -3.791 40.110 -46.943 1.00 35.88 323 ALA A N 1
ATOM 2359 C CA . ALA A 1 323 ? -3.795 39.854 -45.504 1.00 35.88 323 ALA A CA 1
ATOM 2360 C C . ALA A 1 323 ? -4.332 41.036 -44.673 1.00 35.88 323 ALA A C 1
ATOM 2362 O O . ALA A 1 323 ? -4.194 42.185 -45.095 1.00 35.88 323 ALA A O 1
ATOM 2363 N N . PRO A 1 324 ? -4.775 40.783 -43.428 1.00 37.56 324 PRO A N 1
ATOM 2364 C CA . PRO A 1 324 ? -4.666 41.755 -42.356 1.00 37.56 324 PRO A CA 1
ATOM 2365 C C . PRO A 1 324 ? -3.613 41.338 -41.320 1.00 37.56 324 PRO A C 1
ATOM 2367 O O . PRO A 1 324 ? -3.437 40.166 -40.982 1.00 37.56 324 PRO A O 1
ATOM 2370 N N . ALA A 1 325 ? -2.909 42.361 -40.845 1.00 31.44 325 ALA A N 1
ATOM 2371 C CA . ALA A 1 325 ? -1.925 42.338 -39.779 1.00 31.44 325 ALA A CA 1
ATOM 2372 C C . ALA A 1 325 ? -2.483 41.738 -38.478 1.00 31.44 325 ALA A C 1
ATOM 2374 O O . ALA A 1 325 ? -3.615 42.023 -38.090 1.00 31.44 325 ALA A O 1
ATOM 2375 N N . ALA A 1 326 ? -1.659 40.948 -37.788 1.00 34.34 326 ALA A N 1
ATOM 2376 C CA . ALA A 1 326 ? -1.895 40.543 -36.411 1.00 34.34 326 ALA A CA 1
ATOM 2377 C C . ALA A 1 326 ? -0.800 41.152 -35.532 1.00 34.34 326 ALA A C 1
ATOM 2379 O O . ALA A 1 326 ? 0.388 40.873 -35.707 1.00 34.34 326 ALA A O 1
ATOM 2380 N N . ASP A 1 327 ? -1.255 42.012 -34.628 1.00 33.25 327 ASP A N 1
ATOM 2381 C CA . ASP A 1 327 ? -0.500 42.686 -33.586 1.00 33.25 327 ASP A CA 1
ATOM 2382 C C . ASP A 1 327 ? 0.397 41.746 -32.778 1.00 33.25 327 ASP A C 1
ATOM 2384 O O . ASP A 1 327 ? 0.019 40.640 -32.375 1.00 33.25 327 ASP A O 1
ATOM 2388 N N . GLY A 1 328 ? 1.591 42.255 -32.485 1.00 29.47 328 GLY A N 1
ATOM 2389 C CA . GLY A 1 328 ? 2.500 41.701 -31.501 1.00 29.47 328 GLY A CA 1
ATOM 2390 C C . GLY A 1 328 ? 1.972 41.926 -30.086 1.00 29.47 328 GLY A C 1
ATOM 2391 O O . GLY A 1 328 ? 1.806 43.054 -29.635 1.00 29.47 328 GLY A O 1
ATOM 2392 N N . GLY A 1 329 ? 1.774 40.832 -29.356 1.00 26.38 329 GLY A N 1
ATOM 2393 C CA . GLY A 1 329 ? 1.452 40.845 -27.934 1.00 26.38 329 GLY A CA 1
ATOM 2394 C C . GLY A 1 329 ? 2.055 39.626 -27.254 1.00 26.38 329 GLY A C 1
ATOM 2395 O O . GLY A 1 329 ? 1.392 38.609 -27.070 1.00 26.38 329 GLY A O 1
ATOM 2396 N N . ALA A 1 330 ? 3.337 39.716 -26.901 1.00 27.20 330 ALA A N 1
ATOM 2397 C CA . ALA A 1 330 ? 4.034 38.727 -26.090 1.00 27.20 330 ALA A CA 1
ATOM 2398 C C . ALA A 1 330 ? 3.460 38.718 -24.660 1.00 27.20 330 ALA A C 1
ATOM 2400 O O . ALA A 1 330 ? 3.901 39.456 -23.781 1.00 27.20 330 ALA A O 1
ATOM 2401 N N . GLY A 1 331 ? 2.457 37.872 -24.424 1.00 24.00 331 GLY A N 1
ATOM 2402 C CA . GLY A 1 331 ? 1.912 37.585 -23.099 1.00 24.00 331 GLY A CA 1
ATOM 2403 C C . GLY A 1 331 ? 2.841 36.676 -22.295 1.00 24.00 331 GLY A C 1
ATOM 2404 O O . GLY A 1 331 ? 2.644 35.465 -22.233 1.00 24.00 331 GLY A O 1
ATOM 2405 N N . VAL A 1 332 ? 3.858 37.265 -21.667 1.00 25.19 332 VAL A N 1
ATOM 2406 C CA . VAL A 1 332 ? 4.666 36.628 -20.619 1.00 25.19 332 VAL A CA 1
ATOM 2407 C C . VAL A 1 332 ? 3.802 36.498 -19.361 1.00 25.19 332 VAL A C 1
ATOM 2409 O O . VAL A 1 332 ? 3.607 37.464 -18.626 1.00 25.19 332 VAL A O 1
ATOM 2412 N N . ILE A 1 333 ? 3.283 35.300 -19.087 1.00 22.70 333 ILE A N 1
ATOM 2413 C CA . ILE A 1 333 ? 2.647 34.995 -17.799 1.00 22.70 333 ILE A CA 1
ATOM 2414 C C . ILE A 1 333 ? 3.759 34.839 -16.753 1.00 22.70 333 ILE A C 1
ATOM 2416 O O . ILE A 1 333 ? 4.415 33.802 -16.652 1.00 22.70 333 ILE A O 1
ATOM 2420 N N . ARG A 1 334 ? 3.984 35.913 -15.985 1.00 21.94 334 ARG A N 1
ATOM 2421 C CA . ARG A 1 334 ? 4.787 35.925 -14.755 1.00 21.94 334 ARG A CA 1
ATOM 2422 C C . ARG A 1 334 ? 4.113 35.050 -13.697 1.00 21.94 334 ARG A C 1
ATOM 2424 O O . ARG A 1 334 ? 3.005 35.345 -13.259 1.00 21.94 334 ARG A O 1
ATOM 2431 N N . ILE A 1 335 ? 4.816 34.020 -13.238 1.00 23.38 335 ILE A N 1
ATOM 2432 C CA . ILE A 1 335 ? 4.505 33.323 -11.986 1.00 23.38 335 ILE A CA 1
ATOM 2433 C C . ILE A 1 335 ? 5.110 34.164 -10.849 1.00 23.38 335 ILE A C 1
ATOM 2435 O O . ILE A 1 335 ? 6.308 34.451 -10.907 1.00 23.38 335 ILE A O 1
ATOM 2439 N N . PRO A 1 336 ? 4.338 34.597 -9.837 1.00 22.23 336 PRO A N 1
ATOM 2440 C CA . PRO A 1 336 ? 4.881 35.399 -8.751 1.00 22.23 336 PRO A CA 1
ATOM 2441 C C . PRO A 1 336 ? 5.799 34.558 -7.855 1.00 22.23 336 PRO A C 1
ATOM 2443 O O . PRO A 1 336 ? 5.396 33.561 -7.257 1.00 22.23 336 PRO A O 1
ATOM 2446 N N . SER A 1 337 ? 7.050 35.001 -7.766 1.00 21.62 337 SER A N 1
ATOM 2447 C CA . SER A 1 337 ? 8.025 34.626 -6.750 1.00 21.62 337 SER A CA 1
ATOM 2448 C C . SER A 1 337 ? 7.567 35.148 -5.388 1.00 21.62 337 SER A C 1
ATOM 2450 O O . SER A 1 337 ? 7.535 36.361 -5.177 1.00 21.62 337 SER A O 1
ATOM 2452 N N . VAL A 1 338 ? 7.239 34.255 -4.455 1.00 23.28 338 VAL A N 1
ATOM 2453 C CA . VAL A 1 338 ? 7.077 34.636 -3.047 1.00 23.28 338 VAL A CA 1
ATOM 2454 C C . VAL A 1 338 ? 8.428 34.477 -2.364 1.00 23.28 338 VAL A C 1
ATOM 2456 O O . VAL A 1 338 ? 8.932 33.369 -2.184 1.00 23.28 338 VAL A O 1
ATOM 2459 N N . SER A 1 339 ? 9.016 35.632 -2.063 1.00 21.42 339 SER A N 1
ATOM 2460 C CA . SER A 1 339 ? 10.219 35.799 -1.262 1.00 21.42 339 SER A CA 1
ATOM 2461 C C . SER A 1 339 ? 9.949 35.379 0.179 1.00 21.42 339 SER A C 1
ATOM 2463 O O . SER A 1 339 ? 8.930 35.740 0.765 1.00 21.42 339 SER A O 1
ATOM 2465 N N . LEU A 1 340 ? 10.895 34.625 0.730 1.00 26.09 340 LEU A N 1
ATOM 2466 C CA . LEU A 1 340 ? 11.047 34.368 2.153 1.00 26.09 340 LEU A CA 1
ATOM 2467 C C . LEU A 1 340 ? 11.524 35.652 2.838 1.00 26.09 340 LEU A C 1
ATOM 2469 O O . LEU A 1 340 ? 12.575 36.174 2.469 1.00 26.09 340 LEU A O 1
ATOM 2473 N N . THR A 1 341 ? 10.794 36.099 3.856 1.00 23.05 341 THR A N 1
ATOM 2474 C CA . THR A 1 341 ? 11.337 36.940 4.928 1.00 23.05 341 THR A CA 1
ATOM 2475 C C . THR A 1 341 ? 10.576 36.694 6.235 1.00 23.05 341 THR A C 1
ATOM 2477 O O . THR A 1 341 ? 9.441 37.117 6.409 1.00 23.05 341 THR A O 1
ATOM 2480 N N . ASP A 1 342 ? 11.281 35.991 7.122 1.00 22.78 342 ASP A N 1
ATOM 2481 C CA . ASP A 1 342 ? 11.672 36.422 8.469 1.00 22.78 342 ASP A CA 1
ATOM 2482 C C . ASP A 1 342 ? 10.747 36.344 9.702 1.00 22.78 342 ASP A C 1
ATOM 2484 O O . ASP A 1 342 ? 9.590 36.752 9.694 1.00 22.78 342 ASP A O 1
ATOM 2488 N N . ARG A 1 343 ? 11.430 35.969 10.806 1.00 23.33 343 ARG A N 1
ATOM 2489 C CA . ARG A 1 343 ? 11.118 36.057 12.255 1.00 23.33 343 ARG A CA 1
ATOM 2490 C C . ARG A 1 343 ? 10.309 34.903 12.866 1.00 23.33 343 ARG A C 1
ATOM 2492 O O . ARG A 1 343 ? 9.114 34.776 12.653 1.00 23.33 343 ARG A O 1
ATOM 2499 N N . ASN A 1 344 ? 10.920 34.096 13.736 1.00 25.36 344 ASN A N 1
ATOM 2500 C CA . ASN A 1 344 ? 11.369 34.511 15.066 1.00 25.36 344 ASN A CA 1
ATOM 2501 C C . ASN A 1 344 ? 12.270 33.445 15.712 1.00 25.36 344 ASN A C 1
ATOM 2503 O O . ASN A 1 344 ? 11.903 32.279 15.843 1.00 25.36 344 ASN A O 1
ATOM 2507 N N . SER A 1 345 ? 13.450 33.896 16.118 1.00 25.33 345 SER A N 1
ATOM 2508 C CA . SER A 1 345 ? 14.391 33.264 17.033 1.00 25.33 345 SER A CA 1
ATOM 2509 C C . SER A 1 345 ? 13.915 33.412 18.480 1.00 25.33 345 SER A C 1
ATOM 2511 O O . SER A 1 345 ? 13.615 34.527 18.903 1.00 25.33 345 SER A O 1
ATOM 2513 N N . THR A 1 346 ? 13.951 32.330 19.253 1.00 27.64 346 THR A N 1
ATOM 2514 C CA . THR A 1 346 ? 14.132 32.391 20.711 1.00 27.64 346 THR A CA 1
ATOM 2515 C C . THR A 1 346 ? 15.038 31.244 21.139 1.00 27.64 346 THR A C 1
ATOM 2517 O O . THR A 1 346 ? 14.765 30.083 20.837 1.00 27.64 346 THR A O 1
ATOM 2520 N N . ASP A 1 347 ? 16.127 31.639 21.791 1.00 25.42 347 ASP A N 1
ATOM 2521 C CA . ASP A 1 347 ? 17.194 30.845 22.391 1.00 25.42 347 ASP A CA 1
ATOM 2522 C C . ASP A 1 347 ? 16.708 29.783 23.386 1.00 25.42 347 ASP A C 1
ATOM 2524 O O . ASP A 1 347 ? 15.668 29.964 24.016 1.00 25.42 347 ASP A O 1
ATOM 2528 N N . LEU A 1 348 ? 17.509 28.719 23.559 1.00 27.39 348 LEU A N 1
ATOM 2529 C CA . LEU A 1 348 ? 17.958 28.124 24.839 1.00 27.39 348 LEU A CA 1
ATOM 2530 C C . LEU A 1 348 ? 18.910 26.921 24.549 1.00 27.39 348 LEU A C 1
ATOM 2532 O O . LEU A 1 348 ? 18.940 26.419 23.424 1.00 27.39 348 LEU A O 1
ATOM 2536 N N . PRO A 1 349 ? 19.772 26.503 25.501 1.00 28.80 349 PRO A N 1
ATOM 2537 C CA . PRO A 1 349 ? 21.186 26.241 25.234 1.00 28.80 349 PRO A CA 1
ATOM 2538 C C . PRO A 1 349 ? 21.555 24.759 25.075 1.00 28.80 349 PRO A C 1
ATOM 2540 O O . PRO A 1 349 ? 20.943 23.857 25.640 1.00 28.80 349 PRO A O 1
ATOM 2543 N N . THR A 1 350 ? 22.648 24.529 24.351 1.00 28.55 350 THR A N 1
ATOM 2544 C CA . THR A 1 350 ? 23.346 23.244 24.210 1.00 28.55 350 THR A CA 1
ATOM 2545 C C . THR A 1 350 ? 24.114 22.851 25.480 1.00 28.55 350 THR A C 1
ATOM 2547 O O . THR A 1 350 ? 24.932 23.655 25.938 1.00 28.55 350 THR A O 1
ATOM 2550 N N . PRO A 1 351 ? 24.017 21.602 25.970 1.00 30.28 351 PRO A N 1
ATOM 2551 C CA . PRO A 1 351 ? 25.061 21.006 26.791 1.00 30.28 351 PRO A CA 1
ATOM 2552 C C . PRO A 1 351 ? 26.007 20.136 25.943 1.00 30.28 351 PRO A C 1
ATOM 2554 O O . PRO A 1 351 ? 25.583 19.345 25.100 1.00 30.28 351 PRO A O 1
ATOM 2557 N N . ARG A 1 352 ? 27.314 20.309 26.178 1.00 28.84 352 ARG A N 1
ATOM 2558 C CA . ARG A 1 352 ? 28.409 19.467 25.664 1.00 28.84 352 ARG A CA 1
ATOM 2559 C C . ARG A 1 352 ? 28.377 18.070 26.317 1.00 28.84 352 ARG A C 1
ATOM 2561 O O . ARG A 1 352 ? 27.934 17.976 27.460 1.00 28.84 352 ARG A O 1
ATOM 2568 N N . PRO 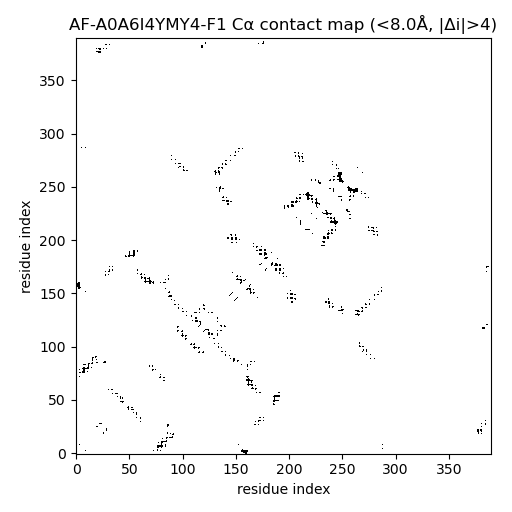A 1 353 ? 28.883 17.008 25.659 1.00 30.45 353 PRO A N 1
ATOM 2569 C CA . PRO A 1 353 ? 28.966 15.676 26.253 1.00 30.45 353 PRO A CA 1
ATOM 2570 C C . PRO A 1 353 ? 30.294 15.478 27.005 1.00 30.45 353 PRO A C 1
ATOM 2572 O O . PRO A 1 353 ? 31.350 15.843 26.489 1.00 30.45 353 PRO A O 1
ATOM 2575 N N . GLU A 1 354 ? 30.253 14.845 28.179 1.00 27.25 354 GLU A N 1
ATOM 2576 C CA . GLU A 1 354 ? 31.425 14.194 28.786 1.00 27.25 354 GLU A CA 1
ATOM 2577 C C . GLU A 1 354 ? 31.355 12.664 28.585 1.00 27.25 354 GLU A C 1
ATOM 2579 O O . GLU A 1 354 ? 30.258 12.096 28.600 1.00 27.25 354 GLU A O 1
ATOM 2584 N N . PRO A 1 355 ? 32.498 11.985 28.354 1.00 33.53 355 PRO A N 1
ATOM 2585 C CA . PRO A 1 355 ? 32.564 10.565 28.015 1.00 33.53 355 PRO A CA 1
ATOM 2586 C C . PRO A 1 355 ? 32.784 9.667 29.250 1.00 33.53 355 PRO A C 1
ATOM 2588 O O . PRO A 1 355 ? 33.082 10.141 30.336 1.00 33.53 355 PRO A O 1
ATOM 2591 N N . ALA A 1 356 ? 32.725 8.346 29.038 1.00 29.12 356 ALA A N 1
ATOM 2592 C CA . ALA A 1 356 ? 33.101 7.274 29.981 1.00 29.12 356 ALA A CA 1
ATOM 2593 C C . ALA A 1 356 ? 32.012 6.712 30.922 1.00 29.12 356 ALA A C 1
ATOM 2595 O O . ALA A 1 356 ? 32.172 6.622 32.133 1.00 29.12 356 ALA A O 1
ATOM 2596 N N . SER A 1 357 ? 30.938 6.173 30.338 1.00 27.28 357 SER A N 1
ATOM 2597 C CA . SER A 1 357 ? 30.194 5.040 30.942 1.00 27.28 357 SER A CA 1
ATOM 2598 C C . SER A 1 357 ? 29.543 4.082 29.921 1.00 27.28 357 SER A C 1
ATOM 2600 O O . SER A 1 357 ? 28.889 3.113 30.294 1.00 27.28 357 SER A O 1
ATOM 2602 N N . LEU A 1 358 ? 29.796 4.267 28.618 1.00 28.39 358 LEU A N 1
ATOM 2603 C CA . LEU A 1 358 ? 29.176 3.499 27.523 1.00 28.39 358 LEU A CA 1
ATOM 2604 C C . LEU A 1 358 ? 30.004 2.313 26.989 1.00 28.39 358 LEU A C 1
ATOM 2606 O O . LEU A 1 358 ? 29.648 1.729 25.969 1.00 28.39 358 LEU A O 1
ATOM 2610 N N . LEU A 1 359 ? 31.091 1.920 27.659 1.00 27.86 359 LEU A N 1
ATOM 2611 C CA . LEU A 1 359 ? 32.025 0.907 27.136 1.00 27.86 359 LEU A CA 1
ATOM 2612 C C . LEU A 1 359 ? 31.831 -0.522 27.673 1.00 27.86 359 LEU A C 1
ATOM 2614 O O . LEU A 1 359 ? 32.564 -1.419 27.274 1.00 27.86 359 LEU A O 1
ATOM 2618 N N . LEU A 1 360 ? 30.816 -0.776 28.509 1.00 26.53 360 LEU A N 1
ATOM 2619 C CA . LEU A 1 360 ? 30.508 -2.133 29.002 1.00 26.53 360 LEU A CA 1
ATOM 2620 C C . LEU A 1 360 ? 29.094 -2.642 28.661 1.00 26.53 360 LEU A C 1
ATOM 2622 O O . LEU A 1 360 ? 28.804 -3.818 28.876 1.00 26.53 360 LEU A O 1
ATOM 2626 N N . ALA A 1 361 ? 28.241 -1.817 28.041 1.00 26.20 361 ALA A N 1
ATOM 2627 C CA . ALA A 1 361 ? 26.925 -2.242 27.545 1.00 26.20 361 ALA A CA 1
ATOM 2628 C C . ALA A 1 361 ? 26.944 -2.731 26.078 1.00 26.20 361 ALA A C 1
ATOM 2630 O O . ALA A 1 361 ? 26.041 -3.453 25.657 1.00 26.20 361 ALA A O 1
ATOM 2631 N N . SER A 1 362 ? 27.987 -2.408 25.304 1.00 28.83 362 SER A N 1
ATOM 2632 C CA . SER A 1 362 ? 28.076 -2.754 23.876 1.00 28.83 362 SER A CA 1
ATOM 2633 C C . SER A 1 362 ? 28.443 -4.222 23.612 1.00 28.83 362 SER A C 1
ATOM 2635 O O . SER A 1 362 ? 28.000 -4.793 22.621 1.00 28.83 362 SER A O 1
ATOM 2637 N N . ALA A 1 363 ? 29.146 -4.895 24.530 1.00 26.97 363 ALA A N 1
ATOM 2638 C CA . ALA A 1 363 ? 29.631 -6.263 24.304 1.00 26.97 363 ALA A CA 1
ATOM 2639 C C . ALA A 1 363 ? 28.594 -7.382 24.579 1.00 26.97 363 ALA A C 1
ATOM 2641 O O . ALA A 1 363 ? 28.828 -8.544 24.229 1.00 26.97 363 ALA A O 1
ATOM 2642 N N . ARG A 1 364 ? 27.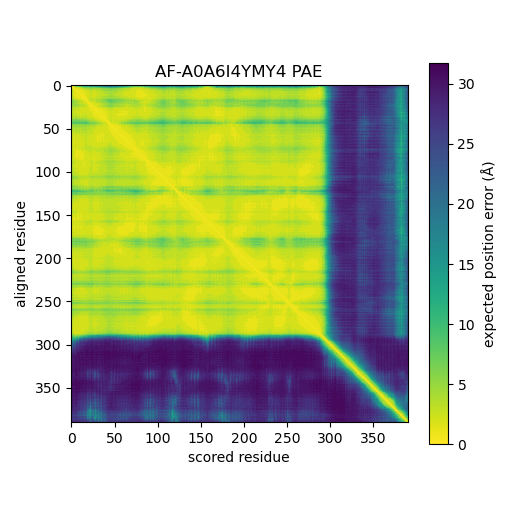441 -7.062 25.194 1.00 26.72 364 ARG A N 1
ATOM 2643 C CA . ARG A 1 364 ? 26.344 -8.024 25.461 1.00 26.72 364 ARG A CA 1
ATOM 2644 C C . ARG A 1 364 ? 25.173 -7.915 24.475 1.00 26.72 364 ARG A C 1
ATOM 2646 O O . ARG A 1 364 ? 24.531 -8.928 24.212 1.00 26.72 364 ARG A O 1
ATOM 2653 N N . VAL A 1 365 ? 24.951 -6.749 23.864 1.00 27.70 365 VAL A N 1
ATOM 2654 C CA . VAL A 1 365 ? 23.920 -6.540 22.823 1.00 27.70 365 VAL A CA 1
ATOM 2655 C C . VAL A 1 365 ? 24.349 -7.142 21.478 1.00 27.70 365 VAL A C 1
ATOM 2657 O O . VAL A 1 365 ? 23.542 -7.750 20.775 1.00 27.70 365 VAL A O 1
ATOM 2660 N N . GLU A 1 366 ? 25.644 -7.105 21.164 1.00 26.58 366 GLU A N 1
ATOM 2661 C CA . GLU A 1 366 ? 26.183 -7.631 19.903 1.00 26.58 36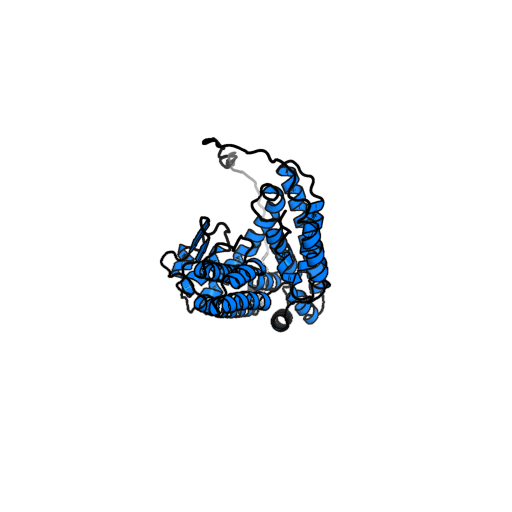6 GLU A CA 1
ATOM 2662 C C . GLU A 1 366 ? 26.094 -9.168 19.795 1.00 26.58 366 GLU A C 1
ATOM 2664 O O . GLU A 1 366 ? 25.991 -9.732 18.703 1.00 26.58 366 GLU A O 1
ATOM 2669 N N . ARG A 1 367 ? 26.058 -9.865 20.940 1.00 24.95 367 ARG A N 1
ATOM 2670 C CA . ARG A 1 367 ? 25.922 -11.330 20.999 1.00 24.95 367 ARG A CA 1
ATOM 2671 C C . ARG A 1 367 ? 24.467 -11.815 20.946 1.00 24.95 367 ARG A C 1
ATOM 2673 O O . ARG A 1 367 ? 24.239 -12.967 20.589 1.00 24.95 367 ARG A O 1
ATOM 2680 N N . PHE A 1 368 ? 23.493 -10.944 21.224 1.00 25.94 368 PHE A N 1
ATOM 2681 C CA . PHE A 1 368 ? 22.067 -11.248 21.050 1.00 25.94 368 PHE A CA 1
ATOM 2682 C C . PHE A 1 368 ? 21.609 -10.989 19.601 1.00 25.94 368 PHE A C 1
ATOM 2684 O O . PHE A 1 368 ? 20.808 -11.747 19.058 1.00 25.94 368 PHE A O 1
ATOM 2691 N N . ALA A 1 369 ? 22.212 -10.005 18.922 1.00 26.91 369 ALA A N 1
ATOM 2692 C CA . ALA A 1 369 ? 21.948 -9.698 17.512 1.00 26.91 369 ALA A CA 1
ATOM 2693 C C . ALA A 1 369 ? 22.441 -10.782 16.528 1.00 26.91 369 ALA A C 1
ATOM 2695 O O . ALA A 1 369 ? 21.879 -10.936 15.444 1.00 26.91 369 ALA A O 1
ATOM 2696 N N . LYS A 1 370 ? 23.454 -11.579 16.899 1.00 24.95 370 LYS A N 1
ATOM 2697 C CA . LYS A 1 370 ? 23.986 -12.658 16.041 1.00 24.95 370 LYS A CA 1
ATOM 2698 C C . LYS A 1 370 ? 23.207 -13.977 16.100 1.00 24.95 370 LYS A C 1
ATOM 2700 O O . LYS A 1 370 ? 23.352 -14.782 15.186 1.00 24.95 370 LYS A O 1
ATOM 2705 N N . THR A 1 371 ? 22.361 -14.189 17.108 1.00 24.22 371 THR A N 1
ATOM 2706 C CA . THR A 1 371 ? 21.681 -15.485 17.328 1.00 24.22 371 THR A CA 1
ATOM 2707 C C . THR A 1 371 ? 20.209 -15.481 16.891 1.00 24.22 371 THR A C 1
ATOM 2709 O O . THR A 1 371 ? 19.621 -16.541 16.715 1.00 24.22 371 THR A O 1
ATOM 2712 N N . VAL A 1 372 ? 19.609 -14.314 16.628 1.00 27.55 372 VAL A N 1
ATOM 2713 C CA . VAL A 1 372 ? 18.201 -14.204 16.178 1.00 27.55 372 VAL A CA 1
ATOM 2714 C C . VAL A 1 372 ? 18.059 -14.234 14.640 1.00 27.55 372 VAL A C 1
ATOM 2716 O O . VAL A 1 372 ? 16.962 -14.376 14.111 1.00 27.55 372 VAL A O 1
ATOM 2719 N N . LEU A 1 373 ? 19.168 -14.211 13.890 1.00 29.59 373 LEU A N 1
ATOM 2720 C CA . LEU A 1 373 ? 19.178 -14.240 12.417 1.00 29.59 373 LEU A CA 1
ATOM 2721 C C . LEU A 1 373 ? 19.013 -15.638 11.780 1.00 29.59 373 LEU A C 1
ATOM 2723 O O . LEU A 1 373 ? 19.230 -15.792 10.579 1.00 29.59 373 LEU A O 1
ATOM 2727 N N . THR A 1 374 ? 18.609 -16.660 12.539 1.00 26.52 374 THR A N 1
ATOM 2728 C CA . THR A 1 374 ? 18.502 -18.049 12.043 1.00 26.52 374 THR A CA 1
ATOM 2729 C C . THR A 1 374 ? 17.131 -18.700 12.205 1.00 26.52 374 THR A C 1
ATOM 2731 O O . THR A 1 374 ? 17.023 -19.916 12.065 1.00 26.52 374 THR A O 1
ATOM 2734 N N . SER A 1 375 ? 16.045 -17.946 12.400 1.00 26.55 375 SER A N 1
ATOM 2735 C CA . SER A 1 375 ? 14.708 -18.553 12.316 1.00 26.55 375 SER A CA 1
ATOM 2736 C C . SER A 1 375 ? 13.666 -17.668 11.629 1.00 26.55 375 SER A C 1
ATOM 2738 O O . SER A 1 375 ? 13.363 -16.559 12.046 1.00 26.55 375 SER A O 1
ATOM 2740 N N . THR A 1 376 ? 13.093 -18.243 10.567 1.00 28.72 376 THR A N 1
ATOM 2741 C CA . THR A 1 376 ? 11.943 -17.829 9.739 1.00 28.72 376 THR A CA 1
ATOM 2742 C C . THR A 1 376 ? 12.159 -16.751 8.647 1.00 28.72 376 THR A C 1
ATOM 2744 O O . THR A 1 376 ? 12.253 -15.558 8.926 1.00 28.72 376 THR A O 1
ATOM 2747 N N . PRO A 1 377 ? 12.171 -17.148 7.351 1.00 31.06 377 PRO A N 1
ATOM 2748 C CA . PRO A 1 377 ? 12.364 -16.249 6.203 1.00 31.06 377 PRO A CA 1
ATOM 2749 C C . PRO A 1 377 ? 11.151 -15.363 5.841 1.00 31.06 377 PRO A C 1
ATOM 2751 O O . PRO A 1 377 ? 11.266 -14.540 4.931 1.00 31.06 377 PRO A O 1
ATOM 2754 N N . GLU A 1 378 ? 10.019 -15.483 6.547 1.00 33.28 378 GLU A N 1
ATOM 2755 C CA . GLU A 1 378 ? 8.832 -14.621 6.381 1.00 33.28 378 GLU A CA 1
ATOM 2756 C C . GLU A 1 378 ? 8.994 -13.237 7.049 1.00 33.28 378 GLU A C 1
ATOM 2758 O O . GLU A 1 378 ? 8.362 -12.266 6.635 1.00 33.28 378 GLU A O 1
ATOM 2763 N N . LEU A 1 379 ? 9.901 -13.100 8.027 1.00 36.84 379 LEU A N 1
ATOM 2764 C CA . LEU A 1 379 ? 10.034 -11.900 8.871 1.00 36.84 379 LEU A CA 1
ATOM 2765 C C . LEU A 1 379 ? 10.847 -10.747 8.246 1.00 36.84 379 LEU A C 1
ATOM 2767 O O . LEU A 1 379 ? 10.771 -9.611 8.712 1.00 36.84 379 LEU A O 1
ATOM 2771 N N . ALA A 1 380 ? 11.597 -10.992 7.168 1.00 33.62 380 ALA A N 1
ATOM 2772 C CA . ALA A 1 380 ? 12.495 -9.997 6.564 1.00 33.62 380 ALA A CA 1
ATOM 2773 C C . ALA A 1 380 ? 11.828 -9.084 5.512 1.00 33.62 380 ALA A C 1
ATOM 2775 O O . ALA A 1 380 ? 12.441 -8.123 5.045 1.00 33.62 380 ALA A O 1
ATOM 2776 N N . LEU A 1 381 ? 10.587 -9.371 5.111 1.00 34.81 381 LEU A N 1
ATOM 2777 C CA . LEU A 1 381 ? 9.930 -8.691 3.987 1.00 34.81 381 LEU A CA 1
ATOM 2778 C C . LEU A 1 381 ? 9.265 -7.369 4.362 1.00 34.81 381 LEU A C 1
ATOM 2780 O O . LEU A 1 381 ? 9.238 -6.447 3.550 1.00 34.81 381 LEU A O 1
ATOM 2784 N N . LEU A 1 382 ? 8.810 -7.250 5.608 1.00 36.81 382 LEU A N 1
ATOM 2785 C CA . LEU A 1 382 ? 8.230 -6.015 6.142 1.00 36.81 382 LEU A CA 1
ATOM 2786 C C . LEU A 1 382 ? 9.304 -5.076 6.721 1.00 36.81 382 LEU A C 1
ATOM 2788 O O . LEU A 1 382 ? 9.123 -3.865 6.720 1.00 36.81 382 LEU A O 1
ATOM 2792 N N . SER A 1 383 ? 10.490 -5.601 7.052 1.00 35.38 383 SER A N 1
ATOM 2793 C CA . SER A 1 383 ? 11.662 -4.807 7.459 1.00 35.38 383 SER A CA 1
ATOM 2794 C C . SER A 1 383 ? 12.263 -3.948 6.332 1.00 35.38 383 SER A C 1
ATOM 2796 O O . SER A 1 383 ? 13.073 -3.070 6.611 1.00 35.38 383 SER A O 1
ATOM 2798 N N . ILE A 1 384 ? 11.882 -4.144 5.063 1.00 37.56 384 ILE A N 1
ATOM 2799 C CA . ILE A 1 384 ? 12.335 -3.287 3.942 1.00 37.56 384 ILE A CA 1
ATOM 2800 C C . ILE A 1 384 ? 11.728 -1.882 3.999 1.00 37.56 384 ILE A C 1
ATOM 2802 O O . ILE A 1 384 ? 12.238 -0.971 3.352 1.00 37.56 384 ILE A O 1
ATOM 2806 N N . TYR A 1 385 ? 10.698 -1.689 4.821 1.00 34.66 385 TYR A N 1
ATOM 2807 C CA . TYR A 1 385 ? 10.090 -0.390 5.089 1.00 34.66 385 TYR A CA 1
ATOM 2808 C C . TYR A 1 385 ? 10.804 0.418 6.190 1.00 34.66 385 TYR A C 1
ATOM 2810 O O . TYR A 1 385 ? 10.350 1.507 6.533 1.00 34.66 385 TYR A O 1
ATOM 2818 N N . GLN A 1 386 ? 11.934 -0.065 6.722 1.00 30.45 386 GLN A N 1
ATOM 2819 C CA . GLN A 1 386 ? 12.726 0.618 7.750 1.00 30.45 386 GLN A CA 1
ATOM 2820 C C . GLN A 1 386 ? 14.216 0.639 7.359 1.00 30.45 386 GLN A C 1
ATOM 2822 O O . GLN A 1 386 ? 14.813 -0.426 7.187 1.00 30.45 386 GLN A O 1
ATOM 2827 N N . PRO A 1 387 ? 14.872 1.807 7.222 1.00 27.73 387 PRO A N 1
ATOM 2828 C CA . PRO A 1 387 ? 16.310 1.885 7.412 1.00 27.73 387 PRO A CA 1
ATOM 2829 C C . PRO A 1 387 ? 16.620 1.931 8.914 1.00 27.73 387 PRO A C 1
ATOM 2831 O O . PRO A 1 387 ? 15.924 2.596 9.677 1.00 27.73 387 PRO A O 1
ATOM 2834 N N . GLU A 1 388 ? 17.674 1.219 9.311 1.00 28.47 388 GLU A N 1
ATOM 2835 C CA . GLU A 1 388 ? 18.243 1.225 10.660 1.00 28.47 388 GLU A CA 1
ATOM 2836 C C . GLU A 1 388 ? 18.362 2.656 11.207 1.00 28.47 388 GLU A C 1
ATOM 2838 O O . GLU A 1 388 ? 18.921 3.546 10.559 1.00 28.47 388 GLU A O 1
ATOM 2843 N N . SER A 1 389 ? 17.802 2.863 12.396 1.00 25.72 389 SER A N 1
ATOM 2844 C CA . SER A 1 389 ? 18.004 4.056 13.207 1.00 25.72 389 SER A CA 1
ATOM 2845 C C . SER A 1 389 ? 19.484 4.180 13.568 1.00 25.72 389 SER A C 1
ATOM 2847 O O . SER A 1 389 ? 20.014 3.307 14.261 1.00 25.72 389 SER A O 1
ATOM 2849 N N . VAL A 1 390 ? 20.116 5.262 13.113 1.00 27.14 390 VAL A N 1
ATOM 2850 C CA . VAL A 1 390 ? 21.318 5.836 13.733 1.00 27.14 390 VAL A CA 1
ATOM 2851 C C . VAL A 1 390 ? 20.877 7.006 14.591 1.00 27.14 390 VAL A C 1
ATOM 2853 O O . VAL A 1 390 ? 20.066 7.811 14.071 1.00 27.14 390 VAL A O 1
#

Solvent-accessible surface area (backbone atoms only — not comparable to full-atom values): 21790 Å² total; per-residue (Å²): 118,72,31,53,53,62,68,14,54,52,44,15,59,56,50,33,75,75,54,80,69,47,48,96,78,27,63,61,52,52,48,48,54,47,53,54,54,50,57,72,68,62,77,53,87,46,65,67,47,21,31,48,52,29,36,51,47,46,52,53,50,28,49,52,34,20,50,54,22,42,56,44,54,71,47,60,53,68,57,34,6,61,66,46,26,72,55,43,41,61,49,60,52,50,49,47,52,47,54,27,28,52,26,44,70,71,67,37,51,72,57,20,33,51,46,38,40,57,65,63,39,95,56,92,38,91,86,55,50,69,37,50,49,25,20,47,48,41,39,34,52,32,33,44,43,13,65,30,40,37,32,31,48,48,29,18,45,57,47,6,38,16,38,20,31,24,47,47,40,29,48,52,41,21,66,71,29,42,54,91,40,92,90,22,55,39,27,14,41,52,31,35,53,50,31,57,60,69,32,52,61,24,16,51,51,36,17,52,25,36,18,57,59,46,74,52,35,15,53,70,33,25,74,74,31,19,75,54,36,92,47,89,32,49,15,26,15,26,15,13,48,21,29,46,72,47,20,27,36,59,44,91,99,67,35,70,26,38,79,90,31,46,82,28,39,43,69,51,33,53,50,41,51,54,40,48,51,47,14,52,53,48,46,49,51,61,58,60,50,80,75,78,75,77,80,70,76,75,70,77,78,78,81,79,77,92,76,88,82,90,84,84,87,82,83,90,82,85,87,83,86,84,86,80,89,78,83,90,74,89,80,78,82,79,77,84,81,83,79,91,79,85,88,83,89,80,89,84,84,86,82,84,87,83,88,91,82,73,84,75,65,58,76,61,55,61,63,56,64,67,68,64,77,78,72,70,63,76,68,59,63,52,52,65,65,52,80,83,87,126

Organism: NCBI:txid1507289

Radius of gyration: 27.65 Å; Cα contacts (8 Å, |Δi|>4): 574; chains: 1; bounding box: 60×61×100 Å

pLDDT: mean 79.88, std 27.91, range [21.42, 98.88]